Protein 5DWM (pdb70)

Solvent-accessible surface area: 30489 Å² total; per-residue (Å²): 127,148,20,94,41,78,67,34,97,102,96,12,20,114,50,0,13,55,7,18,29,72,18,0,88,102,22,18,30,4,9,13,76,142,36,15,82,74,115,73,6,44,59,43,3,53,51,35,56,127,76,35,8,5,10,2,0,0,50,8,140,65,117,10,16,0,2,0,35,0,17,31,14,56,111,81,58,1,14,58,29,0,0,15,9,23,31,45,28,5,72,94,3,126,88,104,27,3,10,96,61,0,0,135,65,0,26,51,89,0,32,90,64,31,0,23,6,0,0,1,26,7,5,1,5,103,109,40,122,52,28,18,54,26,8,84,73,28,42,8,82,103,15,18,87,0,92,1,1,0,35,5,105,50,84,18,0,9,0,6,3,0,8,20,74,16,74,42,2,101,94,72,80,26,39,71,23,6,56,126,137,34,90,49,70,66,31,93,104,99,15,24,116,51,0,14,58,6,7,30,70,20,0,46,55,24,3,40,2,6,17,30,94,48,18,91,76,118,59,5,41,145,54,4,53,50,37,58,127,76,36,8,5,11,2,0,0,42,25,148,72,108,8,10,0,2,0,23,0,15,33,14,56,102,95,58,2,14,62,29,0,0,16,10,23,34,36,52,6,88,83,2,78,89,103,42,3,11,78,56,0,0,122,68,0,27,55,85,0,31,89,64,30,0,22,6,0,0,2,26,11,4,5,4,118,118,33,96,48,39,17,126,32,6,81,63,33,41,7,81,106,14,17,88,1,92,2,1,0,41,4,16,36,83,18,0,8,0,5,2,0,8,19,75,18,73,43,2,105,92,73,142,24,48,126,20,7,54,125,214,32,79,35,54,69,50,91,115,90,8,19,100,56,0,18,58,9,7,31,80,23,1,27,83,24,4,39,2,8,17,41,145,36,15,91,81,112,58,6,44,145,57,6,55,51,34,59,129,81,34,9,6,12,2,0,0,35,21,156,67,52,13,21,0,2,0,25,0,18,34,14,55,107,97,60,1,15,64,27,0,0,16,10,23,32,39,58,7,71,103,1,85,88,94,41,3,10,80,56,0,0,129,65,0,29,54,88,0,33,87,60,31,0,22,7,0,0,2,26,10,7,4,5,119,103,35,99,55,38,14,118,32,7,62,62,34,41,8,81,104,15,17,87,1,92,2,2,0,25,7,20,29,76,21,1,9,0,6,2,0,8,21,74,15,73,44,2,107,91,71,136,26,48,124,22,6,53,125,129,51,81,41,64,75,36,93,112,88,9,8,119,46,0,14,56,10,18,30,80,23,0,90,102,23,18,29,4,10,15,68,148,44,15,83,86,117,58,5,43,145,44,4,54,51,36,56,130,80,35,8,6,11,2,0,0,42,28,117,68,111,11,14,0,3,0,36,0,17,32,14,56,97,80,59,2,14,68,32,0,0,15,9,23,26,48,22,7,88,94,3,132,89,117,46,10,11,94,49,0,0,143,67,0,27,52,90,1,30,88,66,26,0,20,7,0,0,1,26,8,5,1,2,97,113,40,100,58,25,14,50,29,4,89,56,30,42,7,81,103,15,18,84,1,93,1,1,0,33,4,104,49,86,17,1,9,0,4,3,0,8,20,77,9,73,43,1,103,94,74,77,23,36,106,39,6,55,143

Nearest PDB structures (foldseek):
  5dwn-assembly2_C  TM=1.002E+00  e=5.542E-39  Brucella ovis ATCC 25840
  4mbu-assembly1_A  TM=9.789E-01  e=1.116E-19  Staphylococcus aureus subsp. aureus Mu50
  3dr8-assembly1_B  TM=9.681E-01  e=1.723E-19  unclassified
  3dr8-assembly1_A  TM=9.553E-01  e=6.345E-19  unclassified
  1yr0-assembly2_D  TM=9.785E-01  e=3.392E-18  Agrobacterium fabrum str. C58

Foldseek 3Di:
DDKDKDFDDLVCLVVALVQVQCCLPPHFQDQDNHRDDSVVSSVVVVVQVVLPKTKMFIDDPRHTFKIKIKDFPDDPVVRLLEIEMDITGHPVCPPVCPLLVRVVVNLVVSLVQFRFKYKYWGKQCVPPVVVVVSCVVVPWAWDDKAWQPHADPNDGGIITMTMDTHPCRPNDDGDPRGSD/DKDKDFDDLVQLVQVQVQVQCCQPPHFQDQHNHRDDSVVSSVVVVVCVVLPKTKMFIDDPHHTFKIKIKDFPDDDVVRLLEIEMDITGHPVCPPVCVRLVRVVVNLVRSLVQFRFKYKYWGKQCVPPVVVVVSCVVVPWDWDDKAWQPHDDPHDGGIITMTMDTHPCRPNDDGDDGGSD/DKDKDFDDDVQLVVALVQVQCCQPPHFQDQHNHRDDSVVVVVVVVVQVVLPKTKMFIDDPRHTFWIKIKDFPDDDVVRLLEIEMDITGRPVCPPVCPLLNRVVVNLVRSLVQFHFKYKYWGKQCVPPVVVVVSCVVVPWDWDDKAWQPHADPRDGGIITMTMDTHPCRPNDDGDDGGSD/DKDKDFDDLVCLVVALVQVQCCQPPHFQDQDNHRDDSVVSSVVVVVLVVLPKTKMFIDDPRHTFKIKIKDFPDDDVVRLLEIEMDITGRPVCPPPCPLLVHVVVSLVRSLVLFRFKYKYWGKQCVPPVSVVVSCVVVPWDWDDKAFQPHADPNDGGIITMTMDTHPCRPNDDTDPRGSD

Sequence (717 aa):
HMPVIRDFQQPADIIETITAIYTQAVLTGTGSYEIEEPPTMMDEMAKRFAAFADQQGFPILVAEEADGRVLGYAYASYFRVRRPAYRWLAEDSIYIAPDAKGQGIIGKKLLLRELIARRISSALGFRQLLAVIGDGEHNNIGSVKLHESLGFTHCGRIEGSGFKHGRWLDTVLMQLPLNGGRSTEPGPSPLSMPVIRDFQPADIETIITAIYTQAVLTGTGSYEIEPPTMDEMAKRFAAFADQGFPILVAEADGRVLGYAYASYFRVRPAYRRWLAEDSIYIAPDAKGQGIIGKLLLRELIARRIISSALGFRQLLAVIGDGEHNIGSSVKLHESLGFTHCGRIEGSGFKHGRRWLDTVLMQLPLNGGRSTEPGPSPLSMPVVIRDFQPADIETITAIYTQAVLTGTGSYEIEPPTMDEMAKRFAAFADQQGFPILVVAEEADGRVLGYAYASYFRVRRPAYRWLAEDSIYIAPDAKGQGIGKLLLRELIARRISSALGFRQLLAVIGDGEHNIIGSSVKKLHESLGFTHCGRIEGSGFKHGRWLDTVLMQLPLNGGRSTEPGPSPLSMPVVIRDFQPADIETITAIYTQAVLTGTGSYEIIEPPTMDEMAKRFAAFADQGFPILVAEEADGRVLGYAYASYFRVRRPAYRWLAEDSIYIAPDAKGQGIGKLLLRELIARRIISSALGFRQLLAVIGDGEHNNIIGSVKLHESLGFTHCGRIEGSGFKHGRWLDTVLMQLPLNGGRSTEPGPSPLS

Structure (mmCIF, N/CA/C/O backbone):
data_5DWM
#
_entry.id   5DWM
#
_cell.length_a   51.110
_cell.length_b   61.770
_cell.length_c   77.030
_cell.angle_alpha   101.730
_cell.angle_beta   92.290
_cell.angle_gamma   115.330
#
_symmetry.space_group_name_H-M   'P 1'
#
loop_
_entity.id
_entity.type
_entity.pdbx_description
1 polymer 'Phosphinothricin N-acetyltransferase'
2 non-polymer 1,2-ETHANEDIOL
3 non-polymer IMIDAZOLE
4 non-polymer GLYCEROL
5 water water
#
loop_
_atom_site.group_PDB
_atom_site.id
_atom_site.type_symbol
_atom_site.label_atom_id
_atom_site.label_alt_id
_atom_site.label_comp_id
_atom_site.label_asym_id
_atom_site.label_entity_id
_atom_site.label_seq_id
_atom_site.pdbx_PDB_ins_code
_atom_site.Cartn_x
_atom_site.Cartn_y
_atom_site.Cartn_z
_atom_site.occupancy
_atom_site.B_iso_or_equiv
_atom_site.auth_seq_id
_atom_site.auth_comp_id
_atom_site.auth_asym_id
_atom_site.auth_atom_id
_atom_site.pdbx_PDB_model_num
ATOM 1 N N . HIS A 1 8 ? 42.078 11.059 70.231 1.00 48.90 0 HIS A N 1
ATOM 2 C CA . HIS A 1 8 ? 41.992 9.688 70.716 1.00 47.98 0 HIS A CA 1
ATOM 3 C C . HIS A 1 8 ? 41.472 8.768 69.618 1.00 46.06 0 HIS A C 1
ATOM 4 O O . HIS A 1 8 ? 40.936 7.696 69.896 1.00 46.65 0 HIS A O 1
ATOM 6 N N . MET A 1 9 ? 41.637 9.195 68.370 1.00 43.50 1 MET A N 1
ATOM 7 C CA . MET A 1 9 ? 41.162 8.415 67.234 1.00 41.02 1 MET A CA 1
ATOM 8 C C . MET A 1 9 ? 42.190 7.347 66.878 1.00 37.18 1 MET A C 1
ATOM 9 O O . MET A 1 9 ? 43.349 7.6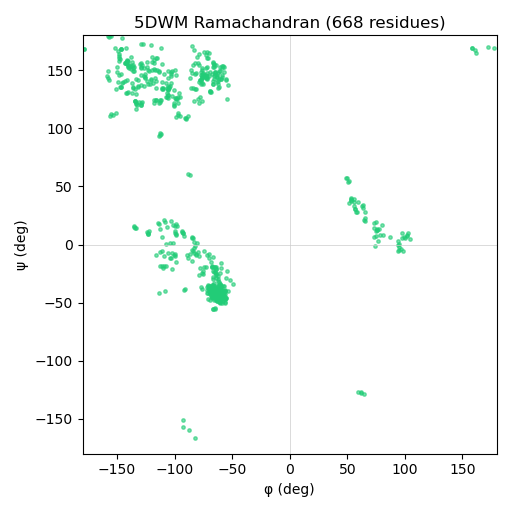83 66.608 1.00 37.82 1 MET A O 1
ATOM 14 N N . PRO A 1 10 ? 41.818 6.067 66.856 1.00 33.23 2 PRO A N 1
ATOM 15 C CA . PRO A 1 10 ? 42.789 5.013 66.536 1.00 30.97 2 PRO A CA 1
ATOM 16 C C . PRO A 1 10 ? 42.920 4.749 65.042 1.00 31.67 2 PRO A C 1
ATOM 17 O O . PRO A 1 10 ? 41.950 4.796 64.283 1.00 34.02 2 PRO A O 1
ATOM 21 N N . VAL A 1 11 ? 44.153 4.467 64.620 1.00 28.08 3 VAL A N 1
ATOM 22 C CA . VAL A 1 11 ? 44.471 4.086 63.247 1.00 28.23 3 VAL A CA 1
ATOM 23 C C . VAL A 1 11 ? 45.073 2.685 63.262 1.00 25.17 3 VAL A C 1
ATOM 24 O O . VAL A 1 11 ? 45.898 2.372 64.127 1.00 25.35 3 VAL A O 1
ATOM 28 N N . ILE A 1 12 ? 44.681 1.845 62.296 1.00 22.92 4 ILE A N 1
ATOM 29 C CA . ILE A 1 12 ? 45.250 0.505 62.136 1.00 22.26 4 ILE A CA 1
ATOM 30 C C . ILE A 1 12 ? 46.364 0.562 61.095 1.00 22.71 4 ILE A C 1
ATOM 31 O O . ILE A 1 12 ? 46.165 1.090 59.991 1.00 25.47 4 ILE A O 1
ATOM 36 N N . ARG A 1 13 ? 47.531 0.002 61.430 1.00 21.31 5 ARG A N 1
ATOM 37 C CA . ARG A 1 13 ? 48.653 -0.036 60.498 1.00 20.02 5 ARG A CA 1
ATOM 38 C C . ARG A 1 13 ? 49.443 -1.318 60.711 1.00 18.64 5 ARG A C 1
ATOM 39 O O . ARG A 1 13 ? 49.260 -2.027 61.703 1.00 18.90 5 ARG A O 1
ATOM 47 N N . ASP A 1 14 ? 50.348 -1.600 59.774 1.00 20.00 6 ASP A N 1
ATOM 48 C CA . ASP A 1 14 ? 51.226 -2.753 59.920 1.00 21.37 6 ASP A CA 1
ATOM 49 C C . ASP A 1 14 ? 52.176 -2.569 61.097 1.00 20.45 6 ASP A C 1
ATOM 50 O O . ASP A 1 14 ? 52.688 -1.474 61.346 1.00 20.72 6 ASP A O 1
ATOM 55 N N . PHE A 1 15 ? 52.435 -3.671 61.796 1.00 19.91 7 PHE A N 1
ATOM 56 C CA . PHE A 1 15 ? 53.473 -3.721 62.811 1.00 19.45 7 PHE A CA 1
ATOM 57 C C . PHE A 1 15 ? 54.837 -3.389 62.216 1.00 19.80 7 PHE A C 1
ATOM 58 O O . PHE A 1 15 ? 55.143 -3.745 61.071 1.00 22.34 7 PHE A O 1
ATOM 66 N N . GLN A 1 16 ? 55.654 -2.698 63.009 1.00 20.37 8 GLN A N 1
ATOM 67 C CA A GLN A 1 16 ? 57.060 -2.504 62.724 0.57 20.74 8 GLN A CA 1
ATOM 68 C CA B GLN A 1 16 ? 57.058 -2.398 62.766 0.43 21.53 8 GLN A CA 1
ATOM 69 C C . GLN A 1 16 ? 57.861 -2.907 63.953 1.00 20.35 8 GLN A C 1
ATOM 70 O O . GLN A 1 16 ? 57.339 -2.917 65.069 1.00 19.07 8 GLN A O 1
ATOM 81 N N . PRO A 1 17 ? 59.130 -3.296 63.771 1.00 20.63 9 PRO A N 1
ATOM 82 C CA . PRO A 1 17 ? 59.911 -3.769 64.933 1.00 20.90 9 PRO A CA 1
ATOM 83 C C . PRO A 1 17 ? 59.982 -2.784 66.091 1.00 20.44 9 PRO A C 1
ATOM 84 O O . PRO A 1 17 ? 60.086 -3.212 67.250 1.00 21.82 9 PRO A O 1
ATOM 88 N N . ALA A 1 18 ? 59.912 -1.478 65.817 1.00 19.04 10 ALA A N 1
ATOM 89 C CA . ALA A 1 18 ? 59.891 -0.488 66.889 1.00 18.87 10 ALA A CA 1
ATOM 90 C C . ALA A 1 18 ? 58.709 -0.673 67.835 1.00 18.91 10 ALA A C 1
ATOM 91 O O . ALA A 1 18 ? 58.760 -0.190 68.974 1.00 20.67 10 ALA A O 1
ATOM 93 N N . ASP A 1 19 ? 57.656 -1.368 67.400 1.00 17.95 11 ASP A N 1
ATOM 94 C CA . ASP A 1 19 ? 56.478 -1.580 68.233 1.00 18.19 11 ASP A CA 1
ATOM 95 C C . ASP A 1 19 ? 56.652 -2.699 69.252 1.00 17.13 11 ASP A C 1
ATOM 96 O O . ASP A 1 19 ? 55.770 -2.876 70.100 1.00 17.07 11 ASP A O 1
ATOM 101 N N . ILE A 1 20 ? 57.760 -3.444 69.207 1.00 16.92 12 ILE A N 1
ATOM 102 C CA A ILE A 1 20 ? 57.832 -4.640 70.035 0.48 17.05 12 ILE A CA 1
ATOM 103 C CA B ILE A 1 20 ? 57.902 -4.641 70.042 0.52 17.24 12 ILE A CA 1
ATOM 104 C C . ILE A 1 20 ? 57.858 -4.298 71.526 1.00 16.12 12 ILE A C 1
ATOM 105 O O . ILE A 1 20 ? 57.332 -5.064 72.345 1.00 16.61 12 ILE A O 1
ATOM 114 N N . GLU A 1 21 ? 58.419 -3.147 71.906 1.00 16.46 13 GLU A N 1
ATOM 115 C CA . GLU A 1 21 ? 58.445 -2.792 73.324 1.00 17.43 13 GLU A CA 1
ATOM 116 C C . GLU A 1 21 ? 57.036 -2.658 73.893 1.00 16.74 13 GLU A C 1
ATOM 117 O O . GLU A 1 21 ? 56.720 -3.236 74.939 1.00 17.85 13 GLU A O 1
ATOM 123 N N . THR A 1 22 ? 56.169 -1.901 73.212 1.00 17.06 14 THR A N 1
ATOM 124 C CA . THR A 1 22 ? 54.804 -1.728 73.702 1.00 17.51 14 THR A CA 1
ATOM 125 C C . THR A 1 22 ? 54.000 -3.019 73.585 1.00 16.27 14 THR A C 1
ATOM 126 O O . THR A 1 22 ? 53.220 -3.356 74.486 1.00 16.77 14 THR A O 1
ATOM 130 N N . ILE A 1 23 ? 54.170 -3.756 72.483 1.00 15.69 15 ILE A N 1
ATOM 131 C CA . ILE A 1 23 ? 53.474 -5.030 72.336 1.00 15.86 15 ILE A CA 1
ATOM 132 C C . ILE A 1 23 ? 53.819 -5.968 73.486 1.00 15.48 15 ILE A C 1
ATOM 133 O O . ILE A 1 23 ? 52.937 -6.625 74.059 1.00 15.50 15 ILE A O 1
ATOM 138 N N . THR A 1 24 ? 55.106 -6.036 73.844 1.00 15.35 16 THR A N 1
ATOM 139 C CA . THR A 1 24 ? 55.526 -6.842 74.987 1.00 14.34 16 THR A CA 1
ATOM 140 C C . THR A 1 24 ? 54.879 -6.362 76.282 1.00 14.82 16 THR A C 1
ATOM 141 O O . THR A 1 24 ? 54.455 -7.176 77.107 1.00 15.39 16 THR A O 1
ATOM 145 N N . ALA A 1 25 ? 54.794 -5.045 76.483 1.00 15.04 17 ALA A N 1
ATOM 146 C CA . ALA A 1 25 ? 54.132 -4.528 77.680 1.00 16.19 17 ALA A CA 1
ATOM 147 C C . ALA A 1 25 ? 52.649 -4.902 77.718 1.00 15.65 17 ALA A C 1
ATOM 148 O O . ALA A 1 25 ? 52.122 -5.283 78.773 1.00 16.02 17 ALA A O 1
ATOM 150 N N . ILE A 1 26 ? 51.962 -4.806 76.578 1.00 14.57 18 ILE A N 1
ATOM 151 C CA . ILE A 1 26 ? 50.548 -5.175 76.515 1.00 15.09 18 ILE A CA 1
ATOM 152 C C . ILE A 1 26 ? 50.376 -6.655 76.830 1.00 15.03 18 ILE A C 1
ATOM 153 O O . ILE A 1 26 ? 49.528 -7.047 77.639 1.00 15.66 18 ILE A O 1
ATOM 158 N N . TYR A 1 27 ? 51.179 -7.502 76.188 1.00 14.00 19 TYR A N 1
ATOM 159 C CA . TYR A 1 27 ? 51.051 -8.937 76.420 1.00 13.47 19 TYR A CA 1
ATOM 160 C C . TYR A 1 27 ? 51.432 -9.304 77.853 1.00 14.60 19 TYR A C 1
ATOM 161 O O . TYR A 1 27 ? 50.814 -10.202 78.447 1.00 14.72 19 TYR A O 1
ATOM 170 N N . THR A 1 28 ? 52.427 -8.618 78.427 1.00 14.67 20 THR A N 1
ATOM 171 C CA . THR A 1 28 ? 52.808 -8.877 79.814 1.00 15.05 20 THR A CA 1
ATOM 172 C C . THR A 1 28 ? 51.615 -8.712 80.750 1.00 15.47 20 THR A C 1
ATOM 173 O O . THR A 1 28 ? 51.363 -9.561 81.613 1.00 16.39 20 THR A O 1
ATOM 177 N N . GLN A 1 29 ? 50.863 -7.618 80.591 1.00 15.95 21 GLN A N 1
ATOM 178 C CA . GLN A 1 29 ? 49.685 -7.414 81.433 1.00 16.50 21 GLN A CA 1
ATOM 179 C C . GLN A 1 29 ? 48.634 -8.492 81.201 1.00 15.41 21 GLN A C 1
ATOM 180 O O . GLN A 1 29 ? 48.005 -8.970 82.154 1.00 18.22 21 GLN A O 1
ATOM 186 N N . ALA A 1 30 ? 48.424 -8.886 79.941 1.00 15.47 22 ALA A N 1
ATOM 187 C CA . ALA A 1 30 ? 47.498 -9.977 79.647 1.00 15.97 22 ALA A CA 1
ATOM 188 C C . ALA A 1 30 ? 47.910 -11.270 80.346 1.00 16.28 22 ALA A C 1
ATOM 189 O O . ALA A 1 30 ? 47.068 -11.973 80.920 1.00 18.03 22 ALA A O 1
ATOM 191 N N . VAL A 1 31 ? 49.205 -11.589 80.322 1.00 14.96 23 VAL A N 1
ATOM 192 C CA . VAL A 1 31 ? 49.680 -12.822 80.943 1.00 15.18 23 VAL A CA 1
ATOM 193 C C . VAL A 1 31 ? 49.502 -12.764 82.452 1.00 16.98 23 VAL A C 1
ATOM 194 O O . VAL A 1 31 ? 49.052 -13.733 83.078 1.00 17.38 23 VAL A O 1
ATOM 198 N N . LEU A 1 32 ? 49.842 -11.623 83.060 1.00 17.59 24 LEU A N 1
ATOM 199 C CA . LEU A 1 32 ? 49.859 -11.525 84.517 1.00 18.64 24 LEU A CA 1
ATOM 200 C C . LEU A 1 32 ? 48.458 -11.401 85.106 1.00 20.24 24 LEU A C 1
ATOM 201 O O . LEU A 1 32 ? 48.179 -11.979 86.162 1.00 22.40 24 LEU A O 1
ATOM 206 N N . THR A 1 33 ? 47.569 -10.657 84.445 1.00 22.04 25 THR A N 1
ATOM 207 C CA . THR A 1 33 ? 46.268 -10.324 85.011 1.00 23.60 25 THR A CA 1
ATOM 208 C C . THR A 1 33 ? 45.092 -11.001 84.322 1.00 24.56 25 THR A C 1
ATOM 209 O O . THR A 1 33 ? 43.961 -10.844 84.792 1.00 28.59 25 THR A O 1
ATOM 213 N N . GLY A 1 34 ? 45.304 -11.733 83.223 1.00 22.40 26 GLY A N 1
ATOM 214 C CA . GLY A 1 34 ? 44.204 -12.251 82.442 1.00 19.70 26 GLY A CA 1
ATOM 215 C C . GLY A 1 34 ? 44.345 -13.745 82.213 1.00 21.45 26 GLY A C 1
ATOM 216 O O . GLY A 1 34 ? 45.363 -14.358 82.544 1.00 22.50 26 GLY A O 1
ATOM 217 N N . THR A 1 35 ? 43.291 -14.321 81.637 1.00 22.14 27 THR A N 1
ATOM 218 C CA . THR A 1 35 ? 43.255 -15.752 81.370 1.00 23.21 27 THR A CA 1
ATOM 219 C C . THR A 1 35 ? 42.992 -16.073 79.907 1.00 22.60 27 THR A C 1
ATOM 220 O O . THR A 1 35 ? 42.753 -17.244 79.575 1.00 24.50 27 THR A O 1
ATOM 224 N N . GLY A 1 36 ? 43.046 -15.074 79.020 1.00 19.62 28 GLY A N 1
ATOM 225 C CA . GLY A 1 36 ? 43.028 -15.373 77.600 1.00 19.06 28 GLY A CA 1
ATOM 226 C C . GLY A 1 36 ? 44.317 -16.036 77.156 1.00 18.96 28 GLY A C 1
ATOM 227 O O . GLY A 1 36 ? 44.310 -16.931 76.305 1.00 20.71 28 GLY A O 1
ATOM 228 N N . SER A 1 37 ? 45.435 -15.614 77.729 1.00 17.51 29 SER A N 1
ATOM 229 C CA . SER A 1 37 ? 46.712 -16.270 77.504 1.00 15.02 29 SER A CA 1
ATOM 230 C C . SER A 1 37 ? 46.878 -17.432 78.470 1.00 15.55 29 SER A C 1
ATOM 231 O O . SER A 1 37 ? 46.607 -17.302 79.667 1.00 17.22 29 SER A O 1
ATOM 234 N N . TYR A 1 38 ? 47.335 -18.563 77.943 1.00 14.25 30 TYR A N 1
ATOM 235 C CA . TYR A 1 38 ? 47.677 -19.713 78.767 1.00 14.19 30 TYR A CA 1
ATOM 236 C C . TYR A 1 38 ? 49.156 -19.750 79.140 1.00 15.56 30 TYR A C 1
ATOM 237 O O . TYR A 1 38 ? 49.633 -20.773 79.648 1.00 15.67 30 TYR A O 1
ATOM 246 N N . GLU A 1 39 ? 49.889 -18.665 78.899 1.00 14.43 31 GLU A N 1
ATOM 247 C CA . GLU A 1 39 ? 51.222 -18.530 79.463 1.00 14.98 31 GLU A CA 1
ATOM 248 C C . GLU A 1 39 ? 51.129 -17.978 80.879 1.00 15.87 31 GLU A C 1
ATOM 249 O O . GLU A 1 39 ? 50.156 -17.315 81.243 1.00 16.47 31 GLU A O 1
ATOM 255 N N . ILE A 1 40 ? 52.140 -18.290 81.689 1.00 17.10 32 ILE A N 1
ATOM 256 C CA . ILE A 1 40 ? 52.203 -17.858 83.077 1.00 19.68 32 ILE A CA 1
ATOM 257 C C . ILE A 1 40 ? 53.285 -16.812 83.290 1.00 19.36 32 ILE A C 1
ATOM 258 O O . ILE A 1 40 ? 53.085 -15.847 84.031 1.00 20.59 32 ILE A O 1
ATOM 263 N N A GLU A 1 41 ? 54.429 -16.971 82.628 0.66 19.68 33 GLU A N 1
ATOM 264 N N B GLU A 1 41 ? 54.465 -17.021 82.699 0.34 19.64 33 GLU A N 1
ATOM 265 C CA A GLU A 1 41 ? 55.548 -16.053 82.764 0.66 21.46 33 GLU A CA 1
ATOM 266 C CA B GLU A 1 41 ? 55.557 -16.056 82.724 0.34 20.70 33 GLU A CA 1
ATOM 267 C C A GLU A 1 41 ? 55.626 -15.177 81.524 0.66 18.85 33 GLU A C 1
ATOM 268 C C B GLU A 1 41 ? 55.468 -15.169 81.496 0.34 19.26 33 GLU A C 1
ATOM 269 O O A GLU A 1 41 ? 55.764 -15.716 80.413 0.66 19.29 33 GLU A O 1
ATOM 270 O O B GLU A 1 41 ? 55.342 -15.684 80.378 0.34 19.83 33 GLU A O 1
ATOM 281 N N . PRO A 1 42 ? 55.527 -13.853 81.652 1.00 17.97 34 PRO A N 1
ATOM 282 C CA . PRO A 1 42 ? 55.572 -12.974 80.481 1.00 16.69 34 PRO A CA 1
ATOM 283 C C . PRO A 1 42 ? 56.856 -13.168 79.696 1.00 17.86 34 PRO A C 1
ATOM 284 O O . PRO A 1 42 ? 57.953 -13.191 80.278 1.00 19.37 34 PRO A O 1
ATOM 288 N N . PRO A 1 43 ? 56.757 -13.344 78.376 1.00 16.65 35 PRO A N 1
ATOM 289 C CA . PRO A 1 43 ? 57.964 -13.417 77.543 1.00 16.42 35 PRO A CA 1
ATOM 290 C C . PRO A 1 43 ? 58.738 -12.105 77.565 1.00 15.36 35 PRO A C 1
ATOM 291 O O . PRO A 1 43 ? 58.189 -11.026 77.791 1.00 16.96 35 PRO A O 1
ATOM 295 N N . THR A 1 44 ? 60.040 -12.210 77.317 1.00 16.31 36 THR A N 1
ATOM 296 C CA . THR A 1 44 ? 60.851 -11.017 77.141 1.00 14.51 36 THR A CA 1
ATOM 297 C C . THR A 1 44 ? 60.535 -10.353 75.797 1.00 14.08 36 THR A C 1
ATOM 298 O O . THR A 1 44 ? 59.937 -10.950 74.892 1.00 15.22 36 THR A O 1
ATOM 302 N N . MET A 1 45 ? 60.985 -9.104 75.657 1.00 14.92 37 MET A N 1
ATOM 303 C CA A MET A 1 45 ? 60.937 -8.460 74.352 0.54 16.53 37 MET A CA 1
ATOM 304 C CA B MET A 1 45 ? 60.966 -8.440 74.352 0.46 16.21 37 MET A CA 1
ATOM 305 C C . MET A 1 45 ? 61.717 -9.265 73.318 1.00 16.21 37 MET A C 1
ATOM 306 O O . MET A 1 45 ? 61.297 -9.365 72.156 1.00 16.99 37 MET A O 1
ATOM 315 N N . ASP A 1 46 ? 62.851 -9.850 73.724 1.00 15.93 38 ASP A N 1
ATOM 316 C CA . ASP A 1 46 ? 63.649 -10.656 72.803 1.00 16.88 38 ASP A CA 1
ATOM 317 C C . ASP A 1 46 ? 62.824 -11.800 72.242 1.00 14.99 38 ASP A C 1
ATOM 318 O O . ASP A 1 46 ? 62.836 -12.059 71.032 1.00 16.63 38 ASP A O 1
ATOM 323 N N . GLU A 1 47 ? 62.102 -12.500 73.120 1.00 15.40 39 GLU A N 1
ATOM 324 C CA . GLU A 1 47 ? 61.266 -13.620 72.700 1.00 14.72 39 GLU A CA 1
ATOM 325 C C . GLU A 1 47 ? 60.091 -13.155 71.842 1.00 14.86 39 GLU A C 1
ATOM 326 O O . GLU A 1 47 ? 59.764 -13.794 70.832 1.00 15.06 39 GLU A O 1
ATOM 332 N N . MET A 1 48 ? 59.465 -12.027 72.203 1.00 14.88 40 MET A N 1
ATOM 333 C CA . MET A 1 48 ? 58.364 -11.521 71.386 1.00 15.21 40 MET A CA 1
ATOM 334 C C . MET A 1 48 ? 58.844 -11.144 69.991 1.00 15.35 40 MET A C 1
ATOM 335 O O . MET A 1 48 ? 58.182 -11.458 68.997 1.00 16.19 40 MET A O 1
ATOM 340 N N . ALA A 1 49 ? 60.015 -10.512 69.892 1.00 15.64 41 ALA A N 1
ATOM 341 C CA . ALA A 1 49 ? 60.548 -10.170 68.574 1.00 15.86 41 ALA A CA 1
ATOM 342 C C . ALA A 1 49 ? 60.786 -11.420 67.736 1.00 15.83 41 ALA A C 1
ATOM 343 O O . ALA A 1 49 ? 60.526 -11.427 66.527 1.00 17.29 41 ALA A O 1
ATOM 345 N N . LYS A 1 50 ? 61.296 -12.485 68.359 1.00 16.08 42 LYS A N 1
ATOM 346 C CA . LYS A 1 50 ? 61.506 -13.738 67.640 1.00 17.18 42 LYS A CA 1
ATOM 347 C C . LYS A 1 50 ? 60.186 -14.318 67.152 1.00 15.71 42 LYS A C 1
ATOM 348 O O . LYS A 1 50 ? 60.091 -14.784 66.007 1.00 16.14 42 LYS A O 1
ATOM 350 N N . ARG A 1 51 ? 59.155 -14.305 68.008 1.00 15.41 43 ARG A N 1
ATOM 351 C CA . ARG A 1 51 ? 57.860 -14.861 67.619 1.00 14.58 43 ARG A CA 1
ATOM 352 C C . ARG A 1 51 ? 57.273 -14.100 66.440 1.00 15.01 43 ARG A C 1
ATOM 353 O O . ARG A 1 51 ? 56.784 -14.702 65.473 1.00 15.39 43 ARG A O 1
ATOM 361 N N . PHE A 1 52 ? 57.314 -12.767 66.507 1.00 15.10 44 PHE A N 1
ATOM 362 C CA . PHE A 1 52 ? 56.720 -11.951 65.456 1.00 15.79 44 PHE A CA 1
ATOM 363 C C . PHE A 1 52 ? 57.518 -12.046 64.160 1.00 17.00 44 PHE A C 1
ATOM 364 O O . PHE A 1 52 ? 56.939 -12.054 63.069 1.00 17.75 44 PHE A O 1
ATOM 372 N N . ALA A 1 53 ? 58.845 -12.142 64.255 1.00 16.89 45 ALA A N 1
ATOM 373 C CA . ALA A 1 53 ? 59.648 -12.325 63.050 1.00 18.60 45 ALA A CA 1
ATOM 374 C C . ALA A 1 53 ? 59.299 -13.637 62.351 1.00 18.15 45 ALA A C 1
ATOM 375 O O . ALA A 1 53 ? 59.288 -13.708 61.113 1.00 18.92 45 ALA A O 1
ATOM 377 N N . ALA A 1 54 ? 58.988 -14.681 63.130 1.00 18.11 46 ALA A N 1
ATOM 378 C CA . ALA A 1 54 ? 58.581 -15.953 62.536 1.00 18.53 46 ALA A CA 1
ATOM 379 C C . ALA A 1 54 ? 57.238 -15.830 61.824 1.00 17.48 46 ALA A C 1
ATOM 380 O O . ALA A 1 54 ? 57.089 -16.313 60.696 1.00 18.62 46 ALA A O 1
ATOM 382 N N . PHE A 1 55 ? 56.257 -15.166 62.449 1.00 18.45 47 PHE A N 1
ATOM 383 C CA . PHE A 1 55 ? 54.971 -14.954 61.781 1.00 17.70 47 PHE A CA 1
ATOM 384 C C . PHE A 1 55 ? 55.152 -14.201 60.472 1.00 16.74 47 PHE A C 1
ATOM 385 O O . PHE A 1 55 ? 54.555 -14.562 59.452 1.00 17.79 47 PHE A O 1
ATOM 393 N N . ALA A 1 56 ? 55.992 -13.165 60.480 1.00 18.23 48 ALA A N 1
ATOM 394 C CA . ALA A 1 56 ? 56.230 -12.383 59.270 1.00 19.29 48 ALA A CA 1
ATOM 395 C C . ALA A 1 56 ? 56.919 -13.220 58.202 1.00 20.15 48 ALA A C 1
ATOM 396 O O . ALA A 1 56 ? 56.580 -13.124 57.014 1.00 24.38 48 ALA A O 1
ATOM 398 N N . ASP A 1 57 ? 57.895 -14.041 58.604 1.00 20.85 49 ASP A N 1
ATOM 399 C CA . ASP A 1 57 ? 58.575 -14.908 57.644 1.00 24.26 49 ASP A CA 1
ATOM 400 C C . ASP A 1 57 ? 57.602 -15.870 56.980 1.00 24.11 49 ASP A C 1
ATOM 401 O O . ASP A 1 57 ? 57.774 -16.215 55.805 1.00 25.38 49 ASP A O 1
ATOM 406 N N . GLN A 1 58 ? 56.578 -16.316 57.712 1.00 21.98 50 GLN A N 1
ATOM 407 C CA A GLN A 1 58 ? 55.571 -17.202 57.137 0.54 21.67 50 GLN A CA 1
ATOM 408 C CA B GLN A 1 58 ? 55.576 -17.201 57.134 0.46 21.95 50 GLN A CA 1
ATOM 409 C C . GLN A 1 58 ? 54.619 -16.476 56.198 1.00 22.02 50 GLN A C 1
ATOM 410 O O . GLN A 1 58 ? 53.917 -17.133 55.420 1.00 23.40 50 GLN A O 1
ATOM 421 N N . GLY A 1 59 ? 54.581 -15.150 56.244 1.00 20.50 51 GLY A N 1
ATOM 422 C CA . GLY A 1 59 ? 53.712 -14.367 55.392 1.00 20.08 51 GLY A CA 1
ATOM 423 C C . GLY A 1 59 ? 52.451 -13.832 56.038 1.00 19.04 51 GLY A C 1
ATOM 424 O O . GLY A 1 59 ? 51.608 -13.265 55.330 1.00 20.06 51 GLY A O 1
ATOM 425 N N . PHE A 1 60 ? 52.302 -13.975 57.355 1.00 17.44 52 PHE A N 1
ATOM 426 C CA . PHE A 1 60 ? 51.069 -13.593 58.022 1.00 16.34 52 PHE A CA 1
ATOM 427 C C . PHE A 1 60 ? 51.068 -12.105 58.353 1.00 16.81 52 PHE A C 1
ATOM 428 O O . PHE A 1 60 ? 52.118 -11.525 58.644 1.00 19.01 52 PHE A O 1
ATOM 436 N N . PRO A 1 61 ? 49.898 -11.476 58.328 1.00 17.95 53 PRO A N 1
ATOM 437 C CA . PRO A 1 61 ? 49.807 -10.062 58.697 1.00 18.05 53 PRO A CA 1
ATOM 438 C C . PRO A 1 61 ? 49.895 -9.872 60.201 1.00 16.90 53 PRO A C 1
ATOM 439 O O . PRO A 1 61 ? 49.422 -10.695 60.991 1.00 18.64 53 PRO A O 1
ATOM 443 N N . ILE A 1 62 ? 50.514 -8.758 60.584 1.00 16.14 54 ILE A N 1
ATOM 444 C CA . ILE A 1 62 ? 50.652 -8.350 61.977 1.00 15.08 54 ILE A CA 1
ATOM 445 C C . ILE A 1 62 ? 50.281 -6.881 62.029 1.00 15.73 54 ILE A C 1
ATOM 446 O O . ILE A 1 62 ? 50.907 -6.061 61.347 1.00 17.50 54 ILE A O 1
ATOM 451 N N . LEU A 1 63 ? 49.272 -6.552 62.830 1.00 16.61 55 LEU A N 1
ATOM 452 C CA . LEU A 1 63 ? 48.670 -5.231 62.833 1.00 16.82 55 LEU A CA 1
ATOM 453 C C . LEU A 1 63 ? 48.735 -4.609 64.220 1.00 16.87 55 LEU A C 1
ATOM 454 O O . LEU A 1 63 ? 48.703 -5.305 65.238 1.00 17.61 55 LEU A O 1
ATOM 459 N N . VAL A 1 64 ? 48.810 -3.282 64.246 1.00 16.60 56 VAL A N 1
ATOM 460 C CA . VAL A 1 64 ? 48.744 -2.529 65.489 1.00 16.89 56 VAL A CA 1
ATOM 461 C C . VAL A 1 64 ? 47.709 -1.423 65.357 1.00 18.22 56 VAL A C 1
ATOM 462 O O . VAL A 1 64 ? 47.446 -0.919 64.262 1.00 18.56 56 VAL A O 1
ATOM 466 N N . ALA A 1 65 ? 47.122 -1.047 66.490 1.00 17.15 57 ALA A N 1
ATOM 467 C CA . ALA A 1 65 ? 46.239 0.107 66.578 1.00 17.98 57 ALA A CA 1
ATOM 468 C C . ALA A 1 65 ? 46.991 1.203 67.312 1.00 20.03 57 ALA A C 1
ATOM 469 O O . ALA A 1 65 ? 47.512 0.970 68.407 1.00 20.01 57 ALA A O 1
ATOM 471 N N . GLU A 1 66 ? 47.053 2.389 66.713 1.00 21.62 58 GLU A N 1
ATOM 472 C CA A GLU A 1 66 ? 47.811 3.503 67.265 0.50 23.36 58 GLU A CA 1
ATOM 473 C CA B GLU A 1 66 ? 47.815 3.504 67.257 0.50 23.47 58 GLU A CA 1
ATOM 474 C C . GLU A 1 66 ? 46.906 4.715 67.416 1.00 24.87 58 GLU A C 1
ATOM 475 O O . GLU A 1 66 ? 46.146 5.046 66.501 1.00 25.40 58 GLU A O 1
ATOM 486 N N . ALA A 1 67 ? 46.990 5.369 68.574 1.00 25.34 59 ALA A N 1
ATOM 487 C CA . ALA A 1 67 ? 46.278 6.614 68.827 1.00 27.17 59 ALA A CA 1
ATOM 488 C C . ALA A 1 67 ? 47.136 7.469 69.746 1.00 30.80 59 ALA A C 1
ATOM 489 O O . ALA A 1 67 ? 47.687 6.969 70.730 1.00 30.25 59 ALA A O 1
ATOM 491 N N . ASP A 1 68 ? 47.241 8.758 69.413 1.00 33.41 60 ASP A N 1
ATOM 492 C CA . ASP A 1 68 ? 48.095 9.698 70.144 1.00 36.78 60 ASP A CA 1
ATOM 493 C C . ASP A 1 68 ? 49.528 9.181 70.263 1.00 35.38 60 ASP A C 1
ATOM 494 O O . ASP A 1 68 ? 50.186 9.333 71.294 1.00 36.28 60 ASP A O 1
ATOM 499 N N . GLY A 1 69 ? 50.016 8.555 69.196 1.00 33.97 61 GLY A N 1
ATOM 500 C CA . GLY A 1 69 ? 51.369 8.044 69.179 1.00 32.98 61 GLY A CA 1
ATOM 501 C C . GLY A 1 69 ? 51.618 6.792 69.993 1.00 32.32 61 GLY A C 1
ATOM 502 O O . GLY A 1 69 ? 52.752 6.304 69.993 1.00 33.95 61 GLY A O 1
ATOM 503 N N . ARG A 1 70 ? 50.608 6.260 70.686 1.00 28.56 62 ARG A N 1
ATOM 504 C CA . ARG A 1 70 ? 50.738 5.065 71.510 1.00 28.95 62 ARG A CA 1
ATOM 505 C C . ARG A 1 70 ? 50.124 3.881 70.779 1.00 23.99 62 ARG A C 1
ATOM 506 O O . ARG A 1 70 ? 49.044 3.999 70.196 1.00 24.64 62 ARG A O 1
ATOM 514 N N . VAL A 1 71 ? 50.787 2.728 70.846 1.00 22.35 63 VAL A N 1
ATOM 515 C CA . VAL A 1 71 ? 50.173 1.482 70.395 1.00 21.49 63 VAL A CA 1
ATOM 516 C C . VAL A 1 71 ? 49.221 0.992 71.479 1.00 21.59 63 VAL A C 1
ATOM 517 O O . VAL A 1 71 ? 49.632 0.769 72.624 1.00 21.53 63 VAL A O 1
ATOM 521 N N . LEU A 1 72 ? 47.947 0.835 71.122 1.00 20.47 64 LEU A N 1
ATOM 522 C CA . LEU A 1 72 ? 46.905 0.471 72.072 1.00 20.01 64 LEU A CA 1
ATOM 523 C C . LEU A 1 72 ? 46.499 -0.992 71.986 1.00 17.94 64 LEU A C 1
ATOM 524 O O . LEU A 1 72 ? 45.779 -1.475 72.870 1.00 18.88 64 LEU A O 1
ATOM 529 N N . GLY A 1 73 ? 46.923 -1.702 70.950 1.00 17.12 65 GLY A N 1
ATOM 530 C CA . GLY A 1 73 ? 46.571 -3.103 70.805 1.00 17.63 65 GLY A CA 1
ATOM 531 C C . GLY A 1 73 ? 47.217 -3.635 69.550 1.00 15.87 65 GLY A C 1
ATOM 532 O O . GLY A 1 73 ? 47.744 -2.878 68.730 1.00 16.58 65 GLY A O 1
ATOM 533 N N . TYR A 1 74 ? 47.182 -4.958 69.414 1.00 14.77 66 TYR A N 1
ATOM 534 C CA . TYR A 1 74 ? 47.773 -5.601 68.254 1.00 14.79 66 TYR A CA 1
ATOM 535 C C . TYR A 1 74 ? 46.984 -6.858 67.913 1.00 15.12 66 TYR A C 1
ATOM 536 O O . TYR A 1 74 ? 46.244 -7.401 68.739 1.00 15.49 66 TYR A O 1
ATOM 545 N N . ALA A 1 75 ? 47.146 -7.305 66.672 1.00 15.77 67 ALA A N 1
ATOM 546 C CA . ALA A 1 75 ? 46.480 -8.501 66.193 1.00 15.74 67 ALA A CA 1
ATOM 547 C C . ALA A 1 75 ? 47.368 -9.169 65.158 1.00 16.10 67 ALA A C 1
ATOM 548 O O . ALA A 1 75 ? 48.077 -8.498 64.402 1.00 17.25 67 ALA A O 1
ATOM 550 N N . TYR A 1 76 ? 47.327 -10.494 65.125 1.00 15.54 68 TYR A N 1
ATOM 551 C CA . TYR A 1 76 ? 48.034 -11.209 64.076 1.00 15.90 68 TYR A CA 1
ATOM 552 C C . TYR A 1 76 ? 47.281 -12.492 63.763 1.00 15.92 68 TYR A C 1
ATOM 553 O O . TYR A 1 76 ? 46.377 -12.907 64.495 1.00 15.27 68 TYR A O 1
ATOM 562 N N . ALA A 1 77 ? 47.654 -13.103 62.647 1.00 15.91 69 ALA A N 1
ATOM 563 C CA . ALA A 1 77 ? 47.172 -14.419 62.273 1.00 17.11 69 ALA A CA 1
ATOM 564 C C . ALA A 1 77 ? 48.348 -15.375 62.161 1.00 16.20 69 ALA A C 1
ATOM 565 O O . ALA A 1 77 ? 49.500 -14.964 61.997 1.00 16.75 69 ALA A O 1
ATOM 567 N N . SER A 1 78 ? 48.042 -16.660 62.297 1.00 15.55 70 SER A N 1
ATOM 568 C CA . SER A 1 78 ? 49.028 -17.732 62.183 1.00 16.31 70 SER A CA 1
ATOM 569 C C . SER A 1 78 ? 48.272 -19.014 61.852 1.00 16.26 70 SER A C 1
ATOM 570 O O . SER A 1 78 ? 47.045 -19.018 61.752 1.00 18.03 70 SER A O 1
ATOM 573 N N . TYR A 1 79 ? 49.003 -20.113 61.695 1.00 15.76 71 TYR A N 1
ATOM 574 C CA . TYR A 1 79 ? 48.339 -21.391 61.481 1.00 15.86 71 TYR A CA 1
ATOM 575 C C . TYR A 1 79 ? 47.755 -21.922 62.783 1.00 16.02 71 TYR A C 1
ATOM 576 O O . TYR A 1 79 ? 48.335 -21.746 63.861 1.00 18.52 71 TYR A O 1
ATOM 585 N N . PHE A 1 80 ? 46.594 -22.574 62.674 1.00 15.22 72 PHE A N 1
ATOM 586 C CA . PHE A 1 80 ? 46.109 -23.418 63.765 1.00 15.29 72 PHE A CA 1
ATOM 587 C C . PHE A 1 80 ? 47.027 -24.620 63.948 1.00 14.62 72 PHE A C 1
ATOM 588 O O . PHE A 1 80 ? 47.554 -24.859 65.045 1.00 16.21 72 PHE A O 1
ATOM 596 N N . ARG A 1 81 ? 47.233 -25.376 62.870 1.00 15.01 73 ARG A N 1
ATOM 597 C CA . ARG A 1 81 ? 48.200 -26.460 62.783 1.00 14.63 73 ARG A CA 1
ATOM 598 C C . ARG A 1 81 ? 48.832 -26.417 61.395 1.00 15.53 73 ARG A C 1
ATOM 599 O O . ARG A 1 81 ? 48.262 -25.856 60.456 1.00 16.81 73 ARG A O 1
ATOM 607 N N . VAL A 1 82 ? 50.023 -27.011 61.263 1.00 17.65 74 VAL A N 1
ATOM 608 C CA . VAL A 1 82 ? 50.866 -26.745 60.096 1.00 19.82 74 VAL A CA 1
ATOM 609 C C . VAL A 1 82 ? 50.803 -27.806 58.998 1.00 19.65 74 VAL A C 1
ATOM 610 O O . VAL A 1 82 ? 51.358 -27.580 57.911 1.00 23.70 74 VAL A O 1
ATOM 614 N N . ARG A 1 83 ? 50.150 -28.938 59.221 1.00 17.28 75 ARG A N 1
ATOM 615 C CA A ARG A 1 83 ? 50.145 -29.958 58.189 0.42 17.93 75 ARG A CA 1
ATOM 616 C CA B ARG A 1 83 ? 50.119 -29.978 58.199 0.58 17.61 75 ARG A CA 1
ATOM 617 C C . ARG A 1 83 ? 49.379 -29.473 56.954 1.00 16.68 75 ARG A C 1
ATOM 618 O O . ARG A 1 83 ? 48.471 -28.644 57.057 1.00 18.55 75 ARG A O 1
ATOM 633 N N . PRO A 1 84 ? 49.749 -29.967 55.762 1.00 16.39 76 PRO A N 1
ATOM 634 C CA . PRO A 1 84 ? 49.289 -29.322 54.513 1.00 17.66 76 PRO A CA 1
ATOM 635 C C . PRO A 1 84 ? 47.782 -29.211 54.311 1.00 15.45 76 PRO A C 1
ATOM 636 O O . PRO A 1 84 ? 47.334 -28.214 53.732 1.00 16.18 76 PRO A O 1
ATOM 640 N N . ALA A 1 85 ? 46.980 -30.188 54.742 1.00 14.19 77 ALA A N 1
ATOM 641 C CA . ALA A 1 85 ? 45.539 -30.060 54.534 1.00 14.11 77 ALA A CA 1
ATOM 642 C C . ALA A 1 85 ? 44.945 -28.877 55.293 1.00 12.97 77 ALA A C 1
ATOM 643 O O . ALA A 1 85 ? 43.867 -28.404 54.922 1.00 14.67 77 ALA A O 1
ATOM 645 N N . TYR A 1 86 ? 45.627 -28.381 56.333 1.00 13.20 78 TYR A N 1
ATOM 646 C CA . TYR A 1 86 ? 45.177 -27.245 57.137 1.00 13.16 78 TYR A CA 1
ATOM 647 C C . TYR A 1 86 ? 45.527 -25.885 56.528 1.00 12.96 78 TYR A C 1
ATOM 648 O O . TYR A 1 86 ? 45.250 -24.859 57.161 1.00 14.45 78 TYR A O 1
ATOM 657 N N . ARG A 1 87 ? 46.145 -25.833 55.343 1.00 13.47 79 ARG A N 1
ATOM 658 C CA . ARG A 1 87 ? 46.745 -24.583 54.866 1.00 13.73 79 ARG A CA 1
ATOM 659 C C . ARG A 1 87 ? 45.738 -23.502 54.487 1.00 14.62 79 ARG A C 1
ATOM 660 O O . ARG A 1 87 ? 46.166 -22.378 54.215 1.00 15.93 79 ARG A O 1
ATOM 668 N N . TRP A 1 88 ? 44.438 -23.800 54.447 1.00 14.08 80 TRP A N 1
ATOM 669 C CA . TRP A 1 88 ? 43.417 -22.784 54.222 1.00 14.66 80 TRP A CA 1
ATOM 670 C C . TRP A 1 88 ? 42.765 -22.309 55.518 1.00 14.23 80 TRP A C 1
ATOM 671 O O . TRP A 1 88 ? 41.784 -21.563 55.470 1.00 14.46 80 TRP A O 1
ATOM 682 N N . LEU A 1 89 ? 43.298 -22.717 56.665 1.00 13.96 81 LEU A N 1
ATOM 683 C CA . LEU A 1 89 ? 42.766 -22.395 57.982 1.00 13.98 81 LEU A CA 1
ATOM 684 C C . LEU A 1 89 ? 43.784 -21.509 58.692 1.00 13.51 81 LEU A C 1
ATOM 685 O O . LEU A 1 89 ? 44.951 -21.891 58.829 1.00 14.23 81 LEU A O 1
ATOM 690 N N . ALA A 1 90 ? 43.363 -20.308 59.095 1.00 14.27 82 ALA A N 1
ATOM 691 C CA . ALA A 1 90 ? 44.194 -19.428 59.903 1.00 13.17 82 ALA A CA 1
ATOM 692 C C . ALA A 1 90 ? 43.548 -19.221 61.268 1.00 14.08 82 ALA A C 1
ATOM 693 O O . ALA A 1 90 ? 42.350 -19.443 61.447 1.00 14.15 82 ALA A O 1
ATOM 695 N N . GLU A 1 91 ? 44.358 -18.782 62.231 1.00 14.14 83 GLU A N 1
ATOM 696 C CA . GLU A 1 91 ? 43.907 -18.499 63.587 1.00 14.52 83 GLU A CA 1
ATOM 697 C C . GLU A 1 91 ? 44.241 -17.052 63.931 1.00 15.73 83 GLU A C 1
ATOM 698 O O . GLU A 1 91 ? 45.328 -16.573 63.597 1.00 16.90 83 GLU A O 1
ATOM 704 N N . ASP A 1 92 ? 43.311 -16.348 64.591 1.00 15.36 84 ASP A N 1
ATOM 705 C CA . ASP A 1 92 ? 43.536 -14.954 64.966 1.00 16.17 84 ASP A CA 1
ATOM 706 C C . ASP A 1 92 ? 43.894 -14.810 66.439 1.00 16.74 84 ASP A C 1
ATOM 707 O O . ASP A 1 92 ? 43.452 -15.589 67.285 1.00 21.07 84 ASP A O 1
ATOM 712 N N . SER A 1 93 ? 44.699 -13.786 66.729 1.00 15.39 85 SER A N 1
ATOM 713 C CA . SER A 1 93 ? 45.143 -13.451 68.078 1.00 15.60 85 SER A CA 1
ATOM 714 C C . SER A 1 93 ? 45.056 -11.943 68.240 1.00 14.68 85 SER A C 1
ATOM 715 O O . SER A 1 93 ? 45.542 -11.207 67.379 1.00 16.56 85 SER A O 1
ATOM 718 N N . ILE A 1 94 ? 44.439 -11.480 69.327 1.00 15.37 86 ILE A N 1
ATOM 719 C CA . ILE A 1 94 ? 44.198 -10.055 69.540 1.00 14.96 86 ILE A CA 1
ATOM 720 C C . ILE A 1 94 ? 44.425 -9.753 71.012 1.00 14.44 86 ILE A C 1
ATOM 721 O O . ILE A 1 94 ? 43.866 -10.436 71.878 1.00 15.84 86 ILE A O 1
ATOM 726 N N . TYR A 1 95 ? 45.197 -8.703 71.296 1.00 14.42 87 TYR A N 1
ATOM 727 C CA . TYR A 1 95 ? 45.405 -8.234 72.660 1.00 14.23 87 TYR A CA 1
ATOM 728 C C . TYR A 1 95 ? 45.338 -6.718 72.701 1.00 14.87 87 TYR A C 1
ATOM 729 O O . TYR A 1 95 ? 45.886 -6.043 71.825 1.00 17.38 87 TYR A O 1
ATOM 738 N N . ILE A 1 96 ? 44.689 -6.194 73.739 1.00 15.67 88 ILE A N 1
ATOM 739 C CA . ILE A 1 96 ? 44.452 -4.767 73.891 1.00 15.82 88 ILE A CA 1
ATOM 740 C C . ILE A 1 96 ? 45.094 -4.296 75.193 1.00 16.21 88 ILE A C 1
ATOM 741 O O . ILE A 1 96 ? 45.084 -5.019 76.198 1.00 16.64 88 ILE A O 1
ATOM 746 N N . ALA A 1 97 ? 45.663 -3.091 75.166 1.00 16.45 89 ALA A N 1
ATOM 747 C CA . ALA A 1 97 ? 46.201 -2.490 76.385 1.00 17.52 89 ALA A CA 1
ATOM 748 C C . ALA A 1 97 ? 45.093 -2.336 77.425 1.00 19.42 89 ALA A C 1
ATOM 749 O O . ALA A 1 97 ? 43.952 -2.010 77.072 1.00 19.88 89 ALA A O 1
ATOM 751 N N . PRO A 1 98 ? 45.388 -2.555 78.711 1.00 22.97 90 PRO A N 1
ATOM 752 C CA . PRO A 1 98 ? 44.321 -2.475 79.723 1.00 25.70 90 PRO A CA 1
ATOM 753 C C . PRO A 1 98 ? 43.586 -1.151 79.731 1.00 27.87 90 PRO A C 1
ATOM 754 O O . PRO A 1 98 ? 42.357 -1.128 79.872 1.00 29.11 90 PRO A O 1
ATOM 758 N N . ASP A 1 99 ? 44.295 -0.043 79.563 1.00 28.54 91 ASP A N 1
ATOM 759 C CA . ASP A 1 99 ? 43.631 1.253 79.607 1.00 30.06 91 ASP A CA 1
ATOM 760 C C . ASP A 1 99 ? 42.933 1.616 78.303 1.00 28.35 91 ASP A C 1
ATOM 761 O O . ASP A 1 99 ? 42.349 2.700 78.212 1.00 29.95 91 ASP A O 1
ATOM 766 N N . ALA A 1 100 ? 42.964 0.738 77.302 1.00 25.19 92 ALA A N 1
ATOM 767 C CA . ALA A 1 100 ? 42.295 0.981 76.033 1.00 25.35 92 ALA A CA 1
ATOM 768 C C . ALA A 1 100 ? 41.097 0.067 75.816 1.00 25.78 92 ALA A C 1
ATOM 769 O O . ALA A 1 100 ? 40.509 0.076 74.732 1.00 26.00 92 ALA A O 1
ATOM 771 N N . LYS A 1 101 ? 40.719 -0.722 76.816 1.00 26.62 93 LYS A N 1
ATOM 772 C CA . LYS A 1 101 ? 39.626 -1.663 76.633 1.00 29.48 93 LYS A CA 1
ATOM 773 C C . LYS A 1 101 ? 38.279 -0.944 76.662 1.00 29.61 93 LYS A C 1
ATOM 774 O O . LYS A 1 101 ? 38.124 0.120 77.271 1.00 30.37 93 LYS A O 1
ATOM 780 N N . GLY A 1 102 ? 37.306 -1.523 75.964 1.00 29.54 94 GLY A N 1
ATOM 781 C CA . GLY A 1 102 ? 35.992 -0.923 75.865 1.00 29.03 94 GLY A CA 1
ATOM 782 C C . GLY A 1 102 ? 35.891 0.235 74.901 1.00 28.44 94 GLY A C 1
ATOM 783 O O . GLY A 1 102 ? 34.886 0.952 74.921 1.00 30.24 94 GLY A O 1
ATOM 784 N N . GLN A 1 103 ? 36.891 0.434 74.043 1.00 25.39 95 GLN A N 1
ATOM 785 C CA . GLN A 1 103 ? 36.922 1.567 73.129 1.00 23.92 95 GLN A CA 1
ATOM 786 C C . GLN A 1 103 ? 36.777 1.151 71.672 1.00 21.75 95 GLN A C 1
ATOM 787 O O . GLN A 1 103 ? 37.020 1.968 70.775 1.00 22.98 95 GLN A O 1
ATOM 793 N N . GLY A 1 104 ? 36.381 -0.093 71.413 1.00 19.48 96 GLY A N 1
ATOM 794 C CA . GLY A 1 104 ? 36.185 -0.561 70.055 1.00 19.49 96 GLY A CA 1
ATOM 795 C C . GLY A 1 104 ? 37.454 -0.864 69.293 1.00 17.80 96 GLY A C 1
ATOM 796 O O . GLY A 1 104 ? 37.396 -1.054 68.071 1.00 18.31 96 GLY A O 1
ATOM 797 N N . ILE A 1 105 ? 38.596 -0.929 69.980 1.00 17.08 97 ILE A N 1
ATOM 798 C CA A ILE A 1 105 ? 39.882 -1.155 69.321 0.63 17.73 97 ILE A CA 1
ATOM 799 C CA B ILE A 1 105 ? 39.863 -1.142 69.293 0.37 17.49 97 ILE A CA 1
ATOM 800 C C . ILE A 1 105 ? 39.966 -2.571 68.774 1.00 17.21 97 ILE A C 1
ATOM 801 O O . ILE A 1 105 ? 40.494 -2.805 67.678 1.00 18.78 97 ILE A O 1
ATOM 810 N N . GLY A 1 106 ? 39.469 -3.543 69.543 1.00 16.85 98 GLY A N 1
ATOM 811 C CA . GLY A 1 106 ? 39.471 -4.917 69.076 1.00 17.69 98 GLY A CA 1
ATOM 812 C C . GLY A 1 106 ? 38.721 -5.078 67.770 1.00 18.44 98 GLY A C 1
ATOM 813 O O . GLY A 1 106 ? 39.173 -5.783 66.865 1.00 18.50 98 GLY A O 1
ATOM 814 N N . LYS A 1 107 ? 37.578 -4.401 67.639 1.00 17.61 99 LYS A N 1
ATOM 815 C CA A LYS A 1 107 ? 36.805 -4.513 66.406 0.56 18.50 99 LYS A CA 1
ATOM 816 C CA B LYS A 1 107 ? 36.807 -4.519 66.406 0.44 18.75 99 LYS A CA 1
ATOM 817 C C . LYS A 1 107 ? 37.550 -3.909 65.223 1.00 18.36 99 LYS A C 1
ATOM 818 O O . LYS A 1 107 ? 37.539 -4.475 64.125 1.00 19.33 99 LYS A O 1
ATOM 829 N N . LEU A 1 108 ? 38.195 -2.751 65.422 1.00 17.90 100 LEU A N 1
ATOM 830 C CA . LEU A 1 108 ? 38.972 -2.160 64.334 1.00 18.13 100 LEU A CA 1
ATOM 831 C C . LEU A 1 108 ? 40.080 -3.097 63.887 1.00 19.64 100 LEU A C 1
ATOM 832 O O . LEU A 1 108 ? 40.302 -3.277 62.683 1.00 20.61 100 LEU A O 1
ATOM 837 N N . LEU A 1 109 ? 40.778 -3.710 64.848 1.00 18.37 101 LEU A N 1
ATOM 838 C CA . LEU A 1 109 ? 41.879 -4.608 64.523 1.00 17.99 101 LEU A CA 1
ATOM 839 C C . LEU A 1 109 ? 41.374 -5.848 63.804 1.00 18.64 101 LEU A C 1
ATOM 840 O O . LEU A 1 109 ? 41.943 -6.261 62.789 1.00 19.65 101 LEU A O 1
ATOM 845 N N . LEU A 1 110 ? 40.317 -6.469 64.334 1.00 17.42 102 LEU A N 1
ATOM 846 C CA . LEU A 1 110 ? 39.855 -7.737 63.777 1.00 18.31 102 LEU A CA 1
ATOM 847 C C . LEU A 1 110 ? 39.232 -7.537 62.402 1.00 18.51 102 LEU A C 1
ATOM 848 O O . LEU A 1 110 ? 39.430 -8.364 61.505 1.00 18.16 102 LEU A O 1
ATOM 853 N N . ARG A 1 111 ? 38.502 -6.433 62.205 1.00 19.07 103 ARG A N 1
ATOM 854 C CA . ARG A 1 111 ? 37.973 -6.156 60.875 1.00 22.08 103 ARG A CA 1
ATOM 855 C C . ARG A 1 111 ? 39.094 -6.090 59.845 1.00 21.37 103 ARG A C 1
ATOM 856 O O . ARG A 1 111 ? 38.990 -6.681 58.761 1.00 20.92 103 ARG A O 1
ATOM 864 N N . GLU A 1 112 ? 40.189 -5.398 60.171 1.00 20.66 104 GLU A N 1
ATOM 865 C CA . GLU A 1 112 ? 41.279 -5.284 59.207 1.00 19.85 104 GLU A CA 1
ATOM 866 C C . GLU A 1 112 ? 42.023 -6.607 59.054 1.00 19.51 104 GLU A C 1
ATOM 867 O O . GLU A 1 112 ? 42.441 -6.964 57.944 1.00 19.65 104 GLU A O 1
ATOM 873 N N . LEU A 1 113 ? 42.180 -7.362 60.151 1.00 19.30 105 LEU A N 1
ATOM 874 C CA . LEU A 1 113 ? 42.819 -8.671 60.057 1.00 18.79 105 LEU A CA 1
ATOM 875 C C . LEU A 1 113 ? 42.019 -9.606 59.156 1.00 19.49 105 LEU A C 1
ATOM 876 O O . LEU A 1 113 ? 42.594 -10.319 58.323 1.00 18.59 105 LEU A O 1
ATOM 881 N N . ILE A 1 114 ? 40.686 -9.604 59.305 1.00 18.95 106 ILE A N 1
ATOM 882 C CA . ILE A 1 114 ? 39.822 -10.390 58.425 1.00 18.98 106 ILE A CA 1
ATOM 883 C C . ILE A 1 114 ? 40.057 -10.010 56.971 1.00 19.16 106 ILE A C 1
ATOM 884 O O . ILE A 1 114 ? 40.163 -10.879 56.095 1.00 19.19 106 ILE A O 1
ATOM 889 N N . ALA A 1 115 ? 40.138 -8.705 56.689 1.00 19.72 107 ALA A N 1
ATOM 890 C CA . ALA A 1 115 ? 40.390 -8.254 55.321 1.00 19.85 107 ALA A CA 1
ATOM 891 C C . ALA A 1 115 ? 41.728 -8.768 54.794 1.00 21.08 107 ALA A C 1
ATOM 892 O O . ALA A 1 115 ? 41.811 -9.243 53.657 1.00 22.22 107 ALA A O 1
ATOM 894 N N . ARG A 1 116 ? 42.788 -8.688 55.606 1.00 20.57 108 ARG A N 1
ATOM 895 C CA A ARG A 1 116 ? 44.100 -9.118 55.137 0.50 20.31 108 ARG A CA 1
ATOM 896 C CA B ARG A 1 116 ? 44.107 -9.123 55.148 0.50 20.85 108 ARG A CA 1
ATOM 897 C C . ARG A 1 116 ? 44.149 -10.630 54.935 1.00 20.36 108 ARG A C 1
ATOM 898 O O . ARG A 1 116 ? 44.716 -11.110 53.945 1.00 20.95 108 ARG A O 1
ATOM 913 N N . ILE A 1 117 ? 43.562 -11.396 55.859 1.00 19.72 109 ILE A N 1
ATOM 914 C CA . ILE A 1 117 ? 43.551 -12.852 55.739 1.00 20.30 109 ILE A CA 1
ATOM 915 C C . ILE A 1 117 ? 42.711 -13.296 54.549 1.00 20.77 109 ILE A C 1
ATOM 916 O O . ILE A 1 117 ? 43.062 -14.255 53.842 1.00 21.06 109 ILE A O 1
ATOM 921 N N . SER A 1 118 ? 41.581 -12.619 54.317 1.00 21.16 110 SER A N 1
ATOM 922 C CA A SER A 1 118 ? 40.762 -12.931 53.154 0.62 21.25 110 SER A CA 1
ATOM 923 C CA B SER A 1 118 ? 40.762 -12.928 53.151 0.38 21.08 110 SER A CA 1
ATOM 924 C C . SER A 1 118 ? 41.535 -12.679 51.867 1.00 20.68 110 SER A C 1
ATOM 925 O O . SER A 1 118 ? 41.487 -13.493 50.934 1.00 22.56 110 SER A O 1
ATOM 930 N N . ALA A 1 119 ? 42.272 -11.565 51.809 1.00 21.21 111 ALA A N 1
ATOM 931 C CA . ALA A 1 119 ? 43.017 -11.242 50.597 1.00 21.31 111 ALA A CA 1
ATOM 932 C C . ALA A 1 119 ? 44.094 -12.278 50.304 1.00 21.82 111 ALA A C 1
ATOM 933 O O . ALA A 1 119 ? 44.483 -12.454 49.144 1.00 23.13 111 ALA A O 1
ATOM 935 N N . LEU A 1 120 ? 44.574 -12.981 51.331 1.00 21.12 112 LEU A N 1
ATOM 936 C CA . LEU A 1 120 ? 45.579 -14.020 51.148 1.00 21.86 112 LEU A CA 1
ATOM 937 C C . LEU A 1 120 ? 44.994 -15.353 50.686 1.00 23.07 112 LEU A C 1
ATOM 938 O O . LEU A 1 120 ? 45.762 -16.254 50.330 1.00 23.54 112 LEU A O 1
ATOM 943 N N . GLY A 1 121 ? 43.671 -15.501 50.671 1.00 22.14 113 GLY A N 1
ATOM 944 C CA . GLY A 1 121 ? 43.042 -16.686 50.120 1.00 20.83 113 GLY A CA 1
ATOM 945 C C . GLY A 1 121 ? 42.645 -17.752 51.118 1.00 19.72 113 GLY A C 1
ATOM 946 O O . GLY A 1 121 ? 42.268 -18.858 50.703 1.00 19.74 113 GLY A O 1
ATOM 947 N N . PHE A 1 122 ? 42.715 -17.459 52.413 1.00 18.54 114 PHE A N 1
ATOM 948 C CA . PHE A 1 122 ? 42.261 -18.406 53.414 1.00 17.81 114 PHE A CA 1
ATOM 949 C C . PHE A 1 122 ? 40.751 -18.610 53.320 1.00 16.45 114 PHE A C 1
ATOM 950 O O . PHE A 1 122 ? 40.004 -17.761 52.824 1.00 18.47 114 PHE A O 1
ATOM 958 N N . ARG A 1 123 ? 40.303 -19.770 53.807 1.00 16.35 115 ARG A N 1
ATOM 959 C CA . ARG A 1 123 ? 38.894 -20.134 53.752 1.00 16.43 115 ARG A CA 1
ATOM 960 C C . ARG A 1 123 ? 38.205 -20.150 55.112 1.00 15.88 115 ARG A C 1
ATOM 961 O O . ARG A 1 123 ? 36.971 -20.080 55.161 1.00 16.71 115 ARG A O 1
ATOM 969 N N . GLN A 1 124 ? 38.955 -20.253 56.210 1.00 14.87 116 GLN A N 1
ATOM 970 C CA . GLN A 1 124 ? 38.376 -20.201 57.548 1.00 14.17 116 GLN A CA 1
ATOM 971 C C . GLN A 1 124 ? 39.324 -19.449 58.465 1.00 13.88 116 GLN A C 1
ATOM 972 O O . GLN A 1 124 ? 40.544 -19.619 58.379 1.00 14.52 116 GLN A O 1
ATOM 978 N N . LEU A 1 125 ? 38.761 -18.624 59.346 1.00 14.52 117 LEU A N 1
ATOM 979 C CA . LEU A 1 125 ? 39.519 -17.952 60.394 1.00 13.77 117 LEU A CA 1
ATOM 980 C C . LEU A 1 125 ? 39.003 -18.450 61.740 1.00 14.18 117 LEU A C 1
ATOM 981 O O . LEU A 1 125 ? 37.799 -18.387 62.010 1.00 15.06 117 LEU A O 1
ATOM 986 N N . LEU A 1 126 ? 39.906 -18.974 62.563 1.00 14.82 118 LEU A N 1
ATOM 987 C CA . LEU A 1 126 ? 39.546 -19.634 63.813 1.00 14.12 118 LEU A CA 1
ATOM 988 C C . LEU A 1 126 ? 39.999 -18.793 65.000 1.00 13.77 118 LEU A C 1
ATOM 989 O O . LEU A 1 126 ? 41.135 -18.315 65.025 1.00 15.62 118 LEU A O 1
ATOM 994 N N . ALA A 1 127 ? 39.126 -18.637 65.989 1.00 14.22 119 ALA A N 1
ATOM 995 C CA . ALA A 1 127 ? 39.482 -18.038 67.272 1.00 14.71 119 ALA A CA 1
ATOM 996 C C . ALA A 1 127 ? 39.535 -19.132 68.327 1.00 15.78 119 ALA A C 1
ATOM 997 O O . ALA A 1 127 ? 38.582 -19.900 68.473 1.00 15.71 119 ALA A O 1
ATOM 999 N N . VAL A 1 128 ? 40.654 -19.207 69.045 1.00 15.12 120 VAL A N 1
ATOM 1000 C CA . VAL A 1 128 ? 40.847 -20.166 70.127 1.00 14.61 120 VAL A CA 1
ATOM 1001 C C . VAL A 1 128 ? 40.904 -19.328 71.397 1.00 15.03 120 VAL A C 1
ATOM 1002 O O . VAL A 1 128 ? 41.956 -18.785 71.749 1.00 17.37 120 VAL A O 1
ATOM 1006 N N . ILE A 1 129 ? 39.767 -19.181 72.064 1.00 13.68 121 ILE A N 1
ATOM 1007 C CA . ILE A 1 129 ? 39.593 -18.177 73.112 1.00 13.75 121 ILE A CA 1
ATOM 1008 C C . ILE A 1 129 ? 39.817 -18.841 74.465 1.00 13.58 121 ILE A C 1
ATOM 1009 O O . ILE A 1 129 ? 39.022 -19.683 74.900 1.00 13.93 121 ILE A O 1
ATOM 1014 N N . GLY A 1 130 ? 40.906 -18.466 75.132 1.00 14.27 122 GLY A N 1
ATOM 1015 C CA . GLY A 1 130 ? 41.179 -19.012 76.445 1.00 15.62 122 GLY A CA 1
ATOM 1016 C C . GLY A 1 130 ? 40.240 -18.455 77.497 1.00 16.50 122 GLY A C 1
ATOM 1017 O O . GLY A 1 130 ? 39.836 -17.292 77.451 1.00 17.96 122 GLY A O 1
ATOM 1018 N N . ASP A 1 131 ? 39.903 -19.304 78.469 1.00 17.67 123 ASP A N 1
ATOM 1019 C CA . ASP A 1 131 ? 38.993 -18.944 79.561 1.00 18.20 123 ASP A CA 1
ATOM 1020 C C . ASP A 1 131 ? 37.698 -18.332 79.028 1.00 17.75 123 ASP A C 1
ATOM 1021 O O . ASP A 1 131 ? 37.286 -17.240 79.428 1.00 18.74 123 ASP A O 1
ATOM 1026 N N . GLY A 1 132 ? 37.045 -19.052 78.114 1.00 18.75 124 GLY A N 1
ATOM 1027 C CA . GLY A 1 132 ? 35.859 -18.529 77.455 1.00 22.19 124 GLY A CA 1
ATOM 1028 C C . GLY A 1 132 ? 34.712 -18.195 78.386 1.00 23.90 124 GLY A C 1
ATOM 1029 O O . GLY A 1 132 ? 33.874 -17.355 78.043 1.00 25.83 124 GLY A O 1
ATOM 1030 N N . GLU A 1 133 ? 34.652 -18.827 79.560 1.00 24.51 125 GLU A N 1
ATOM 1031 C CA . GLU A 1 133 ? 33.570 -18.521 80.490 1.00 26.40 125 GLU A CA 1
ATOM 1032 C C . GLU A 1 133 ? 33.669 -17.090 81.000 1.00 27.83 125 GLU A C 1
ATOM 1033 O O . GLU A 1 133 ? 32.648 -16.408 81.158 1.00 28.90 125 GLU A O 1
ATOM 1039 N N . HIS A 1 134 ? 34.887 -16.612 81.251 1.00 26.91 126 HIS A N 1
ATOM 1040 C CA . HIS A 1 134 ? 35.088 -15.283 81.806 1.00 29.07 126 HIS A CA 1
ATOM 1041 C C . HIS A 1 134 ? 35.517 -14.251 80.774 1.00 25.87 126 HIS A C 1
ATOM 1042 O O . HIS A 1 134 ? 35.308 -13.055 80.996 1.00 28.37 126 HIS A O 1
ATOM 1049 N N . ASN A 1 135 ? 36.076 -14.676 79.645 1.00 22.41 127 ASN A N 1
ATOM 1050 C CA A ASN A 1 135 ? 36.564 -13.810 78.575 0.57 22.57 127 ASN A CA 1
ATOM 1051 C CA B ASN A 1 135 ? 36.534 -13.712 78.648 0.43 22.72 127 ASN A CA 1
ATOM 1052 C C . ASN A 1 135 ? 35.418 -13.394 77.656 1.00 24.12 127 ASN A C 1
ATOM 1053 O O . ASN A 1 135 ? 35.517 -13.568 76.441 1.00 23.24 127 ASN A O 1
ATOM 1062 N N . ILE A 1 136 ? 34.326 -12.874 78.226 1.00 28.81 128 ILE A N 1
ATOM 1063 C CA . ILE A 1 136 ? 33.158 -12.519 77.424 1.00 33.28 128 ILE A CA 1
ATOM 1064 C C . ILE A 1 136 ? 33.488 -11.409 76.437 1.00 33.07 128 ILE A C 1
ATOM 1065 O O . ILE A 1 136 ? 32.886 -11.328 75.358 1.00 33.65 128 ILE A O 1
ATOM 1070 N N . GLY A 1 137 ? 34.450 -10.547 76.774 1.00 30.61 129 GLY A N 1
ATOM 1071 C CA . GLY A 1 137 ? 34.843 -9.502 75.840 1.00 30.04 129 GLY A CA 1
ATOM 1072 C C . GLY A 1 137 ? 35.335 -10.069 74.522 1.00 28.67 129 GLY A C 1
ATOM 1073 O O . GLY A 1 137 ? 34.936 -9.616 73.446 1.00 30.20 129 GLY A O 1
ATOM 1074 N N . SER A 1 138 ? 36.193 -11.092 74.591 1.00 26.44 130 SER A N 1
ATOM 1075 C CA . SER A 1 138 ? 36.705 -11.696 73.364 1.00 23.89 130 SER A CA 1
ATOM 1076 C C . SER A 1 138 ? 35.616 -12.465 72.622 1.00 22.95 130 SER A C 1
ATOM 1077 O O . SER A 1 138 ? 35.553 -12.424 71.388 1.00 22.73 130 SER A O 1
ATOM 1080 N N . VAL A 1 139 ? 34.764 -13.188 73.353 1.00 21.89 131 VAL A N 1
ATOM 1081 C CA . VAL A 1 139 ? 33.655 -13.894 72.716 1.00 22.87 131 VAL A CA 1
ATOM 1082 C C . VAL A 1 139 ? 32.727 -12.909 72.014 1.00 24.18 131 VAL A C 1
ATOM 1083 O O . VAL A 1 139 ? 32.360 -13.097 70.848 1.00 24.07 131 VAL A O 1
ATOM 1087 N N . LYS A 1 140 ? 32.345 -11.836 72.712 1.00 26.27 132 LYS A N 1
ATOM 1088 C CA . LYS A 1 140 ? 31.444 -10.848 72.122 1.00 27.23 132 LYS A CA 1
ATOM 1089 C C . LYS A 1 140 ? 32.084 -10.146 70.924 1.00 28.01 132 LYS A C 1
ATOM 1090 O O . LYS A 1 140 ? 31.408 -9.872 69.923 1.00 30.31 132 LYS A O 1
ATOM 1092 N N . LEU A 1 141 ? 33.388 -9.854 70.999 1.00 27.18 133 LEU A N 1
ATOM 1093 C CA . LEU A 1 141 ? 34.076 -9.246 69.861 1.00 25.91 133 LEU A CA 1
ATOM 1094 C C . LEU A 1 141 ? 33.967 -10.132 68.629 1.00 24.28 133 LEU A C 1
ATOM 1095 O O . LEU A 1 141 ? 33.675 -9.658 67.526 1.00 26.61 133 LEU A O 1
ATOM 1100 N N . HIS A 1 142 ? 34.197 -1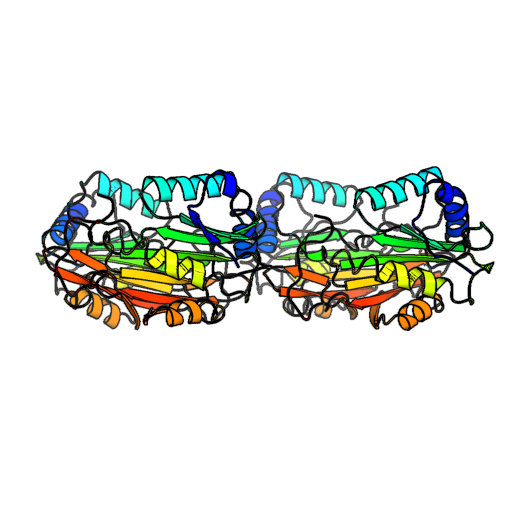1.435 68.801 1.00 21.59 134 HIS A N 1
ATOM 1101 C CA . HIS A 1 142 ? 34.150 -12.330 67.652 1.00 20.36 134 HIS A CA 1
ATOM 1102 C C . HIS A 1 142 ? 32.720 -12.532 67.165 1.00 21.25 134 HIS A C 1
ATOM 1103 O O . HIS A 1 142 ? 32.475 -12.569 65.956 1.00 20.84 134 HIS A O 1
ATOM 1110 N N . GLU A 1 143 ? 31.762 -12.648 68.088 1.00 25.13 135 GLU A N 1
ATOM 1111 C CA . GLU A 1 143 ? 30.359 -12.721 67.688 1.00 26.39 135 GLU A CA 1
ATOM 1112 C C . GLU A 1 143 ? 29.958 -11.509 66.856 1.00 27.71 135 GLU A C 1
ATOM 1113 O O . GLU A 1 143 ? 29.267 -11.644 65.839 1.00 29.09 135 GLU A O 1
ATOM 1119 N N . SER A 1 144 ? 30.395 -10.316 67.265 1.00 28.61 136 SER A N 1
ATOM 1120 C CA . SER A 1 144 ? 29.973 -9.107 66.567 1.00 29.75 136 SER A CA 1
ATOM 1121 C C . SER A 1 144 ? 30.525 -9.032 65.149 1.00 29.22 136 SER A C 1
ATOM 1122 O O . SER A 1 144 ? 29.942 -8.348 64.304 1.00 31.25 136 SER A O 1
ATOM 1125 N N . LEU A 1 145 ? 31.623 -9.728 64.861 1.00 27.79 137 LEU A N 1
ATOM 1126 C CA . LEU A 1 145 ? 32.199 -9.747 63.524 1.00 26.56 137 LEU A CA 1
ATOM 1127 C C . LEU A 1 145 ? 31.831 -11.001 62.737 1.00 25.62 137 LEU A C 1
ATOM 1128 O O . LEU A 1 145 ? 32.469 -11.298 61.722 1.00 25.47 137 LEU A O 1
ATOM 1133 N N . GLY A 1 146 ? 30.818 -11.740 63.186 1.00 24.90 138 GLY A N 1
ATOM 1134 C CA . GLY A 1 146 ? 30.247 -12.819 62.408 1.00 23.09 138 GLY A CA 1
ATOM 1135 C C . GLY A 1 146 ? 30.800 -14.200 62.679 1.00 21.67 138 GLY A C 1
ATOM 1136 O O . GLY A 1 146 ? 30.401 -15.148 61.994 1.00 22.49 138 GLY A O 1
ATOM 1137 N N . PHE A 1 147 ? 31.704 -14.348 63.638 1.00 19.91 139 PHE A N 1
ATOM 1138 C CA . PHE A 1 147 ? 32.176 -15.680 63.982 1.00 18.48 139 PHE A CA 1
ATOM 1139 C C . PHE A 1 147 ? 31.035 -16.469 64.610 1.00 19.36 139 PHE A C 1
ATOM 1140 O O . PHE A 1 147 ? 30.178 -15.915 65.311 1.00 21.18 139 PHE A O 1
ATOM 1148 N N . THR A 1 148 ? 31.027 -17.774 64.362 1.00 19.08 140 THR A N 1
ATOM 1149 C CA . THR A 1 148 ? 30.048 -18.667 64.960 1.00 19.49 140 THR A CA 1
ATOM 1150 C C . THR A 1 148 ? 30.738 -19.626 65.920 1.00 18.45 140 THR A C 1
ATOM 1151 O O . THR A 1 148 ? 31.901 -19.989 65.734 1.00 17.90 140 THR A O 1
ATOM 1155 N N . HIS A 1 149 ? 30.016 -20.017 66.962 1.00 19.01 141 HIS A N 1
ATOM 1156 C CA . HIS A 1 149 ? 30.567 -20.941 67.941 1.00 18.81 141 HIS A CA 1
ATOM 1157 C C . HIS A 1 149 ? 30.754 -22.318 67.327 1.00 18.40 141 HIS A C 1
ATOM 1158 O O . HIS A 1 149 ? 29.842 -22.856 66.696 1.00 20.45 141 HIS A O 1
ATOM 1165 N N . CYS A 1 150 ? 31.942 -22.897 67.513 1.00 16.67 142 CYS A N 1
ATOM 1166 C CA . CYS A 1 150 ? 32.212 -24.205 66.942 1.00 17.30 142 CYS A CA 1
ATOM 1167 C C . CYS A 1 150 ? 32.874 -25.160 67.926 1.00 17.98 142 CYS A C 1
ATOM 1168 O O . CYS A 1 150 ? 33.390 -26.197 67.499 1.00 20.83 142 CYS A O 1
ATOM 1171 N N . GLY A 1 151 ? 32.877 -24.856 69.216 1.00 17.64 143 GLY A N 1
ATOM 1172 C CA . GLY A 1 151 ? 33.333 -25.839 70.181 1.00 17.96 143 GLY A CA 1
ATOM 1173 C C . GLY A 1 151 ? 33.702 -25.215 71.505 1.00 15.31 143 GLY A C 1
ATOM 1174 O O . GLY A 1 151 ? 33.838 -24.000 71.642 1.00 15.99 143 GLY A O 1
ATOM 1175 N N . ARG A 1 152 ? 33.877 -26.089 72.494 1.00 15.31 144 ARG A N 1
ATOM 1176 C CA . ARG A 1 152 ? 34.292 -25.667 73.828 1.00 14.99 144 ARG A CA 1
ATOM 1177 C C . ARG A 1 152 ? 35.009 -26.847 74.464 1.00 15.85 144 ARG A C 1
ATOM 1178 O O . ARG A 1 152 ? 34.377 -27.872 74.755 1.00 16.58 144 ARG A O 1
ATOM 1186 N N . ILE A 1 153 ? 36.319 -26.717 74.659 1.00 15.15 145 ILE A N 1
ATOM 1187 C CA . ILE A 1 153 ? 37.101 -27.754 75.329 1.00 13.92 145 ILE A CA 1
ATOM 1188 C C . ILE A 1 153 ? 37.091 -27.397 76.808 1.00 13.23 145 ILE A C 1
ATOM 1189 O O . ILE A 1 153 ? 37.733 -26.431 77.225 1.00 14.14 145 ILE A O 1
ATOM 1194 N N . GLU A 1 154 ? 36.365 -28.176 77.601 1.00 14.36 146 GLU A N 1
ATOM 1195 C CA . GLU A 1 154 ? 36.214 -27.878 79.016 1.00 14.79 146 GLU A CA 1
ATOM 1196 C C . GLU A 1 154 ? 37.466 -28.262 79.789 1.00 13.81 146 GLU A C 1
ATOM 1197 O O . GLU A 1 154 ? 38.064 -29.313 79.553 1.00 14.98 146 GLU A O 1
ATOM 1203 N N . GLY A 1 155 ? 37.860 -27.399 80.722 1.00 13.28 147 GLY A N 1
ATOM 1204 C CA . GLY A 1 155 ? 38.983 -27.719 81.586 1.00 13.68 147 GLY A CA 1
ATOM 1205 C C . GLY A 1 155 ? 40.294 -27.864 80.852 1.00 13.98 147 GLY A C 1
ATOM 1206 O O . GLY A 1 155 ? 41.125 -28.694 81.234 1.00 14.27 147 GLY A O 1
ATOM 1207 N N . SER A 1 156 ? 40.494 -27.086 79.788 1.00 13.67 148 SER A N 1
ATOM 1208 C CA . SER A 1 156 ? 41.714 -27.163 78.996 1.00 13.47 148 SER A CA 1
ATOM 1209 C C . SER A 1 156 ? 42.907 -26.499 79.671 1.00 12.94 148 SER A C 1
ATOM 1210 O O . SER A 1 156 ? 44.056 -26.835 79.346 1.00 13.57 148 SER A O 1
ATOM 1213 N N . GLY A 1 157 ? 42.678 -25.552 80.569 1.00 13.32 149 GLY A N 1
ATOM 1214 C CA . GLY A 1 157 ? 43.773 -24.863 81.219 1.00 13.79 149 GLY A CA 1
ATOM 1215 C C . GLY A 1 157 ? 43.540 -24.733 82.708 1.00 13.77 149 GLY A C 1
ATOM 1216 O O . GLY A 1 157 ? 42.401 -24.713 83.183 1.00 15.24 149 GLY A O 1
ATOM 1217 N N . PHE A 1 158 ? 44.643 -24.659 83.452 1.00 13.86 150 PHE A N 1
ATOM 1218 C CA . PHE A 1 158 ? 44.593 -24.319 84.868 1.00 14.35 150 PHE A CA 1
ATOM 1219 C C . PHE A 1 158 ? 45.568 -23.178 85.094 1.00 16.14 150 PHE A C 1
ATOM 1220 O O . PHE A 1 158 ? 46.758 -23.316 84.797 1.00 17.54 150 PHE A O 1
ATOM 1228 N N . LYS A 1 159 ? 45.066 -22.061 85.617 1.00 16.53 151 LYS A N 1
ATOM 1229 C CA . LYS A 1 159 ? 45.865 -20.859 85.804 1.00 17.53 151 LYS A CA 1
ATOM 1230 C C . LYS A 1 159 ? 45.197 -20.006 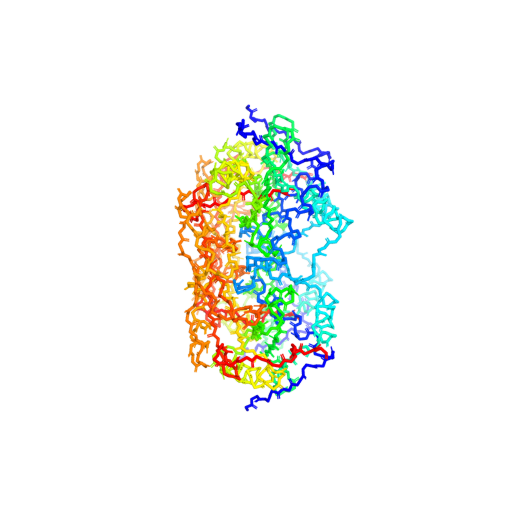86.871 1.00 20.81 151 LYS A C 1
ATOM 1231 O O . LYS A 1 159 ? 43.970 -19.944 86.944 1.00 21.31 151 LYS A O 1
ATOM 1237 N N . HIS A 1 160 ? 46.012 -19.354 87.691 1.00 24.23 152 HIS A N 1
ATOM 1238 C CA . HIS A 1 160 ? 45.506 -18.484 88.754 1.00 27.93 152 HIS A CA 1
ATOM 1239 C C . HIS A 1 160 ? 44.498 -19.211 89.641 1.00 27.02 152 HIS A C 1
ATOM 1240 O O . HIS A 1 160 ? 43.496 -18.639 90.077 1.00 29.27 152 HIS A O 1
ATOM 1247 N N . GLY A 1 161 ? 44.752 -20.496 89.888 1.00 25.30 153 GLY A N 1
ATOM 1248 C CA . GLY A 1 161 ? 43.926 -21.281 90.785 1.00 24.15 153 GLY A CA 1
ATOM 1249 C C . GLY A 1 161 ? 42.584 -21.717 90.238 1.00 21.56 153 GLY A C 1
ATOM 1250 O O . GLY A 1 161 ? 41.753 -22.203 91.013 1.00 22.64 153 GLY A O 1
ATOM 1251 N N . ARG A 1 162 ? 42.351 -21.590 88.929 1.00 20.76 154 ARG A N 1
ATOM 1252 C CA . ARG A 1 162 ? 41.049 -21.857 88.334 1.00 20.69 154 ARG A CA 1
ATOM 1253 C C . ARG A 1 162 ? 41.198 -22.720 87.093 1.00 17.25 154 ARG A C 1
ATOM 1254 O O . ARG A 1 162 ? 42.136 -22.540 86.308 1.00 16.19 154 ARG A O 1
ATOM 1262 N N . TRP A 1 163 ? 40.251 -23.635 86.903 1.00 15.08 155 TRP A N 1
ATOM 1263 C CA . TRP A 1 163 ? 40.143 -24.353 85.639 1.00 14.02 155 TRP A CA 1
ATOM 1264 C C . TRP A 1 163 ? 39.478 -23.461 84.600 1.00 15.11 155 TRP A C 1
ATOM 1265 O O . TRP A 1 163 ? 38.536 -22.721 84.905 1.00 17.67 155 TRP A O 1
ATOM 1276 N N . LEU A 1 164 ? 39.970 -23.548 83.366 1.00 14.23 156 LEU A N 1
ATOM 1277 C CA . LEU A 1 164 ? 39.573 -22.656 82.288 1.00 14.54 156 LEU A CA 1
ATOM 1278 C C . LEU A 1 164 ? 39.105 -23.496 81.115 1.00 14.63 156 LEU A C 1
ATOM 1279 O O . LEU A 1 164 ? 39.640 -24.578 80.874 1.00 15.12 156 LEU A O 1
ATOM 1284 N N . ASP A 1 165 ? 38.129 -22.977 80.367 1.00 16.12 157 ASP A N 1
ATOM 1285 C CA . ASP A 1 165 ? 37.648 -23.626 79.156 1.00 16.00 157 ASP A CA 1
ATOM 1286 C C . ASP A 1 165 ? 38.157 -22.871 77.938 1.00 15.52 157 ASP A C 1
ATOM 1287 O O . ASP A 1 165 ? 38.312 -21.650 77.975 1.00 17.92 157 ASP A O 1
ATOM 1292 N N . THR A 1 166 ? 38.374 -23.590 76.841 1.00 13.98 158 THR A N 1
ATOM 1293 C CA . THR A 1 166 ? 38.719 -22.963 75.567 1.00 14.82 158 THR A CA 1
ATOM 1294 C C . THR A 1 166 ? 37.466 -22.903 74.706 1.00 15.76 158 THR A C 1
ATOM 1295 O O . THR A 1 166 ? 36.890 -23.945 74.384 1.00 17.31 158 THR A O 1
ATOM 1299 N N . VAL A 1 167 ? 37.047 -21.696 74.331 1.00 14.86 159 VAL A N 1
ATOM 1300 C CA . VAL A 1 167 ? 35.920 -21.512 73.420 1.00 15.96 159 VAL A CA 1
ATOM 1301 C C . VAL A 1 167 ? 36.453 -21.361 71.999 1.00 14.99 159 VAL A C 1
ATOM 1302 O O . VAL A 1 167 ? 37.334 -20.531 71.742 1.00 16.17 159 VAL A O 1
ATOM 1306 N N . LEU A 1 168 ? 35.944 -22.175 71.079 1.00 13.84 160 LEU A N 1
ATOM 1307 C CA . LEU A 1 168 ? 36.350 -22.115 69.679 1.00 14.70 160 LEU A CA 1
ATOM 1308 C C . LEU A 1 168 ? 35.260 -21.453 68.844 1.00 15.75 160 LEU A C 1
ATOM 1309 O O . LEU A 1 168 ? 34.072 -21.757 69.008 1.00 15.56 160 LEU A O 1
ATOM 1314 N N . MET A 1 169 ? 35.668 -20.545 67.946 1.00 15.00 161 MET A N 1
ATOM 1315 C CA . MET A 1 169 ? 34.749 -19.869 67.037 1.00 15.44 161 MET A CA 1
ATOM 1316 C C . MET A 1 169 ? 35.389 -19.778 65.657 1.00 15.36 161 MET A C 1
ATOM 1317 O O . MET A 1 169 ? 36.615 -19.737 65.531 1.00 15.85 161 MET A O 1
ATOM 1322 N N . GLN A 1 170 ? 34.562 -19.716 64.614 1.00 15.33 162 GLN A N 1
ATOM 1323 C CA . GLN A 1 170 ? 35.125 -19.655 63.270 1.00 15.51 162 GLN A CA 1
ATOM 1324 C C . GLN A 1 170 ? 34.311 -18.744 62.360 1.00 16.48 162 GLN A C 1
ATOM 1325 O O . GLN A 1 170 ? 33.119 -18.513 62.566 1.00 18.00 162 GLN A O 1
ATOM 1331 N N . LEU A 1 171 ? 34.987 -18.250 61.327 1.00 15.47 163 LEU A N 1
ATOM 1332 C CA . LEU A 1 171 ? 34.399 -17.344 60.347 1.00 15.80 163 LEU A CA 1
ATOM 1333 C C . LEU A 1 171 ? 34.813 -17.848 58.974 1.00 16.10 163 LEU A C 1
ATOM 1334 O O . LEU A 1 171 ? 36.026 -17.953 58.696 1.00 15.87 163 LEU A O 1
ATOM 1339 N N . PRO A 1 172 ? 33.874 -18.130 58.080 1.00 17.43 164 PRO A N 1
ATOM 1340 C CA . PRO A 1 172 ? 34.250 -18.541 56.727 1.00 17.74 164 PRO A CA 1
ATOM 1341 C C . PRO A 1 172 ? 34.683 -17.340 55.906 1.00 18.97 164 PRO A C 1
ATOM 1342 O O . PRO A 1 172 ? 34.197 -16.221 56.092 1.00 20.48 164 PRO A O 1
ATOM 1346 N N . LEU A 1 173 ? 35.614 -17.582 54.985 1.00 19.58 165 LEU A N 1
ATOM 1347 C CA . LEU A 1 173 ? 36.093 -16.536 54.089 1.00 19.87 165 LEU A CA 1
ATOM 1348 C C . LEU A 1 173 ? 36.194 -17.096 52.679 1.00 19.32 165 LEU A C 1
ATOM 1349 O O . LEU A 1 173 ? 36.438 -18.287 52.493 1.00 18.67 165 LEU A O 1
ATOM 1354 N N . ASN A 1 174 ? 35.984 -16.231 51.681 1.00 21.18 166 ASN A N 1
ATOM 1355 C CA . ASN A 1 174 ? 36.170 -16.602 50.276 1.00 21.62 166 ASN A CA 1
ATOM 1356 C C . ASN A 1 174 ? 35.314 -17.805 49.880 1.00 22.90 166 ASN A C 1
ATOM 1357 O O . ASN A 1 174 ? 35.701 -18.602 49.018 1.00 24.88 166 ASN A O 1
ATOM 1362 N N . GLY A 1 175 ? 34.159 -17.966 50.517 1.00 22.70 167 GLY A N 1
ATOM 1363 C CA . GLY A 1 175 ? 33.271 -19.066 50.224 1.00 23.79 167 GLY A CA 1
ATOM 1364 C C . GLY A 1 175 ? 33.370 -20.247 51.167 1.00 22.68 167 GLY A C 1
ATOM 1365 O O . GLY A 1 175 ? 32.582 -21.191 51.029 1.00 25.16 167 GLY A O 1
ATOM 1366 N N . GLY A 1 176 ? 34.317 -20.237 52.103 1.00 21.58 168 GLY A N 1
ATOM 1367 C CA . GLY A 1 176 ? 34.376 -21.294 53.101 1.00 19.80 168 GLY A CA 1
ATOM 1368 C C . GLY A 1 176 ? 34.664 -22.638 52.459 1.00 20.41 168 GLY A C 1
ATOM 1369 O O . GLY A 1 176 ? 35.619 -22.796 51.689 1.00 20.01 168 GLY A O 1
ATOM 1370 N N . ARG A 1 177 ? 33.828 -23.627 52.776 1.00 20.05 169 ARG A N 1
ATOM 1371 C CA . ARG A 1 177 ? 33.927 -24.950 52.174 1.00 21.33 169 ARG A CA 1
ATOM 1372 C C . ARG A 1 177 ? 32.871 -25.185 51.098 1.00 24.55 169 ARG A C 1
ATOM 1373 O O . ARG A 1 177 ? 32.600 -26.337 50.744 1.00 26.08 169 ARG A O 1
ATOM 1381 N N . SER A 1 178 ? 32.291 -24.114 50.549 1.00 25.41 170 SER A N 1
ATOM 1382 C CA . SER A 1 178 ? 31.240 -24.228 49.541 1.00 27.55 170 SER A CA 1
ATOM 1383 C C . SER A 1 178 ? 31.769 -24.316 48.112 1.00 28.62 170 SER A C 1
ATOM 1384 O O . SER A 1 178 ? 30.992 -24.620 47.198 1.00 30.06 170 SER A O 1
ATOM 1387 N N . THR A 1 179 ? 33.058 -24.055 47.896 1.00 28.11 171 THR A N 1
ATOM 1388 C CA . THR A 1 179 ? 33.680 -24.194 46.586 1.00 28.69 171 THR A CA 1
ATOM 1389 C C . THR A 1 179 ? 35.035 -24.864 46.757 1.00 26.72 171 THR A C 1
ATOM 1390 O O . THR A 1 179 ? 35.640 -24.810 47.827 1.00 24.49 171 THR A O 1
ATOM 1394 N N . GLU A 1 180 ? 35.520 -25.482 45.687 1.00 28.15 172 GLU A N 1
ATOM 1395 C CA . GLU A 1 180 ? 36.854 -26.065 45.725 1.00 27.46 172 GLU A CA 1
ATOM 1396 C C . GLU A 1 180 ? 37.886 -24.956 45.928 1.00 27.97 172 GLU A C 1
ATOM 1397 O O . GLU A 1 180 ? 37.711 -23.843 45.416 1.00 28.97 172 GLU A O 1
ATOM 1399 N N . PRO A 1 181 ? 38.960 -25.211 46.666 1.00 26.96 173 PRO A N 1
ATOM 1400 C CA . PRO A 1 181 ? 39.982 -24.181 46.856 1.00 28.94 173 PRO A CA 1
ATOM 1401 C C . PRO A 1 181 ? 40.884 -24.069 45.639 1.00 31.40 173 PRO A C 1
ATOM 1402 O O . PRO A 1 181 ? 40.920 -24.940 44.766 1.00 32.77 173 PRO A O 1
ATOM 1406 N N . GLY A 1 182 ? 41.608 -22.957 45.590 1.00 32.01 174 GLY A N 1
ATOM 1407 C CA . GLY A 1 182 ? 42.699 -22.805 44.662 1.00 32.18 174 GLY A CA 1
ATOM 1408 C C . GLY A 1 182 ? 43.998 -23.221 45.319 1.00 33.33 174 GLY A C 1
ATOM 1409 O O . GLY A 1 182 ? 44.006 -23.982 46.293 1.00 34.46 174 GLY A O 1
ATOM 1410 N N . PRO A 1 183 ? 45.124 -22.727 44.802 1.00 32.70 175 PRO A N 1
ATOM 1411 C CA . PRO A 1 183 ? 46.413 -23.014 45.441 1.00 31.68 175 PRO A CA 1
ATOM 1412 C C . PRO A 1 183 ? 46.399 -22.567 46.892 1.00 30.46 175 PRO A C 1
ATOM 1413 O O . PRO A 1 183 ? 45.722 -21.606 47.262 1.00 30.46 175 PRO A O 1
ATOM 1417 N N . SER A 1 184 ? 47.142 -23.288 47.720 1.00 28.45 176 SER A N 1
ATOM 1418 C CA . SER A 1 184 ? 47.138 -22.974 49.137 1.00 27.88 176 SER A CA 1
ATOM 1419 C C . SER A 1 184 ? 47.701 -21.571 49.351 1.00 25.18 176 SER A C 1
ATOM 1420 O O . SER A 1 184 ? 48.598 -21.139 48.616 1.00 26.97 176 SER A O 1
ATOM 1423 N N . PRO A 1 185 ? 47.173 -20.817 50.313 1.00 23.58 177 PRO A N 1
ATOM 1424 C CA . PRO A 1 185 ? 47.719 -19.485 50.581 1.00 22.76 177 PRO A CA 1
ATOM 1425 C C . PRO A 1 185 ? 49.183 -19.572 50.985 1.00 24.58 177 PRO A C 1
ATOM 1426 O O . PRO A 1 185 ? 49.648 -20.586 51.514 1.00 24.87 177 PRO A O 1
ATOM 1430 N N . LEU A 1 186 ? 49.915 -18.497 50.712 1.00 26.46 178 LEU A N 1
ATOM 1431 C CA . LEU A 1 186 ? 51.293 -18.335 51.177 1.00 30.36 178 LEU A CA 1
ATOM 1432 C C . LEU A 1 186 ? 52.249 -19.351 50.562 1.00 36.49 178 LEU A C 1
ATOM 1433 O O . LEU A 1 186 ? 53.306 -19.633 51.134 1.00 37.07 178 LEU A O 1
ATOM 1438 N N . SER A 1 187 ? 51.897 -19.912 49.409 1.00 41.82 179 SER A N 1
ATOM 1439 C CA . SER A 1 187 ? 52.759 -20.882 48.743 1.00 47.02 179 SER A CA 1
ATOM 1440 C C . SER A 1 187 ? 53.460 -20.240 47.554 1.00 50.14 179 SER A C 1
ATOM 1441 O O . SER A 1 187 ? 54.618 -20.538 47.259 1.00 52.04 179 SER A O 1
ATOM 1445 N N . MET B 1 9 ? 44.423 -63.308 69.800 1.00 42.90 1 MET B N 1
ATOM 1446 C CA . MET B 1 9 ? 44.060 -62.008 70.352 1.00 42.59 1 MET B CA 1
ATOM 1447 C C . MET B 1 9 ? 45.301 -61.133 70.562 1.00 42.43 1 MET B C 1
ATOM 1448 O O . MET B 1 9 ? 46.298 -61.579 71.129 1.00 42.40 1 MET B O 1
ATOM 1450 N N . PRO B 1 10 ? 45.238 -59.884 70.111 1.00 42.54 2 PRO B N 1
ATOM 1451 C CA . PRO B 1 10 ? 46.432 -59.031 70.137 1.00 41.52 2 PRO B CA 1
ATOM 1452 C C . PRO B 1 10 ? 46.780 -58.591 71.549 1.00 40.38 2 PRO B C 1
ATOM 1453 O O . PRO B 1 10 ? 45.915 -58.472 72.420 1.00 43.20 2 PRO B O 1
ATOM 1457 N N . VAL B 1 11 ? 48.073 -58.350 71.769 1.00 37.55 3 VAL B N 1
ATOM 1458 C CA . VAL B 1 11 ? 48.565 -57.806 73.030 1.00 35.16 3 VAL B CA 1
ATOM 1459 C C . VAL B 1 11 ? 49.015 -56.366 72.813 1.00 30.21 3 VAL B C 1
ATOM 1460 O O . VAL B 1 11 ? 49.519 -56.000 71.743 1.00 30.67 3 VAL B O 1
ATOM 1464 N N . ILE B 1 12 ? 48.825 -55.546 73.844 1.00 25.45 4 ILE B N 1
ATOM 1465 C CA . ILE B 1 12 ? 49.240 -54.146 73.836 1.00 22.33 4 ILE B CA 1
ATOM 1466 C C . ILE B 1 12 ? 50.518 -54.033 74.653 1.00 22.02 4 ILE B C 1
ATOM 1467 O O . ILE B 1 12 ? 50.567 -54.487 75.802 1.00 24.60 4 ILE B O 1
ATOM 1472 N N . ARG B 1 13 ? 51.546 -53.423 74.069 1.00 21.00 5 ARG B N 1
ATOM 1473 C CA . ARG B 1 13 ? 52.817 -53.215 74.747 1.00 20.52 5 ARG B CA 1
ATOM 1474 C C . ARG B 1 13 ? 53.375 -51.850 74.362 1.00 19.39 5 ARG B C 1
ATOM 1475 O O . ARG B 1 13 ? 52.895 -51.196 73.433 1.00 19.37 5 ARG B O 1
ATOM 1483 N N . ASP B 1 14 ? 54.414 -51.431 75.082 1.00 19.60 6 ASP B N 1
ATOM 1484 C CA . ASP B 1 14 ? 55.145 -50.224 74.725 1.00 19.54 6 ASP B CA 1
ATOM 1485 C C . ASP B 1 14 ? 55.805 -50.361 73.357 1.00 19.06 6 ASP B C 1
ATOM 1486 O O . ASP B 1 14 ? 56.381 -51.399 73.017 1.00 20.33 6 ASP B O 1
ATOM 1491 N N . PHE B 1 15 ? 55.724 -49.286 72.579 1.00 17.18 7 PHE B N 1
ATOM 1492 C CA . PHE B 1 15 ? 56.542 -49.128 71.385 1.00 17.97 7 PHE B CA 1
ATOM 1493 C C . PHE B 1 15 ? 58.018 -49.267 71.733 1.00 18.60 7 PHE B C 1
ATOM 1494 O O . PHE B 1 15 ? 58.478 -48.795 72.776 1.00 19.84 7 PHE B O 1
ATOM 1502 N N . GLN B 1 16 ? 58.759 -49.918 70.845 1.00 18.67 8 GLN B N 1
ATOM 1503 C CA . GLN B 1 16 ? 60.202 -49.987 70.903 1.00 19.60 8 GLN B CA 1
ATOM 1504 C C . GLN B 1 16 ? 60.755 -49.427 69.601 1.00 20.29 8 GLN B C 1
ATOM 1505 O O . GLN B 1 16 ? 60.086 -49.508 68.570 1.00 19.67 8 GLN B O 1
ATOM 1511 N N . PRO B 1 17 ? 61.942 -48.816 69.621 1.00 21.61 9 PRO B N 1
ATOM 1512 C CA . PRO B 1 17 ? 62.513 -48.295 68.369 1.00 22.04 9 PRO B CA 1
ATOM 1513 C C . PRO B 1 17 ? 62.504 -49.308 67.240 1.00 21.56 9 PRO B C 1
ATOM 1514 O O . PRO B 1 17 ? 62.307 -48.927 66.083 1.00 22.11 9 PRO B O 1
ATOM 1518 N N . ALA B 1 18 ? 62.678 -50.597 67.551 1.00 19.34 10 ALA B N 1
ATOM 1519 C CA . ALA B 1 18 ? 62.658 -51.645 66.546 1.00 19.64 10 ALA B CA 1
ATOM 1520 C C . ALA B 1 18 ? 61.336 -51.718 65.795 1.00 19.80 10 ALA B C 1
ATOM 1521 O O . ALA B 1 18 ? 61.287 -52.340 64.728 1.00 21.60 10 ALA B O 1
ATOM 1523 N N . ASP B 1 19 ? 60.274 -51.101 66.315 1.00 18.94 11 ASP B N 1
ATOM 1524 C CA . ASP B 1 19 ? 58.964 -51.098 65.677 1.00 19.60 11 ASP B CA 1
ATOM 1525 C C . ASP B 1 19 ? 58.826 -50.024 64.603 1.00 20.29 11 ASP B C 1
ATOM 1526 O O . ASP B 1 19 ? 57.771 -49.944 63.960 1.00 20.92 11 ASP B O 1
ATOM 1531 N N . ILE B 1 20 ? 59.841 -49.184 64.401 1.00 21.50 12 ILE B N 1
ATOM 1532 C CA . ILE B 1 20 ? 59.622 -47.977 63.604 1.00 23.69 12 ILE B CA 1
ATOM 1533 C C . ILE B 1 20 ? 59.316 -48.300 62.142 1.00 23.48 12 ILE B C 1
ATOM 1534 O O . ILE B 1 20 ? 58.576 -47.559 61.486 1.00 23.26 12 ILE B O 1
ATOM 1539 N N . GLU B 1 21 ? 59.838 -49.407 61.611 1.00 24.41 13 GLU B N 1
ATOM 1540 C CA . GLU B 1 21 ? 59.575 -49.731 60.211 1.00 24.88 13 GLU B CA 1
ATOM 1541 C C . GLU B 1 21 ? 58.099 -50.033 59.977 1.00 23.00 13 GLU B C 1
ATOM 1542 O O . GLU B 1 21 ? 57.505 -49.550 59.003 1.00 23.27 13 GLU B O 1
ATOM 1548 N N . THR B 1 22 ? 57.487 -50.828 60.854 1.00 22.77 14 THR B N 1
ATOM 1549 C CA . THR B 1 22 ? 56.069 -51.137 60.697 1.00 21.92 14 THR B CA 1
ATOM 1550 C C . THR B 1 22 ? 55.203 -49.915 60.973 1.00 20.32 14 THR B C 1
ATOM 1551 O O . THR B 1 22 ? 54.207 -49.686 60.278 1.00 20.51 14 THR B O 1
ATOM 1555 N N . ILE B 1 23 ? 55.551 -49.127 61.996 1.00 18.81 15 ILE B N 1
ATOM 1556 C CA A ILE B 1 23 ? 54.806 -47.903 62.248 0.45 18.21 15 ILE B CA 1
ATOM 1557 C CA B ILE B 1 23 ? 54.833 -47.878 62.266 0.55 17.71 15 ILE B CA 1
ATOM 1558 C C . ILE B 1 23 ? 54.849 -46.986 61.032 1.00 18.40 15 ILE B C 1
ATOM 1559 O O . ILE B 1 23 ? 53.829 -46.388 60.650 1.00 17.67 15 ILE B O 1
ATOM 1568 N N . THR B 1 24 ? 56.012 -46.880 60.390 1.00 19.21 16 THR B N 1
ATOM 1569 C CA . THR B 1 24 ? 56.121 -46.068 59.184 1.00 18.12 16 THR B CA 1
ATOM 1570 C C . THR B 1 24 ? 55.242 -46.611 58.063 1.00 18.14 16 THR B C 1
ATOM 1571 O O . THR B 1 24 ? 54.568 -45.842 57.374 1.00 17.05 16 THR B O 1
ATOM 1575 N N . ALA B 1 25 ? 55.206 -47.935 57.883 1.00 18.97 17 ALA B N 1
ATOM 1576 C CA . ALA B 1 25 ? 54.351 -48.502 56.840 1.00 18.93 17 ALA B CA 1
ATOM 1577 C C . ALA B 1 25 ? 52.876 -48.247 57.134 1.00 19.39 17 ALA B C 1
ATOM 1578 O O . ALA B 1 25 ? 52.100 -47.934 56.222 1.00 18.79 17 ALA B O 1
ATOM 1580 N N . ILE B 1 26 ? 52.470 -48.373 58.400 1.00 18.42 18 ILE B N 1
ATOM 1581 C CA . ILE B 1 26 ? 51.077 -48.121 58.769 1.00 16.59 18 ILE B CA 1
ATOM 1582 C C . ILE B 1 26 ? 50.715 -46.662 58.515 1.00 15.44 18 ILE B C 1
ATOM 1583 O O . ILE B 1 26 ? 49.663 -46.349 57.942 1.00 15.35 18 ILE B O 1
ATOM 1588 N N . TYR B 1 27 ? 51.566 -45.743 58.974 1.00 14.07 19 TYR B N 1
ATOM 1589 C CA . TYR B 1 27 ? 51.258 -44.329 58.791 1.00 14.06 19 TYR B CA 1
ATOM 1590 C C . TYR B 1 27 ? 51.304 -43.932 57.320 1.00 14.56 19 TYR B C 1
ATOM 1591 O O . TYR B 1 27 ? 50.509 -43.094 56.881 1.00 14.45 19 TYR B O 1
ATOM 1600 N N . THR B 1 28 ? 52.206 -44.531 56.544 1.00 15.23 20 THR B N 1
ATOM 1601 C CA . THR B 1 28 ? 52.260 -44.249 55.113 1.00 15.23 20 THR B CA 1
ATOM 1602 C C . THR B 1 28 ? 50.926 -44.552 54.451 1.00 15.97 20 THR B C 1
ATOM 1603 O O . THR B 1 28 ? 50.421 -43.746 53.660 1.00 16.15 20 THR B O 1
ATOM 1607 N N . GLN B 1 29 ? 50.321 -45.696 54.786 1.00 16.33 21 GLN B N 1
ATOM 1608 C CA . GLN B 1 29 ? 49.018 -46.027 54.216 1.00 16.52 21 GLN B CA 1
ATOM 1609 C C . GLN B 1 29 ? 47.936 -45.072 54.706 1.00 15.39 21 GLN B C 1
ATOM 1610 O O . GLN B 1 29 ? 47.045 -44.691 53.940 1.00 16.51 21 GLN B O 1
ATOM 1616 N N . ALA B 1 30 ? 47.997 -44.667 55.974 1.00 14.47 22 ALA B N 1
ATOM 1617 C CA . ALA B 1 30 ? 47.019 -43.709 56.473 1.00 14.38 22 ALA B CA 1
ATOM 1618 C C . ALA B 1 30 ? 47.116 -42.381 55.728 1.00 13.78 22 ALA B C 1
ATOM 1619 O O . ALA B 1 30 ? 46.093 -41.763 55.407 1.00 13.78 22 ALA B O 1
ATOM 1621 N N . VAL B 1 31 ? 48.337 -41.923 55.444 1.00 13.71 23 VAL B N 1
ATOM 1622 C CA . VAL B 1 31 ? 48.506 -40.661 54.720 1.00 14.24 23 VAL B CA 1
ATOM 1623 C C . VAL B 1 31 ? 47.982 -40.779 53.292 1.00 13.95 23 VAL B C 1
ATOM 1624 O O . VAL B 1 31 ? 47.254 -39.904 52.803 1.00 13.81 23 VAL B O 1
ATOM 1628 N N . LEU B 1 32 ? 48.326 -41.869 52.607 1.00 14.35 24 LEU B N 1
ATOM 1629 C CA . LEU B 1 32 ? 48.004 -41.991 51.189 1.00 14.97 24 LEU B CA 1
ATOM 1630 C C . LEU B 1 32 ? 46.554 -42.378 50.931 1.00 14.81 24 LEU B C 1
ATOM 1631 O O . LEU B 1 32 ? 46.023 -42.064 49.857 1.00 15.60 24 LEU B O 1
ATOM 1636 N N . THR B 1 33 ? 45.894 -43.069 51.873 1.00 13.69 25 THR B N 1
ATOM 1637 C CA . THR B 1 33 ? 44.562 -43.604 51.610 1.00 13.69 25 THR B CA 1
ATOM 1638 C C . THR B 1 33 ? 43.475 -43.013 52.485 1.00 14.77 25 THR B C 1
ATOM 1639 O O . THR B 1 33 ? 42.295 -43.282 52.230 1.00 16.74 25 THR B O 1
ATOM 1643 N N . GLY B 1 34 ? 43.828 -42.230 53.508 1.00 14.01 26 GLY B N 1
ATOM 1644 C CA . GLY B 1 34 ? 42.862 -41.776 54.484 1.00 14.09 26 GLY B CA 1
ATOM 1645 C C . GLY B 1 34 ? 42.922 -40.273 54.706 1.00 14.37 26 GLY B C 1
ATOM 1646 O O . GLY B 1 34 ? 43.811 -39.573 54.203 1.00 15.13 26 GLY B O 1
ATOM 1647 N N . THR B 1 35 ? 41.942 -39.793 55.477 1.00 14.16 27 THR B N 1
ATOM 1648 C CA . THR B 1 35 ? 41.813 -38.382 55.822 1.00 13.94 27 THR B CA 1
ATOM 1649 C C . THR B 1 35 ? 41.819 -38.150 57.329 1.00 13.67 27 THR B C 1
ATOM 1650 O O . THR B 1 35 ? 41.471 -37.054 57.780 1.00 16.37 27 THR B O 1
ATOM 1654 N N . GLY B 1 36 ? 42.166 -39.159 58.125 1.00 14.22 28 GLY B N 1
ATOM 1655 C CA . GLY B 1 36 ? 42.434 -38.904 59.531 1.00 15.71 28 GLY B CA 1
ATOM 1656 C C . GLY B 1 36 ? 43.683 -38.061 59.710 1.00 15.98 28 GLY B C 1
ATOM 1657 O O . GLY B 1 36 ? 43.702 -37.104 60.491 1.00 18.56 28 GLY B O 1
ATOM 1658 N N . SER B 1 37 ? 44.737 -38.401 58.974 1.00 13.82 29 SER B N 1
ATOM 1659 C CA . SER B 1 37 ? 45.930 -37.574 58.886 1.00 13.54 29 SER B CA 1
ATOM 1660 C C . SER B 1 37 ? 45.704 -36.461 57.875 1.00 13.33 29 SER B C 1
ATOM 1661 O O . SER B 1 37 ? 45.233 -36.717 56.763 1.00 13.84 29 SER B O 1
ATOM 1664 N N . TYR B 1 38 ? 46.075 -35.236 58.250 1.00 12.01 30 TYR B N 1
ATOM 1665 C CA . TYR B 1 38 ? 46.064 -34.084 57.359 1.00 11.23 30 TYR B CA 1
ATOM 1666 C C . TYR B 1 38 ? 47.409 -33.869 56.663 1.00 13.03 30 TYR B C 1
ATOM 1667 O O . TYR B 1 38 ? 47.596 -32.843 56.004 1.00 13.73 30 TYR B O 1
ATOM 1676 N N . GLU B 1 39 ? 48.341 -34.817 56.774 1.00 13.31 31 GLU B N 1
ATOM 1677 C CA . GLU B 1 39 ? 49.510 -34.817 55.903 1.00 12.35 31 GLU B CA 1
ATOM 1678 C C . GLU B 1 39 ? 49.145 -35.368 54.530 1.00 13.69 31 GLU B C 1
ATOM 1679 O O . GLU B 1 39 ? 48.184 -36.129 54.383 1.00 15.16 31 GLU B O 1
ATOM 1685 N N . ILE B 1 40 ? 49.918 -34.958 53.522 1.00 14.06 32 ILE B N 1
ATOM 1686 C CA . ILE B 1 40 ? 49.682 -35.325 52.132 1.00 17.02 32 ILE B CA 1
ATOM 1687 C C . ILE B 1 40 ? 50.723 -36.313 51.624 1.00 15.34 32 ILE B C 1
ATOM 1688 O O . ILE B 1 40 ? 50.396 -37.226 50.862 1.00 16.14 32 ILE B O 1
ATOM 1693 N N . GLU B 1 41 ? 51.989 -36.119 52.009 1.00 14.99 33 GLU B N 1
ATOM 1694 C CA . GLU B 1 41 ? 53.096 -36.982 51.622 1.00 15.85 33 GLU B CA 1
ATOM 1695 C C . GLU B 1 41 ? 53.578 -37.765 52.830 1.00 15.96 33 GLU B C 1
ATOM 1696 O O . GLU B 1 41 ? 53.737 -37.182 53.912 1.00 16.28 33 GLU B O 1
ATOM 1702 N N . PRO B 1 42 ? 53.822 -39.067 52.695 1.00 16.25 34 PRO B N 1
ATOM 1703 C CA . PRO B 1 42 ? 54.260 -39.873 53.851 1.00 17.10 34 PRO B CA 1
ATOM 1704 C C . PRO B 1 42 ? 55.644 -39.458 54.313 1.00 17.39 34 PRO B C 1
ATOM 1705 O O . PRO B 1 42 ? 56.544 -39.237 53.489 1.00 19.48 34 PRO B O 1
ATOM 1709 N N . PRO B 1 43 ? 55.862 -39.366 55.623 1.00 17.54 35 PRO B N 1
ATOM 1710 C CA . PRO B 1 43 ? 57.216 -39.100 56.133 1.00 18.07 35 PRO B CA 1
ATOM 1711 C C . PRO B 1 43 ? 58.126 -40.303 55.946 1.00 21.25 35 PRO B C 1
ATOM 1712 O O . PRO B 1 43 ? 57.679 -41.440 55.778 1.00 21.71 35 PRO B O 1
ATOM 1716 N N . THR B 1 44 ? 59.431 -40.036 55.994 1.00 21.68 36 THR B N 1
ATOM 1717 C CA . THR B 1 44 ? 60.410 -41.113 55.962 1.00 22.66 36 THR B CA 1
ATOM 1718 C C . THR B 1 44 ? 60.440 -41.842 57.303 1.00 21.56 36 THR B C 1
ATOM 1719 O O . THR B 1 44 ? 59.927 -41.366 58.322 1.00 20.40 36 THR B O 1
ATOM 1723 N N . MET B 1 45 ? 61.076 -43.015 57.301 1.00 23.73 37 MET B N 1
ATOM 1724 C CA . MET B 1 45 ? 61.252 -43.750 58.548 1.00 24.93 37 MET B CA 1
ATOM 1725 C C . MET B 1 45 ? 62.069 -42.937 59.549 1.00 23.35 37 MET B C 1
ATOM 1726 O O . MET B 1 45 ? 61.751 -42.909 60.748 1.00 22.36 37 MET B O 1
ATOM 1731 N N . ASP B 1 46 ? 63.107 -42.244 59.070 1.00 24.38 38 ASP B N 1
ATOM 1732 C CA . ASP B 1 46 ? 63.912 -41.414 59.962 1.00 25.45 38 ASP B CA 1
ATOM 1733 C C . ASP B 1 46 ? 63.080 -40.297 60.578 1.00 24.20 38 ASP B C 1
ATOM 1734 O O . ASP B 1 46 ? 63.232 -39.986 61.763 1.00 25.28 38 ASP B O 1
ATOM 1739 N N . GLU B 1 47 ? 62.185 -39.689 59.792 1.00 22.35 39 GLU B N 1
ATOM 1740 C CA . GLU B 1 47 ? 61.330 -38.638 60.337 1.00 20.73 39 GLU B CA 1
ATOM 1741 C C . GLU B 1 47 ? 60.373 -39.192 61.385 1.00 18.90 39 GLU B C 1
ATOM 1742 O O . GLU B 1 47 ? 60.157 -38.565 62.428 1.00 19.21 39 GLU B O 1
ATOM 1748 N N . MET B 1 48 ? 59.799 -40.371 61.132 1.00 18.93 40 MET B N 1
ATOM 1749 C CA . MET B 1 48 ? 58.931 -40.996 62.125 1.00 17.64 40 MET B CA 1
ATOM 1750 C C . MET B 1 48 ? 59.699 -41.319 63.398 1.00 18.37 40 MET B C 1
ATOM 1751 O O . MET B 1 48 ? 59.184 -41.124 64.505 1.00 19.31 40 MET B O 1
ATOM 1756 N N . ALA B 1 49 ? 60.929 -41.824 63.256 1.00 19.41 41 ALA B N 1
ATOM 1757 C CA . ALA B 1 49 ? 61.767 -42.104 64.419 1.00 20.63 41 ALA B CA 1
ATOM 1758 C C . ALA B 1 49 ? 62.026 -40.838 65.226 1.00 20.77 41 ALA B C 1
ATOM 1759 O O . ALA B 1 49 ? 62.008 -40.865 66.466 1.00 20.90 41 ALA B O 1
ATOM 1761 N N . LYS B 1 50 ? 62.262 -39.719 64.535 1.00 20.07 42 LYS B N 1
ATOM 1762 C CA . LYS B 1 50 ? 62.489 -38.446 65.207 1.00 20.13 42 LYS B CA 1
ATOM 1763 C C . LYS B 1 50 ? 61.242 -37.995 65.957 1.00 18.07 42 LYS B C 1
ATOM 1764 O O . LYS B 1 50 ? 61.327 -37.567 67.114 1.00 19.39 42 LYS B O 1
ATOM 1770 N N . ARG B 1 51 ? 60.071 -38.085 65.314 1.00 17.57 43 ARG B N 1
ATOM 1771 C CA . ARG B 1 51 ? 58.834 -37.665 65.967 1.00 17.18 43 ARG B CA 1
ATOM 1772 C C . ARG B 1 51 ? 58.581 -38.476 67.228 1.00 17.08 43 ARG B C 1
ATOM 1773 O O . ARG B 1 51 ? 58.239 -37.921 68.279 1.00 16.68 43 ARG B O 1
ATOM 1781 N N . PHE B 1 52 ? 58.750 -39.800 67.135 1.00 17.53 44 PHE B N 1
ATOM 1782 C CA . PHE B 1 52 ? 58.479 -40.673 68.277 1.00 17.27 44 PHE B CA 1
ATOM 1783 C C . PHE B 1 52 ? 59.512 -40.488 69.383 1.00 18.78 44 PHE B C 1
ATOM 1784 O O . PHE B 1 52 ? 59.164 -40.533 70.568 1.00 18.54 44 PHE B O 1
ATOM 1792 N N . ALA B 1 53 ? 60.783 -40.279 69.018 1.00 19.73 45 ALA B N 1
ATOM 1793 C CA . ALA B 1 53 ? 61.796 -39.971 70.026 1.00 19.51 45 ALA B CA 1
ATOM 1794 C C . ALA B 1 53 ? 61.436 -38.699 70.788 1.00 20.59 45 ALA B C 1
ATOM 1795 O O . ALA B 1 53 ? 61.665 -38.604 72.000 1.00 21.61 45 ALA B O 1
ATOM 1797 N N . ALA B 1 54 ? 60.848 -37.720 70.097 1.00 19.46 46 ALA B N 1
ATOM 1798 C CA . ALA B 1 54 ? 60.465 -36.473 70.752 1.00 20.06 46 ALA B CA 1
ATOM 1799 C C . ALA B 1 54 ? 59.338 -36.692 71.757 1.00 19.73 46 ALA B C 1
ATOM 1800 O O . ALA B 1 54 ? 59.388 -36.179 72.879 1.00 19.86 46 ALA B O 1
ATOM 1802 N N . PHE B 1 55 ? 58.310 -37.457 71.373 1.00 19.91 47 PHE B N 1
ATOM 1803 C CA . PHE B 1 55 ? 57.234 -37.779 72.311 1.00 19.22 47 PHE B CA 1
ATOM 1804 C C . PHE B 1 55 ? 57.775 -38.540 73.516 1.00 19.08 47 PHE B C 1
ATOM 1805 O O . PHE B 1 55 ? 57.376 -38.283 74.659 1.00 19.70 47 PHE B O 1
ATOM 1813 N N . ALA B 1 56 ? 58.686 -39.483 73.275 1.00 19.77 48 ALA B N 1
ATOM 1814 C CA . ALA B 1 56 ? 59.246 -40.261 74.373 1.00 21.99 48 ALA B CA 1
ATOM 1815 C C . ALA B 1 56 ? 60.075 -39.382 75.299 1.00 23.22 48 ALA B C 1
ATOM 1816 O O . ALA B 1 56 ? 60.006 -39.524 76.528 1.00 24.78 48 ALA B O 1
ATOM 1818 N N . ASP B 1 57 ? 60.867 -38.469 74.729 1.00 23.24 49 ASP B N 1
ATOM 1819 C CA . ASP B 1 57 ? 61.657 -37.556 75.550 1.00 25.21 49 ASP B CA 1
ATOM 1820 C C . ASP B 1 57 ? 60.767 -36.662 76.400 1.00 22.91 49 ASP B C 1
ATOM 1821 O O . ASP B 1 57 ? 61.163 -36.254 77.500 1.00 24.56 49 ASP B O 1
ATOM 1826 N N . GLN B 1 58 ? 59.565 -36.352 75.911 1.00 21.86 50 GLN B N 1
ATOM 1827 C CA . GLN B 1 58 ? 58.622 -35.568 76.700 1.00 22.30 50 GLN B CA 1
ATOM 1828 C C . GLN B 1 58 ? 57.991 -36.380 77.824 1.00 22.07 50 GLN B C 1
ATOM 1829 O O . GLN B 1 58 ? 57.457 -35.792 78.769 1.00 23.46 50 GLN B O 1
ATOM 1835 N N . GLY B 1 59 ? 58.032 -37.707 77.738 1.00 20.19 51 GLY B N 1
ATOM 1836 C CA . GLY B 1 59 ? 57.434 -38.561 78.739 1.00 19.22 51 GLY B CA 1
ATOM 1837 C C . GLY B 1 59 ? 56.131 -39.218 78.336 1.00 17.04 51 GLY B C 1
ATOM 1838 O O . GLY B 1 59 ? 55.526 -39.906 79.162 1.00 18.27 51 GLY B O 1
ATOM 1839 N N . PHE B 1 60 ? 55.692 -39.052 77.091 1.00 15.15 52 PHE B N 1
ATOM 1840 C CA . PHE B 1 60 ? 54.374 -39.547 76.722 1.00 14.33 52 PHE B CA 1
ATOM 1841 C C . PHE B 1 60 ? 54.404 -41.042 76.403 1.00 15.01 52 PHE B C 1
ATOM 1842 O O . PHE B 1 60 ? 55.390 -41.554 75.866 1.00 17.44 52 PHE B O 1
ATOM 1850 N N . PRO B 1 61 ? 53.315 -41.750 76.691 1.00 13.98 53 PRO B N 1
ATOM 1851 C CA . PRO B 1 61 ? 53.241 -43.171 76.326 1.00 14.60 53 PRO B CA 1
ATOM 1852 C C . PRO B 1 61 ? 53.056 -43.355 74.827 1.00 14.51 53 PRO B C 1
ATOM 1853 O O . PRO B 1 61 ? 52.358 -42.583 74.164 1.00 14.94 53 PRO B O 1
ATOM 1857 N N . ILE B 1 62 ? 53.687 -44.400 74.300 1.00 14.81 54 ILE B N 1
ATOM 1858 C CA . ILE B 1 62 ? 53.557 -44.815 72.910 1.00 14.74 54 ILE B CA 1
ATOM 1859 C C . ILE B 1 62 ? 53.324 -46.321 72.927 1.00 13.94 54 ILE B C 1
ATOM 1860 O O . ILE B 1 62 ? 54.168 -47.078 73.428 1.00 16.39 54 ILE B O 1
ATOM 1865 N N . LEU B 1 63 ? 52.192 -46.757 72.385 1.00 14.07 55 LEU B N 1
ATOM 1866 C CA . LEU B 1 63 ? 51.749 -48.138 72.493 1.00 13.77 55 LEU B CA 1
ATOM 1867 C C . LEU B 1 63 ? 51.611 -48.772 71.118 1.00 14.43 55 LEU B C 1
ATOM 1868 O O . LEU B 1 63 ? 51.288 -48.097 70.138 1.00 15.43 55 LEU B O 1
ATOM 1873 N N . VAL B 1 64 ? 51.826 -50.087 71.054 1.00 14.85 56 VAL B N 1
ATOM 1874 C CA . VAL B 1 64 ? 51.579 -50.852 69.837 1.00 17.40 56 VAL B CA 1
ATOM 1875 C C . VAL B 1 64 ? 50.723 -52.065 70.177 1.00 17.43 56 VAL B C 1
ATOM 1876 O O . VAL B 1 64 ? 50.737 -52.566 71.307 1.00 18.58 56 VAL B O 1
ATOM 1880 N N . ALA B 1 65 ? 49.969 -52.529 69.186 1.00 18.76 57 ALA B N 1
ATOM 1881 C CA . ALA B 1 65 ? 49.223 -53.776 69.267 1.00 20.26 57 ALA B CA 1
ATOM 1882 C C . ALA B 1 65 ? 49.935 -54.805 68.407 1.00 22.16 57 ALA B C 1
ATOM 1883 O O . ALA B 1 65 ? 50.272 -54.523 67.253 1.00 21.65 57 ALA B O 1
ATOM 1885 N N . GLU B 1 66 ? 50.177 -55.990 68.966 1.00 24.70 58 GLU B N 1
ATOM 1886 C CA . GLU B 1 66 ? 50.982 -57.000 68.291 1.00 28.49 58 GLU B CA 1
ATOM 1887 C C . GLU B 1 66 ? 50.289 -58.353 68.316 1.00 31.04 58 GLU B C 1
ATOM 1888 O O . GLU B 1 66 ? 49.751 -58.768 69.346 1.00 32.40 58 GLU B O 1
ATOM 1894 N N . ALA B 1 67 ? 50.301 -59.028 67.169 1.00 32.30 59 ALA B N 1
ATOM 1895 C CA . ALA B 1 67 ? 49.851 -60.409 67.076 1.00 35.21 59 ALA B CA 1
ATOM 1896 C C . ALA B 1 67 ? 50.644 -61.087 65.971 1.00 38.59 59 ALA B C 1
ATOM 1897 O O . ALA B 1 67 ? 50.906 -60.480 64.931 1.00 39.81 59 ALA B O 1
ATOM 1899 N N . ASP B 1 68 ? 51.036 -62.342 66.212 1.00 42.43 60 ASP B N 1
ATOM 1900 C CA . ASP B 1 68 ? 51.781 -63.138 65.233 1.00 46.83 60 ASP B CA 1
ATOM 1901 C C . ASP B 1 68 ? 53.064 -62.441 64.786 1.00 45.18 60 ASP B C 1
ATOM 1902 O O . ASP B 1 68 ? 53.439 -62.485 63.612 1.00 45.99 60 ASP B O 1
ATOM 1907 N N . GLY B 1 69 ? 53.737 -61.789 65.729 1.00 42.42 61 GLY B N 1
ATOM 1908 C CA . GLY B 1 69 ? 54.991 -61.130 65.438 1.00 40.90 61 GLY B CA 1
ATOM 1909 C C . GLY B 1 69 ? 54.893 -59.857 64.628 1.00 40.09 61 GLY B C 1
ATOM 1910 O O . GLY B 1 69 ? 55.930 -59.307 64.247 1.00 42.33 61 GLY B O 1
ATOM 1911 N N . ARG B 1 70 ? 53.693 -59.359 64.349 1.00 37.85 62 ARG B N 1
ATOM 1912 C CA . ARG B 1 70 ? 53.548 -58.137 63.569 1.00 36.66 62 ARG B CA 1
ATOM 1913 C C . ARG B 1 70 ? 52.738 -57.094 64.324 1.00 32.85 62 ARG B C 1
ATOM 1914 O O . ARG B 1 70 ? 51.759 -57.413 65.009 1.00 32.82 62 ARG B O 1
ATOM 1922 N N . VAL B 1 71 ? 53.167 -55.849 64.194 1.00 29.68 63 VAL B N 1
ATOM 1923 C CA . VAL B 1 71 ? 52.447 -54.730 64.786 1.00 25.46 63 VAL B CA 1
ATOM 1924 C C . VAL B 1 71 ? 51.244 -54.396 63.907 1.00 24.67 63 VAL B C 1
ATOM 1925 O O . VAL B 1 71 ? 51.377 -54.210 62.691 1.00 26.93 63 VAL B O 1
ATOM 1929 N N . LEU B 1 72 ? 50.060 -54.353 64.520 1.00 23.34 64 LEU B N 1
ATOM 1930 C CA . LEU B 1 72 ? 48.806 -54.148 63.809 1.00 22.99 64 LEU B CA 1
ATOM 1931 C C . LEU B 1 72 ? 48.251 -52.743 63.972 1.00 19.93 64 LEU B C 1
ATOM 1932 O O . LEU B 1 72 ? 47.295 -52.390 63.274 1.00 22.07 64 LEU B O 1
ATOM 1937 N N . GLY B 1 73 ? 48.798 -51.956 64.887 1.00 17.99 65 GLY B N 1
ATOM 1938 C CA . GLY B 1 73 ? 48.340 -50.595 65.085 1.00 15.82 65 GLY B CA 1
ATOM 1939 C C . GLY B 1 73 ? 49.186 -49.971 66.168 1.00 14.45 65 GLY B C 1
ATOM 1940 O O . GLY B 1 73 ? 49.942 -50.658 66.871 1.00 16.97 65 GLY B O 1
ATOM 1941 N N . TYR B 1 74 ? 49.050 -48.652 66.302 1.00 13.98 66 TYR B N 1
ATOM 1942 C CA . TYR B 1 74 ? 49.763 -47.940 67.351 1.00 13.32 66 TYR B CA 1
ATOM 1943 C C . TYR B 1 74 ? 48.930 -46.766 67.839 1.00 12.03 66 TYR B C 1
ATOM 1944 O O . TYR B 1 74 ? 48.005 -46.304 67.160 1.00 13.21 66 TYR B O 1
ATOM 1953 N N . ALA B 1 75 ? 49.256 -46.306 69.042 1.00 12.40 67 ALA B N 1
ATOM 1954 C CA . ALA B 1 75 ? 48.604 -45.140 69.617 1.00 11.73 67 ALA B CA 1
ATOM 1955 C C . ALA B 1 75 ? 49.610 -44.389 70.474 1.00 12.82 67 ALA B C 1
ATOM 1956 O O . ALA B 1 75 ? 50.482 -44.993 71.096 1.00 15.11 67 ALA B O 1
ATOM 1958 N N . TYR B 1 76 ? 49.482 -43.067 70.521 1.00 13.13 68 TYR B N 1
ATOM 1959 C CA . TYR B 1 76 ? 50.299 -42.299 71.446 1.00 12.95 68 TYR B CA 1
ATOM 1960 C C . TYR B 1 76 ? 49.508 -41.101 71.936 1.00 12.10 68 TYR B C 1
ATOM 1961 O O . TYR B 1 76 ? 48.443 -40.772 71.408 1.00 13.04 68 TYR B O 1
ATOM 1970 N N . ALA B 1 77 ? 50.044 -40.452 72.962 1.00 11.91 69 ALA B N 1
ATOM 1971 C CA . ALA B 1 77 ? 49.524 -39.180 73.432 1.00 13.70 69 ALA B CA 1
ATOM 1972 C C . ALA B 1 77 ? 50.599 -38.119 73.266 1.00 13.34 69 ALA B C 1
ATOM 1973 O O . ALA B 1 77 ? 51.794 -38.420 73.195 1.00 15.46 69 ALA B O 1
ATOM 1975 N N . SER B 1 78 ? 50.158 -36.867 73.173 1.00 13.14 70 SER B N 1
ATOM 1976 C CA . SER B 1 78 ? 51.054 -35.720 73.087 1.00 14.05 70 SER B CA 1
ATOM 1977 C C . SER B 1 78 ? 50.280 -34.507 73.582 1.00 14.09 70 SER B C 1
ATOM 1978 O O . SER B 1 78 ? 49.112 -34.615 73.960 1.00 13.83 70 SER B O 1
ATOM 1981 N N . TYR B 1 79 ? 50.931 -33.347 73.583 1.00 13.50 71 TYR B N 1
ATOM 1982 C CA . TYR B 1 79 ? 50.236 -32.131 73.978 1.00 13.35 71 TYR B CA 1
ATOM 1983 C C . TYR B 1 79 ? 49.346 -31.651 72.844 1.00 13.42 71 TYR B C 1
ATOM 1984 O O . TYR B 1 79 ? 49.716 -31.737 71.668 1.00 16.52 71 TYR B O 1
ATOM 1993 N N . PHE B 1 80 ? 48.164 -31.150 73.209 1.00 12.92 72 PHE B N 1
ATOM 1994 C CA . PHE B 1 80 ? 47.377 -30.363 72.269 1.00 12.67 72 PHE B CA 1
ATOM 1995 C C . PHE B 1 80 ? 48.105 -29.065 71.923 1.00 12.99 72 PHE B C 1
ATOM 1996 O O . PHE B 1 80 ? 48.347 -28.767 70.745 1.00 15.45 72 PHE B O 1
ATOM 2004 N N . ARG B 1 81 ? 48.466 -28.287 72.951 1.00 13.74 73 ARG B N 1
ATOM 2005 C CA . ARG B 1 81 ? 49.299 -27.096 72.843 1.00 15.53 73 ARG B CA 1
ATOM 2006 C C . ARG B 1 81 ? 50.245 -27.066 74.039 1.00 15.80 73 ARG B C 1
ATOM 2007 O O . ARG B 1 81 ? 49.994 -27.704 75.062 1.00 15.92 73 ARG B O 1
ATOM 2015 N N . VAL B 1 82 ? 51.362 -26.349 73.896 1.00 16.99 74 VAL B N 1
ATOM 2016 C CA . VAL B 1 82 ? 52.471 -26.494 74.837 1.00 18.17 74 VAL B CA 1
ATOM 2017 C C . VAL B 1 82 ? 52.544 -25.414 75.912 1.00 18.63 74 VAL B C 1
ATOM 2018 O O . VAL B 1 82 ? 53.347 -25.559 76.847 1.00 21.26 74 VAL B O 1
ATOM 2022 N N . ARG B 1 83 ? 51.758 -24.339 75.816 1.00 18.00 75 ARG B N 1
ATOM 2023 C CA . ARG B 1 83 ? 51.843 -23.305 76.842 1.00 17.61 75 ARG B CA 1
ATOM 2024 C C . ARG B 1 83 ? 51.461 -23.896 78.206 1.00 16.95 75 ARG B C 1
ATOM 2025 O O . ARG B 1 83 ? 50.661 -24.838 78.282 1.00 18.68 75 ARG B O 1
ATOM 2033 N N . PRO B 1 84 ? 52.034 -23.374 79.301 1.00 16.73 76 PRO B N 1
ATOM 2034 C CA . PRO B 1 84 ? 51.967 -24.104 80.585 1.00 17.41 76 PRO B CA 1
ATOM 2035 C C . PRO B 1 84 ? 50.570 -24.356 81.139 1.00 16.09 76 PRO B C 1
ATOM 2036 O O . PRO B 1 84 ? 50.371 -25.370 81.816 1.00 15.98 76 PRO B O 1
ATOM 2040 N N . ALA B 1 85 ? 49.596 -23.474 80.915 1.00 14.88 77 ALA B N 1
ATOM 2041 C CA . ALA B 1 85 ? 48.279 -23.745 81.484 1.00 15.00 77 ALA B CA 1
ATOM 2042 C C . ALA B 1 85 ? 47.624 -24.980 80.882 1.00 12.90 77 ALA B C 1
ATOM 2043 O O . ALA B 1 85 ? 46.718 -25.541 81.501 1.00 13.83 77 ALA B O 1
ATOM 2045 N N . TYR B 1 86 ? 48.082 -25.421 79.708 1.00 12.18 78 TYR B N 1
ATOM 2046 C CA . TYR B 1 86 ? 47.560 -26.599 79.021 1.00 12.32 78 TYR B CA 1
ATOM 2047 C C . TYR B 1 86 ? 48.186 -27.904 79.499 1.00 13.19 78 TYR B C 1
ATOM 2048 O O . TYR B 1 86 ? 47.897 -28.946 78.908 1.00 13.82 78 TYR B O 1
ATOM 2057 N N . ARG B 1 87 ? 49.027 -27.897 80.534 1.00 13.04 79 ARG B N 1
ATOM 2058 C CA A ARG B 1 87 ? 49.859 -29.058 80.840 0.54 14.04 79 ARG B CA 1
ATOM 2059 C CA B ARG B 1 87 ? 49.844 -29.078 80.785 0.46 14.45 79 ARG B CA 1
ATOM 2060 C C . ARG B 1 87 ? 49.086 -30.236 81.420 1.00 12.89 79 ARG B C 1
ATOM 2061 O O . ARG B 1 87 ? 49.668 -31.319 81.570 1.00 14.51 79 ARG B O 1
ATOM 2076 N N . TRP B 1 88 ? 47.812 -30.064 81.760 1.00 12.50 80 TRP B N 1
ATOM 2077 C CA . TRP B 1 88 ? 46.987 -31.187 82.191 1.00 12.14 80 TRP B CA 1
ATOM 2078 C C . TRP B 1 88 ? 46.111 -31.728 81.065 1.00 11.70 80 TRP B C 1
ATOM 2079 O O . TRP B 1 88 ? 45.250 -32.579 81.317 1.00 13.01 80 TRP B O 1
ATOM 2090 N N . LEU B 1 89 ? 46.316 -31.257 79.831 1.00 11.80 81 LEU B N 1
ATOM 2091 C CA . LEU B 1 89 ? 45.540 -31.672 78.665 1.00 11.75 81 LEU B CA 1
ATOM 2092 C C . LEU B 1 89 ? 46.441 -32.461 77.729 1.00 10.75 81 LEU B C 1
ATOM 2093 O O . LEU B 1 89 ? 47.504 -31.969 77.328 1.00 12.84 81 LEU B O 1
ATOM 2098 N N . ALA B 1 90 ? 46.029 -33.687 77.392 1.00 10.98 82 ALA B N 1
ATOM 2099 C CA . ALA B 1 90 ? 46.731 -34.497 76.408 1.00 11.78 82 ALA B CA 1
ATOM 2100 C C . ALA B 1 90 ? 45.809 -34.783 75.229 1.00 11.30 82 ALA B C 1
ATOM 2101 O O . ALA B 1 90 ? 44.585 -34.681 75.340 1.00 12.68 82 ALA B O 1
ATOM 2103 N N . GLU B 1 91 ? 46.411 -35.121 74.089 1.00 12.40 83 GLU B N 1
ATOM 2104 C CA . GLU B 1 91 ? 45.694 -35.450 72.866 1.00 11.77 83 GLU B CA 1
ATOM 2105 C C . GLU B 1 91 ? 46.076 -36.858 72.433 1.00 11.29 83 GLU B C 1
ATOM 2106 O O . GLU B 1 91 ? 47.255 -37.228 72.497 1.00 12.67 83 GLU B O 1
ATOM 2112 N N . ASP B 1 92 ? 45.092 -37.644 71.994 1.00 11.77 84 ASP B N 1
ATOM 2113 C CA . ASP B 1 92 ? 45.355 -39.012 71.550 1.00 12.08 84 ASP B CA 1
ATOM 2114 C C . ASP B 1 92 ? 45.449 -39.116 70.032 1.00 13.82 84 ASP B C 1
ATOM 2115 O O . ASP B 1 92 ? 44.744 -38.423 69.293 1.00 19.53 84 ASP B O 1
ATOM 2120 N N . SER B 1 93 ? 46.315 -40.027 69.578 1.00 12.11 85 SER B N 1
ATOM 2121 C CA . SER B 1 93 ? 46.482 -40.361 68.168 1.00 12.50 85 SER B CA 1
ATOM 2122 C C . SER B 1 93 ? 46.468 -41.877 68.021 1.00 11.85 85 SER B C 1
ATOM 2123 O O . SER B 1 93 ? 47.122 -42.569 68.801 1.00 13.67 85 SER B O 1
ATOM 2126 N N . ILE B 1 94 ? 45.751 -42.397 67.018 1.00 12.13 86 ILE B N 1
ATOM 2127 C CA . ILE B 1 94 ? 45.596 -43.841 66.822 1.00 12.77 86 ILE B CA 1
ATOM 2128 C C . ILE B 1 94 ? 45.623 -44.138 65.327 1.00 13.39 86 ILE B C 1
ATOM 2129 O O . ILE B 1 94 ? 44.887 -43.510 64.559 1.00 15.15 86 ILE B O 1
ATOM 2134 N N . TYR B 1 95 ? 46.438 -45.116 64.920 1.00 13.19 87 TYR B N 1
ATOM 2135 C CA . TYR B 1 95 ? 46.489 -45.588 63.538 1.00 12.65 87 TYR B CA 1
ATOM 2136 C C . TYR B 1 95 ? 46.529 -47.113 63.490 1.00 14.58 87 TYR B C 1
ATOM 2137 O O . TYR B 1 95 ? 47.291 -47.738 64.233 1.00 16.03 87 TYR B O 1
ATOM 2146 N N . ILE B 1 96 ? 45.729 -47.706 62.595 1.00 15.82 88 ILE B N 1
ATOM 2147 C CA . ILE B 1 96 ? 45.581 -49.156 62.466 1.00 16.35 88 ILE B CA 1
ATOM 2148 C C . ILE B 1 96 ? 46.073 -49.592 61.091 1.00 18.55 88 ILE B C 1
ATOM 2149 O O . ILE B 1 96 ? 45.863 -48.888 60.099 1.00 18.29 88 ILE B O 1
ATOM 2154 N N . ALA B 1 97 ? 46.717 -50.761 61.035 1.00 18.77 89 ALA B N 1
ATOM 2155 C CA . ALA B 1 97 ? 47.166 -51.308 59.764 1.00 21.56 89 ALA B CA 1
ATOM 2156 C C . ALA B 1 97 ? 45.965 -51.588 58.863 1.00 24.86 89 ALA B C 1
ATOM 2157 O O . ALA B 1 97 ? 44.880 -51.935 59.345 1.00 24.86 89 ALA B O 1
ATOM 2159 N N . PRO B 1 98 ? 46.134 -51.441 57.545 1.00 28.64 90 PRO B N 1
ATOM 2160 C CA . PRO B 1 98 ? 44.998 -51.643 56.632 1.00 31.79 90 PRO B CA 1
ATOM 2161 C C . PRO B 1 98 ? 44.345 -53.007 56.754 1.00 33.37 90 PRO B C 1
ATOM 2162 O O . PRO B 1 98 ? 43.115 -53.105 56.680 1.00 36.52 90 PRO B O 1
ATOM 2166 N N . ASP B 1 99 ? 45.122 -54.066 56.946 1.00 34.66 91 ASP B N 1
ATOM 2167 C CA . ASP B 1 99 ? 44.512 -55.389 57.004 1.00 37.40 91 ASP B CA 1
ATOM 2168 C C . ASP B 1 99 ? 43.933 -55.728 58.370 1.00 36.74 91 ASP B C 1
ATOM 2169 O O . ASP B 1 99 ? 43.353 -56.809 58.525 1.00 38.21 91 ASP B O 1
ATOM 2174 N N . ALA B 1 100 ? 44.052 -54.835 59.353 1.00 34.77 92 ALA B N 1
ATOM 2175 C CA . ALA B 1 100 ? 43.613 -55.118 60.714 1.00 33.80 92 ALA B CA 1
ATOM 2176 C C . ALA B 1 100 ? 42.330 -54.381 61.093 1.00 32.50 92 ALA B C 1
ATOM 2177 O O . ALA B 1 100 ? 41.988 -54.317 62.277 1.00 32.79 92 ALA B O 1
ATOM 2179 N N . LYS B 1 101 ? 41.604 -53.841 60.117 1.00 32.37 93 LYS B N 1
ATOM 2180 C CA . LYS B 1 101 ? 40.367 -53.132 60.415 1.00 33.40 93 LYS B CA 1
ATOM 2181 C C . LYS B 1 101 ? 39.267 -54.106 60.835 1.00 32.58 93 LYS B C 1
ATOM 2182 O O . LYS B 1 101 ? 39.262 -55.280 60.457 1.00 33.53 93 LYS B O 1
ATOM 2184 N N . GLY B 1 102 ? 38.330 -53.601 61.639 1.00 31.48 94 GLY B N 1
ATOM 2185 C CA . GLY B 1 102 ? 37.192 -54.384 62.073 1.00 30.86 94 GLY B CA 1
ATOM 2186 C C . GLY B 1 102 ? 37.496 -55.441 63.107 1.00 28.83 94 GLY B C 1
ATOM 2187 O O . GLY B 1 102 ? 36.655 -56.315 63.344 1.00 29.62 94 GLY B O 1
ATOM 2188 N N . GLN B 1 103 ? 38.669 -55.390 63.739 1.00 27.50 95 GLN B N 1
ATOM 2189 C CA . GLN B 1 103 ? 39.068 -56.372 64.737 1.00 27.28 95 GLN B CA 1
ATOM 2190 C C . GLN B 1 103 ? 39.040 -55.824 66.154 1.00 24.57 95 GLN B C 1
ATOM 2191 O O . GLN B 1 103 ? 39.372 -56.553 67.093 1.00 25.26 95 GLN B O 1
ATOM 2197 N N . GLY B 1 104 ? 38.664 -54.562 66.337 1.00 22.06 96 GLY B N 1
ATOM 2198 C CA . GLY B 1 104 ? 38.659 -54.002 67.669 1.00 21.13 96 GLY B CA 1
ATOM 2199 C C . GLY B 1 104 ? 40.007 -53.553 68.172 1.00 18.32 96 GLY B C 1
ATOM 2200 O O . GLY B 1 104 ? 40.152 -53.316 69.371 1.00 18.52 96 GLY B O 1
ATOM 2201 N N . ILE B 1 105 ? 40.988 -53.381 67.284 1.00 18.35 97 ILE B N 1
ATOM 2202 C CA A ILE B 1 105 ? 42.344 -53.021 67.702 0.36 18.03 97 ILE B CA 1
ATOM 2203 C CA B ILE B 1 105 ? 42.326 -53.042 67.748 0.64 18.08 97 ILE B CA 1
ATOM 2204 C C . ILE B 1 105 ? 42.380 -51.611 68.277 1.00 17.72 97 ILE B C 1
ATOM 2205 O O . ILE B 1 105 ? 43.062 -51.340 69.274 1.00 17.20 97 ILE B O 1
ATOM 2214 N N . GLY B 1 106 ? 41.663 -50.684 67.640 1.00 17.78 98 GLY B N 1
ATOM 2215 C CA . GLY B 1 106 ? 41.650 -49.319 68.139 1.00 16.73 98 GLY B CA 1
ATOM 2216 C C . GLY B 1 106 ? 41.151 -49.234 69.569 1.00 16.67 98 GLY B C 1
ATOM 2217 O O . GLY B 1 106 ? 41.692 -48.476 70.384 1.00 15.92 98 GLY B O 1
ATOM 2218 N N . LYS B 1 107 ? 40.122 -50.023 69.900 1.00 17.17 99 LYS B N 1
ATOM 2219 C CA . LYS B 1 107 ? 39.583 -49.986 71.256 1.00 16.85 99 LYS B CA 1
ATOM 2220 C C . LYS B 1 107 ? 40.573 -50.551 72.267 1.00 17.47 99 LYS B C 1
ATOM 2221 O O . LYS B 1 107 ? 40.714 -50.011 73.370 1.00 17.18 99 LYS B O 1
ATOM 2227 N N . LEU B 1 108 ? 41.270 -51.634 71.914 1.00 18.11 100 LEU B N 1
ATOM 2228 C CA . LEU B 1 108 ? 42.317 -52.148 72.792 1.00 17.61 100 LEU B CA 1
ATOM 2229 C C . LEU B 1 108 ? 43.387 -51.098 73.054 1.00 16.39 100 LEU B C 1
ATOM 2230 O O . LEU B 1 108 ? 43.818 -50.912 74.199 1.00 17.56 100 LEU B O 1
ATOM 2235 N N . LEU B 1 109 ? 43.816 -50.391 72.005 1.00 15.35 101 LEU B N 1
ATOM 2236 C CA . LEU B 1 109 ? 44.875 -49.398 72.146 1.00 14.65 101 LEU B CA 1
ATOM 2237 C C . LEU B 1 109 ? 44.409 -48.215 72.975 1.00 14.87 101 LEU B C 1
ATOM 2238 O O . LEU B 1 109 ? 45.130 -47.746 73.861 1.00 14.75 101 LEU B O 1
ATOM 2243 N N . LEU B 1 110 ? 43.210 -47.708 72.684 1.00 13.71 102 LEU B N 1
ATOM 2244 C CA . LEU B 1 110 ? 42.736 -46.499 73.346 1.00 14.19 102 LEU B CA 1
ATOM 2245 C C . LEU B 1 110 ? 42.427 -46.766 74.815 1.00 13.86 102 LEU B C 1
ATOM 2246 O O . LEU B 1 110 ? 42.705 -45.920 75.675 1.00 14.44 102 LEU B O 1
ATOM 2251 N N . ARG B 1 111 ? 41.865 -47.940 75.124 1.00 15.06 103 ARG B N 1
ATOM 2252 C CA . ARG B 1 111 ? 41.633 -48.285 76.523 1.00 15.76 103 ARG B CA 1
ATOM 2253 C C . ARG B 1 111 ? 42.942 -48.255 77.302 1.00 14.85 103 ARG B C 1
ATOM 2254 O O . ARG B 1 111 ? 43.018 -47.684 78.398 1.00 15.47 103 ARG B O 1
ATOM 2262 N N . GLU B 1 112 ? 43.998 -48.844 76.736 1.00 14.53 104 GLU B N 1
ATOM 2263 C CA . GLU B 1 112 ? 45.276 -48.848 77.438 1.00 15.83 104 GLU B CA 1
ATOM 2264 C C . GLU B 1 112 ? 45.895 -47.454 77.487 1.00 14.24 104 GLU B C 1
ATOM 2265 O O . GLU B 1 112 ? 46.497 -47.077 78.499 1.00 15.39 104 GLU B O 1
ATOM 2271 N N . LEU B 1 113 ? 45.754 -46.672 76.409 1.00 13.03 105 LEU B N 1
ATOM 2272 C CA . LEU B 1 113 ? 46.280 -45.313 76.405 1.00 12.46 105 LEU B CA 1
ATOM 2273 C C . LEU B 1 113 ? 45.598 -44.462 77.478 1.00 12.53 105 LEU B C 1
ATOM 2274 O O . LEU B 1 113 ? 46.259 -43.684 78.179 1.00 13.09 105 LEU B O 1
ATOM 2279 N N . ILE B 1 114 ? 44.277 -44.609 77.629 1.00 13.05 106 ILE B N 1
ATOM 2280 C CA . ILE B 1 114 ? 43.558 -43.903 78.692 1.00 13.02 106 ILE B CA 1
ATOM 2281 C C . ILE B 1 114 ? 44.150 -44.238 80.052 1.00 13.86 106 ILE B C 1
ATOM 2282 O O . ILE B 1 114 ? 44.373 -43.352 80.888 1.00 14.19 106 ILE B O 1
ATOM 2287 N N . ALA B 1 115 ? 44.423 -45.521 80.295 1.00 14.18 107 ALA B N 1
ATOM 2288 C CA . ALA B 1 115 ? 44.995 -45.909 81.586 1.00 13.87 107 ALA B CA 1
ATOM 2289 C C . ALA B 1 115 ? 46.376 -45.289 81.789 1.00 13.80 107 ALA B C 1
ATOM 2290 O O . ALA B 1 115 ? 46.677 -44.775 82.876 1.00 15.55 107 ALA B O 1
ATOM 2292 N N . ARG B 1 116 ? 47.224 -45.322 80.753 1.00 12.89 108 ARG B N 1
ATOM 2293 C CA A ARG B 1 116 ? 48.577 -44.797 80.906 0.51 13.01 108 ARG B CA 1
ATOM 2294 C CA B ARG B 1 116 ? 48.582 -44.788 80.875 0.49 13.64 108 ARG B CA 1
ATOM 2295 C C . ARG B 1 116 ? 48.565 -43.286 81.110 1.00 13.09 108 ARG B C 1
ATOM 2296 O O . ARG B 1 116 ? 49.330 -42.761 81.930 1.00 14.13 108 ARG B O 1
ATOM 2311 N N . ILE B 1 117 ? 47.707 -42.573 80.380 1.00 13.64 109 ILE B N 1
ATOM 2312 C CA A ILE B 1 117 ? 47.684 -41.127 80.527 0.32 13.06 109 ILE B CA 1
ATOM 2313 C CA B ILE B 1 117 ? 47.619 -41.117 80.507 0.68 13.87 109 ILE B CA 1
ATOM 2314 C C . ILE B 1 117 ? 47.043 -40.725 81.858 1.00 13.35 109 ILE B C 1
ATOM 2315 O O . ILE B 1 117 ? 47.466 -39.736 82.476 1.00 14.73 109 ILE B O 1
ATOM 2324 N N . SER B 1 118 ? 46.061 -41.497 82.341 1.00 14.03 110 SER B N 1
ATOM 2325 C CA A SER B 1 118 ? 45.517 -41.259 83.675 0.62 14.82 110 SER B CA 1
ATOM 2326 C CA B SER B 1 118 ? 45.523 -41.256 83.675 0.38 14.76 110 SER B CA 1
ATOM 2327 C C . SER B 1 118 ? 46.590 -41.450 84.742 1.00 14.56 110 SER B C 1
ATOM 2328 O O . SER B 1 118 ? 46.681 -40.665 85.689 1.00 14.90 110 SER B O 1
ATOM 2333 N N . ALA B 1 119 ? 47.408 -42.500 84.610 1.00 14.03 111 ALA B N 1
ATOM 2334 C CA . ALA B 1 119 ? 48.452 -42.745 85.604 1.00 13.89 111 ALA B CA 1
ATOM 2335 C C . ALA B 1 119 ? 49.466 -41.604 85.664 1.00 14.29 111 ALA B C 1
ATOM 2336 O O . ALA B 1 119 ? 50.097 -41.390 86.703 1.00 17.61 111 ALA B O 1
ATOM 2338 N N . LEU B 1 120 ? 49.644 -40.872 84.565 1.00 13.66 112 LEU B N 1
ATOM 2339 C CA . LEU B 1 120 ? 50.573 -39.745 84.532 1.00 14.69 112 LEU B CA 1
ATOM 2340 C C . LEU B 1 120 ? 49.999 -38.460 85.125 1.00 15.39 112 LEU B C 1
ATOM 2341 O O . LEU B 1 120 ? 50.748 -37.491 85.281 1.00 17.37 112 LEU B O 1
ATOM 2346 N N . GLY B 1 121 ? 48.710 -38.419 85.451 1.00 14.05 113 GLY B N 1
ATOM 2347 C CA . GLY B 1 121 ? 48.134 -37.285 86.149 1.00 13.77 113 GLY B CA 1
ATOM 2348 C C . GLY B 1 121 ? 47.373 -36.293 85.298 1.00 13.06 113 GLY B C 1
ATOM 2349 O O . GLY B 1 121 ? 46.962 -35.251 85.822 1.00 15.44 113 GLY B O 1
ATOM 2350 N N . PHE B 1 122 ? 47.183 -36.572 84.012 1.00 12.66 114 PHE B N 1
ATOM 2351 C CA . PHE B 1 122 ? 46.431 -35.664 83.162 1.00 12.07 114 PHE B CA 1
ATOM 2352 C C . PHE B 1 122 ? 44.971 -35.599 83.601 1.00 12.23 114 PHE B C 1
ATOM 2353 O O . PHE B 1 122 ? 44.449 -36.512 84.248 1.00 13.47 114 PHE B O 1
ATOM 2361 N N . ARG B 1 123 ? 44.317 -34.479 83.275 1.00 12.29 115 ARG B N 1
ATOM 2362 C CA . ARG B 1 123 ? 42.920 -34.285 83.637 1.00 12.00 115 ARG B CA 1
ATOM 2363 C C . ARG B 1 123 ? 41.957 -34.337 82.461 1.00 11.77 115 ARG B C 1
ATOM 2364 O O . ARG B 1 123 ? 40.752 -34.493 82.682 1.00 12.19 115 ARG B O 1
ATOM 2372 N N . GLN B 1 124 ? 42.436 -34.179 81.226 1.00 11.62 116 GLN B N 1
ATOM 2373 C CA . GLN B 1 124 ? 41.575 -34.293 80.058 1.00 12.51 116 GLN B CA 1
ATOM 2374 C C . GLN B 1 124 ? 42.361 -34.930 78.928 1.00 12.33 116 GLN B C 1
ATOM 2375 O O . GLN B 1 124 ? 43.549 -34.634 78.740 1.00 13.64 116 GLN B O 1
ATOM 2381 N N . LEU B 1 125 ? 41.697 -35.815 78.182 1.00 12.80 117 LEU B N 1
ATOM 2382 C CA . LEU B 1 125 ? 42.245 -36.414 76.968 1.00 12.56 117 LEU B CA 1
ATOM 2383 C C . LEU B 1 125 ? 41.382 -35.969 75.794 1.00 12.34 117 LEU B C 1
ATOM 2384 O O . LEU B 1 125 ? 40.161 -36.151 75.814 1.00 13.25 117 LEU B O 1
ATOM 2389 N N . LEU B 1 126 ? 42.015 -35.364 74.785 1.00 12.53 118 LEU B N 1
ATOM 2390 C CA . LEU B 1 126 ? 41.319 -34.740 73.667 1.00 11.62 118 LEU B CA 1
ATOM 2391 C C . LEU B 1 126 ? 41.570 -35.538 72.391 1.00 12.02 118 LEU B C 1
ATOM 2392 O O . LEU B 1 126 ? 42.714 -35.898 72.091 1.00 13.65 118 LEU B O 1
ATOM 2397 N N . ALA B 1 127 ? 40.513 -35.793 71.628 1.00 12.53 119 ALA B N 1
ATOM 2398 C CA . ALA B 1 127 ? 40.634 -36.357 70.290 1.00 11.87 119 ALA B CA 1
ATOM 2399 C C . ALA B 1 127 ? 40.353 -35.259 69.275 1.00 12.97 119 ALA B C 1
ATOM 2400 O O . ALA B 1 127 ? 39.332 -34.570 69.374 1.00 13.72 119 ALA B O 1
ATOM 2402 N N . VAL B 1 128 ? 41.260 -35.099 68.312 1.00 12.79 120 VAL B N 1
ATOM 2403 C CA . VAL B 1 128 ? 41.114 -34.145 67.215 1.00 11.91 120 VAL B CA 1
ATOM 2404 C C . VAL B 1 128 ? 40.976 -34.999 65.960 1.00 12.03 120 VAL B C 1
ATOM 2405 O O . VAL B 1 128 ? 41.978 -35.432 65.372 1.00 13.96 120 VAL B O 1
ATOM 2409 N N . ILE B 1 129 ? 39.733 -35.288 65.575 1.00 12.40 121 ILE B N 1
ATOM 2410 C CA . ILE B 1 129 ? 39.422 -36.319 64.588 1.00 12.40 121 ILE B CA 1
ATOM 2411 C C . ILE B 1 129 ? 39.286 -35.657 63.221 1.00 12.31 121 ILE B C 1
ATOM 2412 O O . ILE B 1 129 ? 38.324 -34.925 62.955 1.00 13.41 121 ILE B O 1
ATOM 2417 N N . GLY B 1 130 ? 40.243 -35.931 62.340 1.00 13.56 122 GLY B N 1
ATOM 2418 C CA . GLY B 1 130 ? 40.194 -35.355 61.006 1.00 14.17 122 GLY B CA 1
ATOM 2419 C C . GLY B 1 130 ? 39.092 -35.989 60.175 1.00 13.28 122 GLY B C 1
ATOM 2420 O O . GLY B 1 130 ? 38.826 -37.185 60.272 1.00 14.47 122 GLY B O 1
ATOM 2421 N N . ASP B 1 131 ? 38.449 -35.168 59.346 1.00 15.07 123 ASP B N 1
ATOM 2422 C CA . ASP B 1 131 ? 37.368 -35.606 58.462 1.00 14.23 123 ASP B CA 1
ATOM 2423 C C . ASP B 1 131 ? 36.315 -36.416 59.222 1.00 14.37 123 ASP B C 1
ATOM 2424 O O . ASP B 1 131 ? 36.004 -37.567 58.894 1.00 15.55 123 ASP B O 1
ATOM 2429 N N . GLY B 1 132 ? 35.762 -35.788 60.263 1.00 15.88 124 GLY B N 1
ATOM 2430 C CA . GLY B 1 132 ? 34.830 -36.488 61.134 1.00 17.56 124 GLY B CA 1
ATOM 2431 C C . GLY B 1 132 ? 33.538 -36.922 60.468 1.00 20.37 124 GLY B C 1
ATOM 2432 O O . GLY B 1 132 ? 32.892 -37.861 60.949 1.00 22.18 124 GLY B O 1
ATOM 2433 N N . GLU B 1 133 ? 33.140 -36.266 59.377 1.00 20.91 125 GLU B N 1
ATOM 2434 C CA . GLU B 1 133 ? 31.930 -36.682 58.668 1.00 23.88 125 GLU B CA 1
ATOM 2435 C C . GLU B 1 133 ? 32.102 -38.062 58.043 1.00 23.33 125 GLU B C 1
ATOM 2436 O O . GLU B 1 133 ? 31.164 -38.868 58.022 1.00 24.51 125 GLU B O 1
ATOM 2442 N N . HIS B 1 134 ? 33.295 -38.346 57.526 1.00 22.46 126 HIS B N 1
ATOM 2443 C CA . HIS B 1 134 ? 33.579 -39.609 56.863 1.00 23.38 126 HIS B CA 1
ATOM 2444 C C . HIS B 1 134 ? 34.129 -40.640 57.836 1.00 21.23 126 HIS B C 1
ATOM 2445 O O . HIS B 1 134 ? 33.774 -41.824 57.758 1.00 21.08 126 HIS B O 1
ATOM 2452 N N . ASN B 1 135 ? 34.980 -40.209 58.763 1.00 18.19 127 ASN B N 1
ATOM 2453 C CA . ASN B 1 135 ? 35.673 -41.135 59.662 1.00 17.23 127 ASN B CA 1
ATOM 2454 C C . ASN B 1 135 ? 34.827 -41.434 60.902 1.00 17.71 127 ASN B C 1
ATOM 2455 O O . ASN B 1 135 ? 35.225 -41.209 62.047 1.00 17.13 127 ASN B O 1
ATOM 2460 N N . ILE B 1 136 ? 33.637 -41.985 60.635 1.00 19.09 128 ILE B N 1
ATOM 2461 C CA . ILE B 1 136 ? 32.672 -42.278 61.692 1.00 20.83 128 ILE B CA 1
ATOM 2462 C C . ILE B 1 136 ? 33.182 -43.373 62.617 1.00 18.91 128 ILE B C 1
ATOM 2463 O O . ILE B 1 136 ? 32.806 -43.419 63.798 1.00 18.90 128 ILE B O 1
ATOM 2468 N N . GLY B 1 137 ? 34.024 -44.277 62.107 1.00 18.95 129 GLY B N 1
ATOM 2469 C CA . GLY B 1 137 ? 34.581 -45.315 62.961 1.00 18.50 129 GLY B CA 1
ATOM 2470 C C . GLY B 1 137 ? 35.401 -44.742 64.101 1.00 17.44 129 GLY B C 1
ATOM 2471 O O . GLY B 1 137 ? 35.326 -45.223 65.237 1.00 18.45 129 GLY B O 1
ATOM 2472 N N . SER B 1 138 ? 36.172 -43.686 63.822 1.00 16.70 130 SER B N 1
ATOM 2473 C CA A SER B 1 138 ? 36.962 -43.058 64.875 0.66 15.62 130 SER B CA 1
ATOM 2474 C CA B SER B 1 138 ? 36.964 -43.047 64.869 0.34 15.90 130 SER B CA 1
ATOM 2475 C C . SER B 1 138 ? 36.068 -42.345 65.878 1.00 15.61 130 SER B C 1
ATOM 2476 O O . SER B 1 138 ? 36.310 -42.413 67.089 1.00 16.05 130 SER B O 1
ATOM 2481 N N . VAL B 1 139 ? 35.028 -41.656 65.395 1.00 16.12 131 VAL B N 1
ATOM 2482 C CA . VAL B 1 139 ? 34.073 -41.022 66.300 1.00 16.49 131 VAL B CA 1
ATOM 2483 C C . VAL B 1 139 ? 33.428 -42.062 67.214 1.00 17.56 131 VAL B C 1
ATOM 2484 O O . VAL B 1 139 ? 33.400 -41.903 68.440 1.00 18.11 131 VAL B O 1
ATOM 2488 N N . LYS B 1 140 ? 32.914 -43.150 66.628 1.00 18.05 132 LYS B N 1
ATOM 2489 C CA . LYS B 1 140 ? 32.241 -44.186 67.413 1.00 19.17 132 LYS B CA 1
ATOM 2490 C C . LYS B 1 140 ? 33.184 -44.841 68.415 1.00 17.39 132 LYS B C 1
ATOM 2491 O O . LYS B 1 140 ? 32.779 -45.156 69.541 1.00 18.71 132 LYS B O 1
ATOM 2497 N N . LEU B 1 141 ? 34.436 -45.081 68.010 1.00 17.13 133 LEU B N 1
ATOM 2498 C CA . LEU B 1 141 ? 35.440 -45.624 68.922 1.00 16.57 133 LEU B CA 1
ATOM 2499 C C . LEU B 1 141 ? 35.585 -44.748 70.159 1.00 15.95 133 LEU B C 1
ATOM 2500 O O . LEU B 1 141 ? 35.558 -45.244 71.294 1.00 17.55 133 LEU B O 1
ATOM 2505 N N . HIS B 1 142 ? 35.757 -43.439 69.959 1.00 14.21 134 HIS B N 1
ATOM 2506 C CA . HIS B 1 142 ? 35.901 -42.536 71.093 1.00 14.15 134 HIS B CA 1
ATOM 2507 C C . HIS B 1 142 ? 34.625 -42.478 71.929 1.00 15.70 134 HIS B C 1
ATOM 2508 O O . HIS B 1 142 ? 34.686 -42.493 73.167 1.00 17.73 134 HIS B O 1
ATOM 2515 N N . GLU B 1 143 ? 33.457 -42.448 71.277 1.00 16.30 135 GLU B N 1
ATOM 2516 C CA . GLU B 1 143 ? 32.201 -42.469 72.023 1.00 17.88 135 GLU B CA 1
ATOM 2517 C C . GLU B 1 143 ? 32.105 -43.722 72.887 1.00 17.34 135 GLU B C 1
ATOM 2518 O O . GLU B 1 143 ? 31.638 -43.664 74.035 1.00 19.74 135 GLU B O 1
ATOM 2524 N N . SER B 1 144 ? 32.572 -44.862 72.362 1.00 17.09 136 SER B N 1
ATOM 2525 C CA . SER B 1 144 ? 32.441 -46.123 73.084 1.00 19.01 136 SER B CA 1
ATOM 2526 C C . SER B 1 144 ? 33.287 -46.160 74.347 1.00 19.12 136 SER B C 1
ATOM 2527 O O . SER B 1 144 ? 33.017 -46.978 75.231 1.00 21.56 136 SER B O 1
ATOM 2530 N N . LEU B 1 145 ? 34.297 -45.297 74.462 1.00 17.92 137 LEU B N 1
ATOM 2531 C CA . LEU B 1 145 ? 35.138 -45.258 75.652 1.00 17.78 137 LEU B CA 1
ATOM 2532 C C . LEU B 1 145 ? 34.896 -44.013 76.501 1.00 18.15 137 LEU B C 1
ATOM 2533 O O . LEU B 1 145 ? 35.758 -43.626 77.295 1.00 18.95 137 LEU B O 1
ATOM 2538 N N . GLY B 1 146 ? 33.740 -43.375 76.343 1.00 17.64 138 GLY B N 1
ATOM 2539 C CA . GLY B 1 146 ? 33.332 -42.299 77.220 1.00 17.95 138 GLY B CA 1
ATOM 2540 C C . GLY B 1 146 ? 33.641 -40.892 76.762 1.00 17.01 138 GLY B C 1
ATOM 2541 O O . GLY B 1 146 ? 33.293 -39.949 77.485 1.00 18.69 138 GLY B O 1
ATOM 2542 N N . PHE B 1 147 ? 34.295 -40.707 75.611 1.00 15.24 139 PHE B N 1
ATOM 2543 C CA . PHE B 1 147 ? 34.534 -39.350 75.126 1.00 14.16 139 PHE B CA 1
ATOM 2544 C C . PHE B 1 147 ? 33.208 -38.694 74.776 1.00 16.07 139 PHE B C 1
ATOM 2545 O O . PHE B 1 147 ? 32.286 -39.341 74.276 1.00 17.83 139 PHE B O 1
ATOM 2553 N N . THR B 1 148 ? 33.132 -37.387 75.013 1.00 16.20 140 THR B N 1
ATOM 2554 C CA . THR B 1 148 ? 31.958 -36.601 74.672 1.00 16.69 140 THR B CA 1
ATOM 2555 C C . THR B 1 148 ? 32.311 -35.567 73.607 1.00 15.58 140 THR B C 1
ATOM 2556 O O . THR B 1 148 ? 33.446 -35.093 73.523 1.00 14.99 140 THR B O 1
ATOM 2560 N N . HIS B 1 149 ? 31.329 -35.227 72.779 1.00 17.68 141 HIS B N 1
ATOM 2561 C CA . HIS B 1 149 ? 31.558 -34.256 71.719 1.00 16.22 141 HIS B CA 1
ATOM 2562 C C . HIS B 1 149 ? 31.775 -32.874 72.313 1.00 15.79 141 HIS B C 1
ATOM 2563 O O . HIS B 1 149 ? 31.014 -32.434 73.180 1.00 18.58 141 HIS B O 1
ATOM 2570 N N . CYS B 1 150 ? 32.821 -32.187 71.849 1.00 15.28 142 CYS B N 1
ATOM 2571 C CA . CYS B 1 150 ? 33.122 -30.854 72.356 1.00 15.65 142 CYS B CA 1
ATOM 2572 C C . CYS B 1 150 ? 33.462 -29.863 71.244 1.00 17.94 142 CYS B C 1
ATOM 2573 O O . CYS B 1 150 ? 34.014 -28.790 71.528 1.00 19.90 142 CYS B O 1
ATOM 2576 N N . GLY B 1 151 ? 33.154 -30.177 69.997 1.00 19.04 143 GLY B N 1
ATOM 2577 C CA . GLY B 1 151 ? 33.304 -29.180 68.955 1.00 19.12 143 GLY B CA 1
ATOM 2578 C C . GLY B 1 151 ? 33.422 -29.798 67.582 1.00 16.63 143 GLY B C 1
ATOM 2579 O O . GLY B 1 151 ? 33.593 -31.009 67.416 1.00 16.40 143 GLY B O 1
ATOM 2580 N N . ARG B 1 152 ? 33.324 -28.926 66.581 1.00 16.24 144 ARG B N 1
ATOM 2581 C CA . ARG B 1 152 ? 33.501 -29.335 65.190 1.00 16.57 144 ARG B CA 1
ATOM 2582 C C . ARG B 1 152 ? 33.943 -28.110 64.400 1.00 15.90 144 ARG B C 1
ATOM 2583 O O . ARG B 1 152 ? 33.167 -27.154 64.258 1.00 17.98 144 ARG B O 1
ATOM 2591 N N . ILE B 1 153 ? 35.185 -28.122 63.917 1.00 15.46 145 ILE B N 1
ATOM 2592 C CA . ILE B 1 153 ? 35.697 -27.033 63.087 1.00 15.17 145 ILE B CA 1
ATOM 2593 C C . ILE B 1 153 ? 35.376 -27.411 61.647 1.00 15.24 145 ILE B C 1
ATOM 2594 O O . ILE B 1 153 ? 35.973 -28.346 61.099 1.00 16.19 145 ILE B O 1
ATOM 2599 N N . GLU B 1 154 ? 34.426 -26.698 61.036 1.00 15.51 146 GLU B N 1
ATOM 2600 C CA . GLU B 1 154 ? 33.999 -27.019 59.683 1.00 16.49 146 GLU B CA 1
ATOM 2601 C C . GLU B 1 154 ? 35.018 -26.542 58.657 1.00 15.75 146 GLU B C 1
ATOM 2602 O O . GLU B 1 154 ? 35.567 -25.442 58.768 1.00 15.72 146 GLU B O 1
ATOM 2608 N N . GLY B 1 155 ? 35.264 -27.378 57.652 1.00 15.29 147 GLY B N 1
ATOM 2609 C CA . GLY B 1 155 ? 36.142 -26.967 56.572 1.00 15.39 147 GLY B CA 1
ATOM 2610 C C . GLY B 1 155 ? 37.562 -26.695 57.009 1.00 15.21 147 GLY B C 1
ATOM 2611 O O . GLY B 1 155 ? 38.224 -25.814 56.444 1.00 16.81 147 GLY B O 1
ATOM 2612 N N . SER B 1 156 ? 38.052 -27.434 58.005 1.00 14.29 148 SER B N 1
ATOM 2613 C CA . SER B 1 156 ? 39.398 -27.240 58.519 1.00 13.79 148 SER B CA 1
ATOM 2614 C C . SER B 1 156 ? 40.468 -27.800 57.588 1.00 13.56 148 SER B C 1
ATOM 2615 O O . SER B 1 156 ? 41.621 -27.357 57.650 1.00 14.27 148 SER B O 1
ATOM 2618 N N . GLY B 1 157 ? 40.117 -28.746 56.730 1.00 13.47 149 GLY B N 1
ATOM 2619 C CA . GLY B 1 157 ? 41.091 -29.357 55.847 1.00 14.00 149 GLY B CA 1
ATOM 2620 C C . GLY B 1 157 ? 40.530 -29.577 54.460 1.00 14.41 149 GLY B C 1
ATOM 2621 O O . GLY B 1 157 ? 39.317 -29.697 54.262 1.00 14.53 149 GLY B O 1
ATOM 2622 N N . PHE B 1 158 ? 41.432 -29.610 53.487 1.00 13.66 150 PHE B N 1
ATOM 2623 C CA . PHE B 1 158 ? 41.082 -30.050 52.144 1.00 14.11 150 PHE B CA 1
ATOM 2624 C C . PHE B 1 158 ? 42.092 -31.108 51.732 1.00 14.13 150 PHE B C 1
ATOM 2625 O O . PHE B 1 158 ? 43.294 -30.833 51.684 1.00 15.79 150 PHE B O 1
ATOM 2633 N N . LYS B 1 159 ? 41.605 -32.309 51.435 1.00 13.27 151 LYS B N 1
ATOM 2634 C CA . LYS B 1 159 ? 42.490 -33.407 51.086 1.00 14.38 151 LYS B CA 1
ATOM 2635 C C . LYS B 1 159 ? 41.687 -34.440 50.316 1.00 14.62 151 LYS B C 1
ATOM 2636 O O . LYS B 1 159 ? 40.499 -34.640 50.584 1.00 15.44 151 LYS B O 1
ATOM 2642 N N . HIS B 1 160 ? 42.345 -35.084 49.350 1.00 14.91 152 HIS B N 1
ATOM 2643 C CA . HIS B 1 160 ? 41.728 -36.160 48.574 1.00 15.41 152 HIS B CA 1
ATOM 2644 C C . HIS B 1 160 ? 40.400 -35.713 47.973 1.00 17.90 152 HIS B C 1
ATOM 2645 O O . HIS B 1 160 ? 39.403 -36.441 47.980 1.00 19.83 152 HIS B O 1
ATOM 2652 N N . GLY B 1 161 ? 40.384 -34.473 47.495 1.00 16.91 153 GLY B N 1
ATOM 2653 C CA . GLY B 1 161 ? 39.314 -33.981 46.663 1.00 18.61 153 GLY B CA 1
ATOM 2654 C C . GLY B 1 161 ? 38.119 -33.393 47.376 1.00 18.72 153 GLY B C 1
ATOM 2655 O O . GLY B 1 161 ? 37.129 -33.076 46.704 1.00 21.79 153 GLY B O 1
ATOM 2656 N N . ARG B 1 162 ? 38.154 -33.225 48.699 1.00 17.69 154 ARG B N 1
ATOM 2657 C CA A ARG B 1 162 ? 36.996 -32.643 49.358 0.61 17.29 154 ARG B CA 1
ATOM 2658 C CA B ARG B 1 162 ? 36.987 -32.676 49.380 0.39 18.19 154 ARG B CA 1
ATOM 2659 C C . ARG B 1 162 ? 37.382 -31.924 50.644 1.00 16.57 154 ARG B C 1
ATOM 2660 O O . ARG B 1 162 ? 38.452 -32.144 51.227 1.00 15.42 154 ARG B O 1
ATOM 2675 N N . TRP B 1 163 ? 36.486 -31.044 51.068 1.00 16.85 155 TRP B N 1
ATOM 2676 C CA . TRP B 1 163 ? 36.641 -30.356 52.334 1.00 15.84 155 TRP B CA 1
ATOM 2677 C C . TRP B 1 163 ? 36.328 -31.304 53.485 1.00 16.04 155 TRP B C 1
ATOM 2678 O O . TRP B 1 163 ? 35.460 -32.178 53.379 1.00 17.33 155 TRP B O 1
ATOM 2689 N N . LEU B 1 164 ? 37.052 -31.119 54.590 1.00 15.03 156 LEU B N 1
ATOM 2690 C CA . LEU B 1 164 ? 36.987 -31.990 55.754 1.00 14.93 156 LEU B CA 1
ATOM 2691 C C . LEU B 1 164 ? 36.678 -31.165 56.996 1.00 14.65 156 LEU B C 1
ATOM 2692 O O . LEU B 1 164 ? 37.145 -30.031 57.131 1.00 15.04 156 LEU B O 1
ATOM 2697 N N . ASP B 1 165 ? 35.898 -31.747 57.903 1.00 15.11 157 ASP B N 1
ATOM 2698 C CA . ASP B 1 165 ? 35.612 -31.148 59.202 1.00 13.70 157 ASP B CA 1
ATOM 2699 C C . ASP B 1 165 ? 36.435 -31.853 60.272 1.00 14.96 157 ASP B C 1
ATOM 2700 O O . ASP B 1 165 ? 36.640 -33.067 60.207 1.00 16.22 157 ASP B O 1
ATOM 2705 N N . THR B 1 166 ? 36.879 -31.103 61.276 1.00 13.37 158 THR B N 1
ATOM 2706 C CA . THR B 1 166 ? 37.550 -31.683 62.434 1.00 13.35 158 THR B CA 1
ATOM 2707 C C . THR B 1 166 ? 36.532 -31.854 63.549 1.00 14.10 158 THR B C 1
ATOM 2708 O O . THR B 1 166 ? 35.911 -30.879 63.974 1.00 16.63 158 THR B O 1
ATOM 2712 N N . VAL B 1 167 ? 36.358 -33.086 64.022 1.00 14.14 159 VAL B N 1
ATOM 2713 C CA . VAL B 1 167 ? 35.473 -33.372 65.150 1.00 14.68 159 VAL B CA 1
ATOM 2714 C C . VAL B 1 167 ? 36.317 -33.472 66.412 1.00 13.93 159 VAL B C 1
ATOM 2715 O O . VAL B 1 167 ? 37.280 -34.249 66.467 1.00 14.41 159 VAL B O 1
ATOM 2719 N N . LEU B 1 168 ? 35.964 -32.683 67.422 1.00 13.84 160 LEU B N 1
ATOM 2720 C CA . LEU B 1 168 ? 36.679 -32.671 68.691 1.00 13.35 160 LEU B CA 1
ATOM 2721 C C . LEU B 1 168 ? 35.873 -33.413 69.745 1.00 13.29 160 LEU B C 1
ATOM 2722 O O . LEU B 1 168 ? 34.657 -33.231 69.846 1.00 14.18 160 LEU B O 1
ATOM 2727 N N . MET B 1 169 ? 36.554 -34.243 70.534 1.00 11.72 161 MET B N 1
ATOM 2728 C CA . MET B 1 169 ? 35.927 -34.974 71.629 1.00 12.94 161 MET B CA 1
ATOM 2729 C C . MET B 1 169 ? 36.873 -34.995 72.821 1.00 11.94 161 MET B C 1
ATOM 2730 O O . MET B 1 169 ? 38.091 -34.907 72.662 1.00 12.94 161 MET B O 1
ATOM 2735 N N . GLN B 1 170 ? 36.320 -35.095 74.029 1.00 12.88 162 GLN B N 1
ATOM 2736 C CA . GLN B 1 170 ? 37.188 -35.115 75.199 1.00 12.99 162 GLN B CA 1
ATOM 2737 C C . GLN B 1 170 ? 36.677 -36.088 76.251 1.00 12.65 162 GLN B C 1
ATOM 2738 O O . GLN B 1 170 ? 35.479 -36.393 76.339 1.00 13.97 162 GLN B O 1
ATOM 2744 N N . LEU B 1 171 ? 37.618 -36.546 77.072 1.00 12.93 163 LEU B N 1
ATOM 2745 C CA . LEU B 1 171 ? 37.354 -37.488 78.157 1.00 12.83 163 LEU B CA 1
ATOM 2746 C C . LEU B 1 171 ? 38.011 -36.945 79.418 1.00 13.11 163 LEU B C 1
ATOM 2747 O O . LEU B 1 171 ? 39.241 -36.730 79.428 1.00 13.23 163 LEU B O 1
ATOM 2752 N N . PRO B 1 172 ? 37.271 -36.726 80.499 1.00 13.74 164 PRO B N 1
ATOM 2753 C CA . PRO B 1 172 ? 37.914 -36.298 81.744 1.00 14.28 164 PRO B CA 1
ATOM 2754 C C . PRO B 1 172 ? 38.614 -37.468 82.419 1.00 13.57 164 PRO B C 1
ATOM 2755 O O . PRO B 1 172 ? 38.202 -38.626 82.306 1.00 15.83 164 PRO B O 1
ATOM 2759 N N . LEU B 1 173 ? 39.690 -37.148 83.137 1.00 14.18 165 LEU B N 1
ATOM 2760 C CA . LEU B 1 173 ? 40.456 -38.149 83.869 1.00 14.33 165 LEU B CA 1
ATOM 2761 C C . LEU B 1 173 ? 40.833 -37.593 85.232 1.00 13.49 165 LEU B C 1
ATOM 2762 O O . LEU B 1 173 ? 41.017 -36.383 85.391 1.00 12.63 165 LEU B O 1
ATOM 2767 N N . ASN B 1 174 ? 40.983 -38.484 86.211 1.00 15.23 166 ASN B N 1
ATOM 2768 C CA . ASN B 1 174 ? 41.422 -38.084 87.558 1.00 16.25 166 ASN B CA 1
ATOM 2769 C C . ASN B 1 174 ? 40.585 -36.940 88.130 1.00 17.07 166 ASN B C 1
ATOM 2770 O O . ASN B 1 174 ? 41.101 -36.062 88.826 1.00 18.75 166 ASN B O 1
ATOM 2775 N N . GLY B 1 175 ? 39.288 -36.933 87.821 1.00 16.73 167 GLY B N 1
ATOM 2776 C CA . GLY B 1 175 ? 38.402 -35.899 88.318 1.00 17.76 167 GLY B CA 1
ATOM 2777 C C . GLY B 1 175 ? 38.192 -34.716 87.387 1.00 16.64 167 GLY B C 1
ATOM 2778 O O . GLY B 1 175 ? 37.370 -33.843 87.698 1.00 16.76 167 GLY B O 1
ATOM 2779 N N . GLY B 1 176 ? 38.898 -34.654 86.257 1.00 14.34 168 GLY B N 1
ATOM 2780 C CA . GLY B 1 176 ? 38.643 -33.585 85.301 1.00 13.56 168 GLY B CA 1
ATOM 2781 C C . GLY B 1 176 ? 38.910 -32.214 85.903 1.00 13.26 168 GLY B C 1
ATOM 2782 O O . GLY B 1 176 ? 39.992 -31.943 86.433 1.00 14.82 168 GLY B O 1
ATOM 2783 N N . ARG B 1 177 ? 37.924 -31.322 85.812 1.00 14.11 169 ARG B N 1
ATOM 2784 C CA . ARG B 1 177 ? 38.045 -29.995 86.405 1.00 14.92 169 ARG B CA 1
ATOM 2785 C C . ARG B 1 177 ? 37.351 -29.882 87.763 1.00 13.18 169 ARG B C 1
ATOM 2786 O O . ARG B 1 177 ? 37.110 -28.769 88.238 1.00 15.42 169 ARG B O 1
ATOM 2794 N N . SER B 1 178 ? 37.056 -31.005 88.416 1.00 13.54 170 SER B N 1
ATOM 2795 C CA . SER B 1 178 ? 36.297 -30.948 89.658 1.00 15.09 170 SER B CA 1
ATOM 2796 C C . SER B 1 178 ? 37.170 -30.807 90.898 1.00 14.21 170 SER B C 1
ATOM 2797 O O . SER B 1 178 ? 36.628 -30.595 91.989 1.00 15.06 170 SER B O 1
ATOM 2800 N N . THR B 1 179 ? 38.494 -30.929 90.769 1.00 14.42 171 THR B N 1
ATOM 2801 C CA . THR B 1 179 ? 39.406 -30.712 91.884 1.00 13.74 171 THR B CA 1
ATOM 2802 C C . THR B 1 179 ? 40.600 -29.897 91.416 1.00 13.82 171 THR B C 1
ATOM 2803 O O . THR B 1 179 ? 40.973 -29.936 90.239 1.00 14.80 171 THR B O 1
ATOM 2807 N N . GLU B 1 180 ? 41.208 -29.165 92.355 1.00 13.99 172 GLU B N 1
ATOM 2808 C CA . GLU B 1 180 ? 42.462 -28.493 92.049 1.00 15.74 172 GLU B CA 1
ATOM 2809 C C . GLU B 1 180 ? 43.553 -29.535 91.814 1.00 17.58 172 GLU B C 1
ATOM 2810 O O . GLU B 1 180 ? 43.632 -30.529 92.541 1.00 19.61 172 GLU B O 1
ATOM 2816 N N . PRO B 1 181 ? 44.396 -29.346 90.807 1.00 16.05 173 PRO B N 1
ATOM 2817 C CA . PRO B 1 181 ? 45.445 -30.324 90.509 1.00 17.82 173 PRO B CA 1
ATOM 2818 C C . PRO B 1 181 ? 46.673 -30.122 91.391 1.00 20.72 173 PRO B C 1
ATOM 2819 O O . PRO B 1 181 ? 46.831 -29.108 92.075 1.00 24.10 173 PRO B O 1
ATOM 2823 N N . GLY B 1 182 ? 47.548 -31.126 91.368 1.00 22.88 174 GLY B N 1
ATOM 2824 C CA . GLY B 1 182 ? 48.895 -30.997 91.879 1.00 25.93 174 GLY B CA 1
ATOM 2825 C C . GLY B 1 182 ? 49.821 -30.477 90.796 1.00 26.76 174 GLY B C 1
ATOM 2826 O O . GLY B 1 182 ? 49.371 -29.884 89.813 1.00 27.23 174 GLY B O 1
ATOM 2827 N N . PRO B 1 183 ? 51.132 -30.692 90.945 1.00 28.21 175 PRO B N 1
ATOM 2828 C CA . PRO B 1 183 ? 52.070 -30.246 89.908 1.00 28.33 175 PRO B CA 1
ATOM 2829 C C . PRO B 1 183 ? 51.741 -30.868 88.560 1.00 25.91 175 PRO B C 1
ATOM 2830 O O . PRO B 1 183 ? 51.147 -31.945 88.473 1.00 26.82 175 PRO B O 1
ATOM 2834 N N . SER B 1 184 ? 52.122 -30.170 87.498 1.00 25.92 176 SER B N 1
ATOM 2835 C CA . SER B 1 184 ? 51.733 -30.623 86.174 1.00 26.61 176 SER B CA 1
ATOM 2836 C C . SER B 1 184 ? 52.382 -31.969 85.850 1.00 22.39 176 SER B C 1
ATOM 2837 O O . SER B 1 184 ? 53.482 -32.274 86.325 1.00 23.62 176 SER B O 1
ATOM 2840 N N . PRO B 1 185 ? 51.703 -32.799 85.055 1.00 17.79 177 PRO B N 1
ATOM 2841 C CA . PRO B 1 185 ? 52.278 -34.086 84.653 1.00 18.44 177 PRO B CA 1
ATOM 2842 C C . PRO B 1 185 ? 53.610 -33.888 83.950 1.00 19.89 177 PRO B C 1
ATOM 2843 O O . PRO B 1 185 ? 53.866 -32.848 83.338 1.00 20.23 177 PRO B O 1
ATOM 2847 N N . LEU B 1 186 ? 54.467 -34.903 84.039 1.00 21.66 178 LEU B N 1
ATOM 2848 C CA . LEU B 1 186 ? 55.721 -34.943 83.291 1.00 23.64 178 LEU B CA 1
ATOM 2849 C C . LEU B 1 186 ? 56.704 -33.853 83.712 1.00 29.09 178 LEU B C 1
ATOM 2850 O O . LEU B 1 186 ? 57.626 -33.518 82.959 1.00 29.27 178 LEU B O 1
ATOM 2855 N N . SER B 1 187 ? 56.533 -33.289 84.901 1.00 31.44 179 SER B N 1
ATOM 2856 C CA . SER B 1 187 ? 57.435 -32.253 85.392 1.00 36.72 179 SER B CA 1
ATOM 2857 C C . SER B 1 187 ? 58.503 -32.840 86.313 1.00 41.51 179 SER B C 1
ATOM 2858 O O . SER B 1 187 ? 58.564 -34.053 86.536 1.00 43.04 179 SER B O 1
ATOM 2862 N N . MET C 1 9 ? 45.848 -12.621 26.548 1.00 34.49 1 MET C N 1
ATOM 2863 C CA . MET C 1 9 ? 45.512 -13.691 25.617 1.00 32.22 1 MET C CA 1
ATOM 2864 C C . MET C 1 9 ? 46.638 -14.710 25.567 1.00 26.96 1 MET C C 1
ATOM 2865 O O . MET C 1 9 ? 47.740 -14.420 25.095 1.00 26.92 1 MET C O 1
ATOM 2870 N N . PRO C 1 10 ? 46.363 -15.908 26.061 1.00 23.05 2 PRO C N 1
ATOM 2871 C CA . PRO C 1 10 ? 47.402 -16.939 26.102 1.00 21.58 2 PRO C CA 1
ATOM 2872 C C . PRO C 1 10 ? 47.843 -17.343 24.705 1.00 22.41 2 PRO C C 1
ATOM 2873 O O . PRO C 1 10 ? 47.071 -17.314 23.742 1.00 23.56 2 PRO C O 1
ATOM 2877 N N . VAL C 1 11 ? 49.111 -17.718 24.602 1.00 21.30 3 VAL C N 1
ATOM 2878 C CA A VAL C 1 11 ? 49.679 -18.212 23.356 0.40 22.62 3 VAL C CA 1
ATOM 2879 C CA B VAL C 1 11 ? 49.671 -18.218 23.354 0.60 22.23 3 VAL C CA 1
ATOM 2880 C C . VAL C 1 11 ? 50.276 -19.591 23.604 1.00 20.74 3 VAL C C 1
ATOM 2881 O O . VAL C 1 11 ? 50.711 -19.911 24.715 1.00 20.29 3 VAL C O 1
ATOM 2888 N N . ILE C 1 12 ? 50.280 -20.415 22.561 1.00 18.53 4 ILE C N 1
ATOM 2889 C CA . ILE C 1 12 ? 50.865 -21.749 22.609 1.00 15.62 4 ILE C CA 1
ATOM 2890 C C . ILE C 1 12 ? 52.181 -21.713 21.844 1.00 15.57 4 ILE C C 1
ATOM 2891 O O . ILE C 1 12 ? 52.237 -21.189 20.727 1.00 18.35 4 ILE C O 1
ATOM 2896 N N . ARG C 1 13 ? 53.229 -22.289 22.431 1.00 15.40 5 ARG C N 1
ATOM 2897 C CA . ARG C 1 13 ? 54.521 -22.384 21.766 1.00 14.78 5 ARG C CA 1
ATOM 2898 C C . ARG C 1 13 ? 55.184 -23.689 22.189 1.00 13.37 5 ARG C C 1
ATOM 28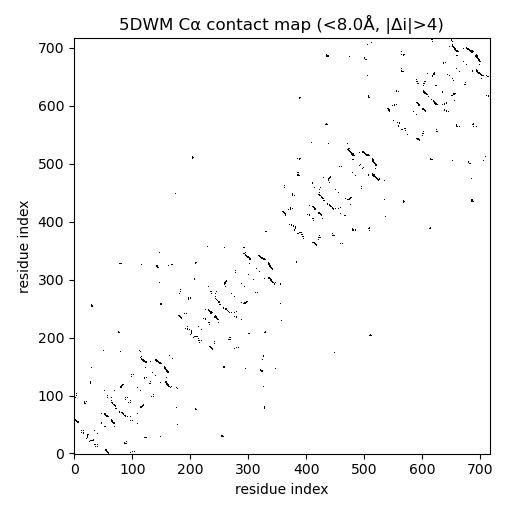99 O O . ARG C 1 13 ? 54.663 -24.427 23.031 1.00 13.55 5 ARG C O 1
ATOM 2907 N N . ASP C 1 14 ? 56.360 -23.959 21.624 1.00 13.74 6 ASP C N 1
ATOM 2908 C CA . ASP C 1 14 ? 57.116 -25.132 22.039 1.00 14.37 6 ASP C CA 1
ATOM 2909 C C . ASP C 1 14 ? 57.707 -24.937 23.430 1.00 12.46 6 ASP C C 1
ATOM 2910 O O . ASP C 1 14 ? 58.037 -23.817 23.843 1.00 14.02 6 ASP C O 1
ATOM 2915 N N . PHE C 1 15 ? 57.811 -26.050 24.163 1.00 13.55 7 PHE C N 1
ATOM 2916 C CA . PHE C 1 15 ? 58.543 -26.085 25.423 1.00 13.53 7 PHE C CA 1
ATOM 2917 C C . PHE C 1 15 ? 59.964 -25.567 25.237 1.00 13.36 7 PHE C C 1
ATOM 2918 O O . PHE C 1 15 ? 60.638 -25.904 24.261 1.00 14.72 7 PHE C O 1
ATOM 2926 N N . GLN C 1 16 ? 60.416 -24.748 26.187 1.00 12.67 8 GLN C N 1
ATOM 2927 C CA . GLN C 1 16 ? 61.752 -24.175 26.205 1.00 13.25 8 GLN C CA 1
ATOM 2928 C C . GLN C 1 16 ? 62.376 -24.425 27.570 1.00 14.04 8 GLN C C 1
ATOM 2929 O O . GLN C 1 16 ? 61.658 -24.614 28.556 1.00 13.69 8 GLN C O 1
ATOM 2935 N N . PRO C 1 17 ? 63.712 -24.425 27.668 1.00 14.54 9 PRO C N 1
ATOM 2936 C CA . PRO C 1 17 ? 64.343 -24.878 28.926 1.00 13.91 9 PRO C CA 1
ATOM 2937 C C . PRO C 1 17 ? 63.976 -24.069 30.166 1.00 14.01 9 PRO C C 1
ATOM 2938 O O . PRO C 1 17 ? 63.871 -24.658 31.253 1.00 15.12 9 PRO C O 1
ATOM 2942 N N . ALA C 1 18 ? 63.767 -22.750 30.054 1.00 14.02 10 ALA C N 1
ATOM 2943 C CA . ALA C 1 18 ? 63.392 -21.956 31.225 1.00 14.13 10 ALA C CA 1
ATOM 2944 C C . ALA C 1 18 ? 62.017 -22.314 31.768 1.00 12.91 10 ALA C C 1
ATOM 2945 O O . ALA C 1 18 ? 61.675 -21.872 32.875 1.00 15.16 10 ALA C O 1
ATOM 2947 N N . ASP C 1 19 ? 61.230 -23.104 31.031 1.00 13.02 11 ASP C N 1
ATOM 2948 C CA . ASP C 1 19 ? 59.900 -23.509 31.465 1.00 13.00 11 ASP C CA 1
ATOM 2949 C C . ASP C 1 19 ? 59.922 -24.647 32.479 1.00 13.20 11 ASP C C 1
ATOM 2950 O O . ASP C 1 19 ? 58.868 -24.958 33.047 1.00 13.71 11 ASP C O 1
ATOM 2955 N N . ILE C 1 20 ? 61.078 -25.280 32.708 1.00 12.73 12 ILE C N 1
ATOM 2956 C CA . ILE C 1 20 ? 61.085 -26.549 33.440 1.00 13.10 12 ILE C CA 1
ATOM 2957 C C . ILE C 1 20 ? 60.669 -26.372 34.897 1.00 14.41 12 ILE C C 1
ATOM 2958 O O . ILE C 1 20 ? 60.012 -27.253 35.463 1.00 14.85 12 ILE C O 1
ATOM 2963 N N . GLU C 1 21 ? 61.026 -25.250 35.531 1.00 14.48 13 GLU C N 1
ATOM 2964 C CA . GLU C 1 21 ? 60.642 -25.058 36.927 1.00 15.30 13 GLU C CA 1
ATOM 2965 C C . GLU C 1 21 ? 59.128 -25.011 37.079 1.00 14.19 13 GLU C C 1
ATOM 2966 O O . GLU C 1 21 ? 58.561 -25.707 37.926 1.00 15.27 13 GLU C O 1
ATOM 2972 N N . THR C 1 22 ? 58.451 -24.207 36.256 1.00 15.37 14 THR C N 1
ATOM 2973 C CA . THR C 1 22 ? 57.000 -24.102 36.379 1.00 14.14 14 THR C CA 1
ATOM 2974 C C . THR C 1 22 ? 56.316 -25.411 36.003 1.00 14.39 14 THR C C 1
ATOM 2975 O O . THR C 1 22 ? 55.354 -25.832 36.661 1.00 15.17 14 THR C O 1
ATOM 2979 N N . ILE C 1 23 ? 56.800 -26.075 34.956 1.00 13.70 15 ILE C N 1
ATOM 2980 C CA . ILE C 1 23 ? 56.211 -27.352 34.569 1.00 13.19 15 ILE C CA 1
ATOM 2981 C C . ILE C 1 23 ? 56.339 -28.373 35.694 1.00 12.75 15 ILE C C 1
ATOM 2982 O O . ILE C 1 23 ? 55.394 -29.117 35.983 1.00 13.49 15 ILE C O 1
ATOM 2987 N N . THR C 1 24 ? 57.505 -28.422 36.347 1.00 12.47 16 THR C N 1
ATOM 2988 C CA . THR C 1 24 ? 57.677 -29.333 37.474 1.00 13.89 16 THR C CA 1
ATOM 2989 C C . THR C 1 24 ? 56.730 -28.976 38.614 1.00 13.10 16 THR C C 1
ATOM 2990 O O . THR C 1 24 ? 56.155 -29.863 39.248 1.00 13.74 16 THR C O 1
ATOM 2994 N N . ALA C 1 25 ? 56.526 -27.681 38.872 1.00 13.67 17 ALA C N 1
ATOM 2995 C CA . ALA C 1 25 ? 55.599 -27.292 39.933 1.00 13.53 17 ALA C CA 1
ATOM 2996 C C . ALA C 1 25 ? 54.160 -27.662 39.579 1.00 13.08 17 ALA C C 1
ATOM 2997 O O . ALA C 1 25 ? 53.401 -28.128 40.440 1.00 14.99 17 ALA C O 1
ATOM 2999 N N . ILE C 1 26 ? 53.760 -27.456 38.326 1.00 12.85 18 ILE C N 1
ATOM 3000 C CA . ILE C 1 26 ? 52.420 -27.855 37.894 1.00 12.62 18 ILE C CA 1
ATOM 3001 C C . ILE C 1 26 ? 52.233 -29.357 38.068 1.00 11.76 18 ILE C C 1
ATOM 3002 O O . ILE C 1 26 ? 51.236 -29.816 38.636 1.00 13.21 18 ILE C O 1
ATOM 3007 N N . TYR C 1 27 ? 53.192 -30.151 37.583 1.00 11.63 19 TYR C N 1
ATOM 3008 C CA . TYR C 1 27 ? 53.017 -31.602 37.652 1.00 11.89 19 TYR C CA 1
ATOM 3009 C C . TYR C 1 27 ? 53.083 -32.108 39.090 1.00 11.60 19 TYR C C 1
ATOM 3010 O O . TYR C 1 27 ? 52.365 -33.052 39.452 1.00 12.34 19 TYR C O 1
ATOM 3019 N N . THR C 1 28 ? 53.935 -31.502 39.925 1.00 12.81 20 THR C N 1
ATOM 3020 C CA . THR C 1 28 ? 53.988 -31.894 41.333 1.00 13.12 20 THR C CA 1
ATOM 3021 C C . THR C 1 28 ? 52.615 -31.792 41.977 1.00 13.75 20 THR C C 1
ATOM 3022 O O . THR C 1 28 ? 52.181 -32.700 42.692 1.00 14.33 20 THR C O 1
ATOM 3026 N N . GLN C 1 29 ? 51.912 -30.682 41.747 1.00 14.69 21 GLN C N 1
ATOM 3027 C CA . GLN C 1 29 ? 50.585 -30.546 42.345 1.00 15.23 21 GLN C CA 1
ATOM 3028 C C . GLN C 1 29 ? 49.595 -31.532 41.735 1.00 13.95 21 GLN C C 1
ATOM 3029 O O . GLN C 1 29 ? 48.761 -32.104 42.451 1.00 15.30 21 GLN C O 1
ATOM 3035 N N . ALA C 1 30 ? 49.706 -31.791 40.426 1.00 13.28 22 ALA C N 1
ATOM 3036 C CA . ALA C 1 30 ? 48.830 -32.785 39.806 1.00 13.01 22 ALA C CA 1
ATOM 3037 C C . ALA C 1 30 ? 49.039 -34.162 40.420 1.00 12.50 22 ALA C C 1
ATOM 3038 O O . ALA C 1 30 ? 48.075 -34.903 40.643 1.00 14.00 22 ALA C O 1
ATOM 3040 N N . VAL C 1 31 ? 50.291 -34.519 40.705 1.00 12.65 23 VAL C N 1
ATOM 3041 C CA . VAL C 1 31 ? 50.575 -35.819 41.308 1.00 12.32 23 VAL C CA 1
ATOM 3042 C C . VAL C 1 31 ? 50.054 -35.881 42.736 1.00 12.87 23 VAL C C 1
ATOM 3043 O O . VAL C 1 31 ? 49.463 -36.883 43.150 1.00 13.05 23 VAL C O 1
ATOM 3047 N N . LEU C 1 32 ? 50.283 -34.824 43.517 1.00 12.71 24 LEU C N 1
ATOM 3048 C CA . LEU C 1 32 ? 49.894 -34.845 44.925 1.00 13.27 24 LEU C CA 1
ATOM 3049 C C . LEU C 1 32 ? 48.382 -34.819 45.096 1.00 15.07 24 LEU C C 1
ATOM 3050 O O . LEU C 1 32 ? 47.828 -35.608 45.872 1.00 16.28 24 LEU C O 1
ATOM 3055 N N . THR C 1 33 ? 47.691 -33.911 44.399 1.00 14.41 25 THR C N 1
ATOM 3056 C CA . THR C 1 33 ? 46.302 -33.627 44.742 1.00 14.85 25 THR C CA 1
ATOM 3057 C C . THR C 1 33 ? 45.298 -34.059 43.691 1.00 13.16 25 THR C C 1
ATOM 3058 O O . THR C 1 33 ? 44.090 -33.961 43.944 1.00 15.28 25 THR C O 1
ATOM 3062 N N . GLY C 1 34 ? 45.749 -34.522 42.527 1.00 13.79 26 GLY C N 1
ATOM 3063 C CA . GLY C 1 34 ? 44.867 -34.957 41.472 1.00 14.44 26 GLY C CA 1
ATOM 3064 C C . GLY C 1 34 ? 44.956 -36.455 41.242 1.00 13.13 26 GLY C C 1
ATOM 3065 O O . GLY C 1 34 ? 45.836 -37.146 41.754 1.00 13.60 26 GLY C O 1
ATOM 3066 N N . THR C 1 35 ? 44.008 -36.944 40.443 1.00 13.17 27 THR C N 1
ATOM 3067 C CA . THR C 1 35 ? 43.911 -38.357 40.101 1.00 12.26 27 THR C CA 1
ATOM 3068 C C . THR C 1 35 ? 43.949 -38.584 38.595 1.00 13.75 27 THR C C 1
ATOM 3069 O O . THR C 1 35 ? 43.680 -39.703 38.137 1.00 14.93 27 THR C O 1
ATOM 3073 N N . GLY C 1 36 ? 44.253 -37.551 37.810 1.00 13.64 28 GLY C N 1
ATOM 3074 C CA . GLY C 1 36 ? 44.525 -37.775 36.401 1.00 12.46 28 GLY C CA 1
ATOM 3075 C C . GLY C 1 36 ? 45.851 -38.480 36.184 1.00 13.19 28 GLY C C 1
ATOM 3076 O O . GLY C 1 36 ? 45.951 -39.387 35.348 1.00 16.59 28 GLY C O 1
ATOM 3077 N N . SER C 1 37 ? 46.880 -38.085 36.936 1.00 13.16 29 SER C N 1
ATOM 3078 C CA . SER C 1 37 ? 48.141 -38.822 36.976 1.00 12.52 29 SER C CA 1
ATOM 3079 C C . SER C 1 37 ? 48.037 -39.989 37.946 1.00 12.36 29 SER C C 1
ATOM 3080 O O . SER C 1 37 ? 47.556 -39.830 39.078 1.00 12.92 29 SER C O 1
ATOM 3083 N N . TYR C 1 38 ? 48.505 -41.156 37.503 1.00 11.61 30 TYR C N 1
ATOM 3084 C CA . TYR C 1 38 ? 48.562 -42.352 38.328 1.00 11.41 30 TYR C CA 1
ATOM 3085 C C . TYR C 1 38 ? 49.913 -42.519 39.025 1.00 11.39 30 TYR C C 1
ATOM 3086 O O . TYR C 1 38 ? 50.170 -43.580 39.610 1.00 12.66 30 TYR C O 1
ATOM 3095 N N . GLU C 1 39 ? 50.769 -41.497 38.984 1.00 11.28 31 GLU C N 1
ATOM 3096 C CA . GLU C 1 39 ? 51.935 -41.449 39.854 1.00 11.54 31 GLU C CA 1
ATOM 3097 C C . GLU C 1 39 ? 51.529 -40.988 41.251 1.00 11.82 31 GLU C C 1
ATOM 3098 O O . GLU C 1 39 ? 50.496 -40.340 41.438 1.00 12.91 31 GLU C O 1
ATOM 3104 N N . ILE C 1 40 ? 52.348 -41.358 42.239 1.00 12.85 32 ILE C N 1
ATOM 3105 C CA . ILE C 1 40 ? 52.114 -41.025 43.640 1.00 14.00 32 ILE C CA 1
ATOM 3106 C C . ILE C 1 40 ? 53.173 -40.073 44.185 1.00 14.71 32 ILE C C 1
ATOM 3107 O O . ILE C 1 40 ? 52.853 -39.143 44.932 1.00 15.05 32 ILE C O 1
ATOM 3112 N N . GLU C 1 41 ? 54.440 -40.302 43.837 1.00 15.14 33 GLU C N 1
ATOM 3113 C CA . GLU C 1 41 ? 55.549 -39.461 44.267 1.00 15.30 33 GLU C CA 1
ATOM 3114 C C . GLU C 1 41 ? 55.901 -38.501 43.147 1.00 16.06 33 GLU C C 1
ATOM 3115 O O . GLU C 1 41 ? 56.168 -38.953 42.023 1.00 16.37 33 GLU C O 1
ATOM 3121 N N . PRO C 1 42 ? 55.920 -37.196 43.386 1.00 15.58 34 PRO C N 1
ATOM 3122 C CA . PRO C 1 42 ? 56.254 -36.249 42.308 1.00 15.06 34 PRO C CA 1
ATOM 3123 C C . PRO C 1 42 ? 57.663 -36.479 41.790 1.00 15.23 34 PRO C C 1
ATOM 3124 O O . PRO C 1 42 ? 58.605 -36.676 42.573 1.00 17.85 34 PRO C O 1
ATOM 3128 N N . PRO C 1 43 ? 57.856 -36.470 40.476 1.00 14.73 35 PRO C N 1
ATOM 3129 C CA . PRO C 1 43 ? 59.219 -36.523 39.940 1.00 16.22 35 PRO C CA 1
ATOM 3130 C C . PRO C 1 43 ? 59.999 -35.269 40.299 1.00 16.64 35 PRO C C 1
ATOM 3131 O O . PRO C 1 43 ? 59.438 -34.184 40.485 1.00 17.36 35 PRO C O 1
ATOM 3135 N N . THR C 1 44 ? 61.316 -35.430 40.386 1.00 17.17 36 THR C N 1
ATOM 3136 C CA . THR C 1 44 ? 62.191 -34.278 40.528 1.00 17.22 36 THR C CA 1
ATOM 3137 C C . THR C 1 44 ? 62.213 -33.485 39.223 1.00 15.65 36 THR C C 1
ATOM 3138 O O . THR C 1 44 ? 61.801 -33.960 38.160 1.00 15.90 36 THR C O 1
ATOM 3142 N N . MET C 1 45 ? 62.712 -32.254 39.314 1.00 16.92 37 MET C N 1
ATOM 3143 C CA . MET C 1 45 ? 62.901 -31.447 38.115 1.00 17.30 37 MET C CA 1
ATOM 3144 C C . MET C 1 45 ? 63.824 -32.138 37.109 1.00 18.28 37 MET C C 1
ATOM 3145 O O . MET C 1 45 ? 63.558 -32.125 35.901 1.00 17.12 37 MET C O 1
ATOM 3150 N N . ASP C 1 46 ? 64.921 -32.733 37.584 1.00 19.99 38 ASP C N 1
ATOM 3151 C CA . ASP C 1 46 ? 65.817 -33.455 36.680 1.00 20.58 38 ASP C CA 1
ATOM 3152 C C . ASP C 1 46 ? 65.099 -34.609 35.991 1.00 18.81 38 ASP C C 1
ATOM 3153 O O . ASP C 1 46 ? 65.326 -34.872 34.805 1.00 18.83 38 ASP C O 1
ATOM 3158 N N . GLU C 1 47 ? 64.226 -35.313 36.714 1.00 17.26 39 GLU C N 1
ATOM 3159 C CA . GLU C 1 47 ? 63.472 -36.390 36.083 1.00 16.95 39 GLU C CA 1
ATOM 3160 C C . GLU C 1 47 ? 62.512 -35.848 35.032 1.00 15.39 39 GLU C C 1
ATOM 3161 O O . GLU C 1 47 ? 62.376 -36.435 33.952 1.00 16.06 39 GLU C O 1
ATOM 3167 N N . MET C 1 48 ? 61.837 -34.729 35.323 1.00 14.57 40 MET C N 1
ATOM 3168 C CA . MET C 1 48 ? 60.962 -34.125 34.319 1.00 14.23 40 MET C CA 1
ATOM 3169 C C . MET C 1 48 ? 61.745 -33.732 33.074 1.00 14.88 40 MET C C 1
ATOM 3170 O O . MET C 1 48 ? 61.301 -33.979 31.944 1.00 14.87 40 MET C O 1
ATOM 3175 N N . ALA C 1 49 ? 62.919 -33.123 33.263 1.00 15.35 41 ALA C N 1
ATOM 3176 C CA . ALA C 1 49 ? 63.749 -32.741 32.123 1.00 16.39 41 ALA C CA 1
ATOM 3177 C C . ALA C 1 49 ? 64.163 -33.965 31.320 1.00 16.32 41 ALA C C 1
ATOM 3178 O O . ALA C 1 49 ? 64.176 -33.930 30.083 1.00 17.48 41 ALA C O 1
ATOM 3180 N N . LYS C 1 50 ? 64.490 -35.061 32.011 1.00 16.52 42 LYS C N 1
ATOM 3181 C CA . LYS C 1 50 ? 64.863 -36.297 31.328 1.00 16.23 42 LYS C CA 1
ATOM 3182 C C . LYS C 1 50 ? 63.706 -36.849 30.502 1.00 14.59 42 LYS C C 1
ATOM 3183 O O . LYS C 1 50 ? 63.905 -37.290 29.359 1.00 14.96 42 LYS C O 1
ATOM 3189 N N . ARG C 1 51 ? 62.490 -36.841 31.061 1.00 13.57 43 ARG C N 1
ATOM 3190 C CA . ARG C 1 51 ? 61.343 -37.363 30.321 1.00 13.35 43 ARG C CA 1
ATOM 3191 C C . ARG C 1 51 ? 61.088 -36.553 29.061 1.00 13.59 43 ARG C C 1
ATOM 3192 O O . ARG C 1 51 ? 60.822 -37.120 27.989 1.00 14.32 43 ARG C O 1
ATOM 3200 N N . PHE C 1 52 ? 61.160 -35.222 29.175 1.00 13.64 44 PHE C N 1
ATOM 3201 C CA . PHE C 1 52 ? 60.921 -34.368 28.017 1.00 14.49 44 PHE C CA 1
ATOM 3202 C C . PHE C 1 52 ? 62.006 -34.544 26.966 1.00 15.40 44 PHE C C 1
ATOM 3203 O O . PHE C 1 52 ? 61.714 -34.540 25.763 1.00 16.18 44 PHE C O 1
ATOM 3211 N N . ALA C 1 53 ? 63.264 -34.691 27.396 1.00 14.51 45 ALA C N 1
ATOM 3212 C CA . ALA C 1 53 ? 64.334 -34.927 26.434 1.00 14.76 45 ALA C CA 1
ATOM 3213 C C . ALA C 1 53 ? 64.089 -36.221 25.666 1.00 14.39 45 ALA C C 1
ATOM 3214 O O . ALA C 1 53 ? 64.322 -36.286 24.453 1.00 17.11 45 ALA C O 1
ATOM 3216 N N . ALA C 1 54 ? 63.576 -37.250 26.347 1.00 14.97 46 ALA C N 1
ATOM 3217 C CA . ALA C 1 54 ? 63.285 -38.507 25.660 1.00 16.58 46 ALA C CA 1
ATOM 3218 C C . ALA C 1 54 ? 62.160 -38.342 24.640 1.00 16.59 46 ALA C C 1
ATOM 3219 O O . ALA C 1 54 ? 62.267 -38.846 23.515 1.00 17.21 46 ALA C O 1
ATOM 3221 N N . PHE C 1 55 ? 61.087 -37.617 24.994 1.00 15.49 47 PHE C N 1
ATOM 3222 C CA . PHE C 1 55 ? 60.022 -37.376 24.021 1.00 16.09 47 PHE C CA 1
ATOM 3223 C C . PHE C 1 55 ? 60.550 -36.607 22.816 1.00 15.11 47 PHE C C 1
ATOM 3224 O O . PHE C 1 55 ? 60.223 -36.927 21.661 1.00 15.72 47 PHE C O 1
ATOM 3232 N N . ALA C 1 56 ? 61.364 -35.580 23.065 1.00 15.53 48 ALA C N 1
ATOM 3233 C CA . ALA C 1 56 ? 61.883 -34.769 21.971 1.00 16.56 48 ALA C CA 1
ATOM 3234 C C . ALA C 1 56 ? 62.805 -35.585 21.077 1.00 18.42 48 ALA C C 1
ATOM 3235 O O . ALA C 1 56 ? 62.766 -35.444 19.847 1.00 19.55 48 ALA C O 1
ATOM 3237 N N . ASP C 1 57 ? 63.632 -36.453 21.681 1.00 18.90 49 ASP C N 1
ATOM 3238 C CA . ASP C 1 57 ? 64.505 -37.326 20.907 1.00 21.09 49 ASP C CA 1
ATOM 3239 C C . ASP C 1 57 ? 63.707 -38.247 19.997 1.00 20.30 49 ASP C C 1
ATOM 3240 O O . ASP C 1 57 ? 64.170 -38.585 18.897 1.00 23.28 49 ASP C O 1
ATOM 3245 N N . GLN C 1 58 ? 62.519 -38.673 20.440 1.00 19.06 50 GLN C N 1
ATOM 3246 C CA A GLN C 1 58 ? 61.654 -39.504 19.607 0.62 19.73 50 GLN C CA 1
ATOM 3247 C CA B GLN C 1 58 ? 61.657 -39.503 19.607 0.38 19.85 50 GLN C CA 1
ATOM 3248 C C . GLN C 1 58 ? 60.979 -38.708 18.499 1.00 20.02 50 GLN C C 1
ATOM 3249 O O . GLN C 1 58 ? 60.479 -39.309 17.538 1.00 23.20 50 GLN C O 1
ATOM 3260 N N . GLY C 1 59 ? 60.955 -37.382 18.607 1.00 18.94 51 GLY C N 1
ATOM 3261 C CA . GLY C 1 59 ? 60.305 -36.532 17.633 1.00 17.33 51 GLY C CA 1
ATOM 3262 C C . GLY C 1 59 ? 58.942 -35.994 18.023 1.00 15.08 51 GLY C C 1
ATOM 3263 O O . GLY C 1 59 ? 58.270 -35.387 17.177 1.00 16.54 51 GLY C O 1
ATOM 3264 N N . PHE C 1 60 ? 58.501 -36.191 19.298 1.00 14.23 52 PHE C N 1
ATOM 3265 C CA . PHE C 1 60 ? 57.163 -35.750 19.658 1.00 13.65 52 PHE C CA 1
ATOM 3266 C C . PHE C 1 60 ? 57.171 -34.285 20.076 1.00 13.84 52 PHE C C 1
ATOM 3267 O O . PHE C 1 60 ? 58.168 -33.790 20.612 1.00 15.54 52 PHE C O 1
ATOM 3275 N N . PRO C 1 61 ? 56.058 -33.592 19.853 1.00 13.96 53 PRO C N 1
ATOM 3276 C CA . PRO C 1 61 ? 55.956 -32.196 20.282 1.00 13.56 53 PRO C CA 1
ATOM 3277 C C . PRO C 1 61 ? 55.703 -32.099 21.777 1.00 13.20 53 PRO C C 1
ATOM 3278 O O . PRO C 1 61 ? 55.026 -32.936 22.386 1.00 13.44 53 PRO C O 1
ATOM 3282 N N . ILE C 1 62 ? 56.265 -31.051 22.368 1.00 13.59 54 ILE C N 1
ATOM 3283 C CA . ILE C 1 62 ? 55.991 -30.668 23.749 1.00 12.34 54 ILE C CA 1
ATOM 3284 C C . ILE C 1 62 ? 55.632 -29.194 23.706 1.00 11.79 54 ILE C C 1
ATOM 3285 O O . ILE C 1 62 ? 56.436 -28.370 23.245 1.00 13.61 54 ILE C O 1
ATOM 3290 N N . LEU C 1 63 ? 54.426 -28.863 24.156 1.00 11.03 55 LEU C N 1
ATOM 3291 C CA . LEU C 1 63 ? 53.874 -27.527 24.011 1.00 11.47 55 LEU C CA 1
ATOM 3292 C C . LEU C 1 63 ? 53.612 -26.909 25.375 1.00 11.76 55 LEU C C 1
ATOM 3293 O O . LEU C 1 63 ? 53.323 -27.608 26.350 1.00 11.76 55 LEU C O 1
ATOM 3298 N N . VAL C 1 64 ? 53.699 -25.584 25.435 1.00 11.64 56 VAL C N 1
ATOM 3299 C CA A VAL C 1 64 ? 53.359 -24.851 26.647 0.64 11.26 56 VAL C CA 1
ATOM 3300 C CA B VAL C 1 64 ? 53.413 -24.818 26.640 0.36 12.25 56 VAL C CA 1
ATOM 3301 C C . VAL C 1 64 ? 52.427 -23.705 26.297 1.00 12.68 56 VAL C C 1
ATOM 3302 O O . VAL C 1 64 ? 52.446 -23.165 25.185 1.00 14.11 56 VAL C O 1
ATOM 3309 N N . ALA C 1 65 ? 51.571 -23.363 27.255 1.00 13.19 57 ALA C N 1
ATOM 3310 C CA . ALA C 1 65 ? 50.710 -22.194 27.158 1.00 13.90 57 ALA C CA 1
ATOM 3311 C C . ALA C 1 65 ? 51.278 -21.117 28.066 1.00 15.95 57 ALA C C 1
ATOM 3312 O O . ALA C 1 65 ? 51.661 -21.394 29.206 1.00 17.22 57 ALA C O 1
ATOM 3314 N N . GLU C 1 66 ? 51.339 -19.885 27.561 1.00 18.83 58 GLU C N 1
ATOM 3315 C CA A GLU C 1 66 ? 51.905 -18.797 28.342 0.65 20.65 58 GLU C CA 1
ATOM 3316 C CA B GLU C 1 66 ? 51.948 -18.775 28.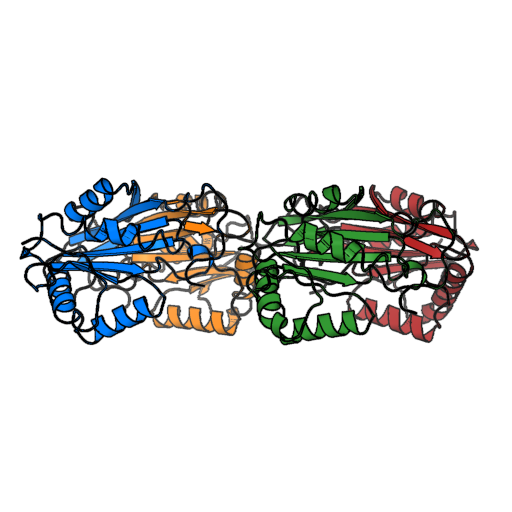284 0.35 21.73 58 GLU C CA 1
ATOM 3317 C C . GLU C 1 66 ? 51.082 -17.526 28.192 1.00 21.82 58 GLU C C 1
ATOM 3318 O O . GLU C 1 66 ? 50.507 -17.244 27.135 1.00 22.82 58 GLU C O 1
ATOM 3329 N N . ALA C 1 67 ? 51.011 -16.779 29.289 1.00 23.48 59 ALA C N 1
ATOM 3330 C CA . ALA C 1 67 ? 50.370 -15.473 29.322 1.00 27.17 59 ALA C CA 1
ATOM 3331 C C . ALA C 1 67 ? 51.127 -14.627 30.329 1.00 32.13 59 ALA C C 1
ATOM 3332 O O . ALA C 1 67 ? 51.443 -15.094 31.425 1.00 32.39 59 ALA C O 1
ATOM 3334 N N . ASP C 1 68 ? 51.405 -13.380 29.952 1.00 36.37 60 ASP C N 1
ATOM 3335 C CA . ASP C 1 68 ? 52.223 -12.475 30.762 1.00 42.48 60 ASP C CA 1
ATOM 3336 C C . ASP C 1 68 ? 53.619 -13.043 31.016 1.00 41.19 60 ASP C C 1
ATOM 3337 O O . ASP C 1 68 ? 54.244 -12.736 32.030 1.00 44.11 60 ASP C O 1
ATOM 3342 N N . GLY C 1 69 ? 54.117 -13.877 30.105 1.00 39.15 61 GLY C N 1
ATOM 3343 C CA . GLY C 1 69 ? 55.396 -14.535 30.282 1.00 36.89 61 GLY C CA 1
ATOM 3344 C C . GLY C 1 69 ? 55.405 -15.713 31.238 1.00 34.36 61 GLY C C 1
ATOM 3345 O O . GLY C 1 69 ? 56.478 -16.285 31.472 1.00 33.82 61 GLY C O 1
ATOM 3346 N N . ARG C 1 70 ? 54.256 -16.095 31.798 1.00 30.44 62 ARG C N 1
ATOM 3347 C CA . ARG C 1 70 ? 54.165 -17.183 32.764 1.00 27.55 62 ARG C CA 1
ATOM 3348 C C . ARG C 1 70 ? 53.517 -18.390 32.116 1.00 22.47 62 ARG C C 1
ATOM 3349 O O . ARG C 1 70 ? 52.538 -18.256 31.379 1.00 22.20 62 ARG C O 1
ATOM 3351 N N . VAL C 1 71 ? 54.050 -19.568 32.417 1.00 19.08 63 VAL C N 1
ATOM 3352 C CA . VAL C 1 71 ? 53.533 -20.816 31.867 1.00 17.04 63 VAL C CA 1
ATOM 3353 C C . VAL C 1 71 ? 52.289 -21.234 32.636 1.00 17.10 63 VAL C C 1
ATOM 3354 O O . VAL C 1 71 ? 52.319 -21.380 33.866 1.00 19.86 63 VAL C O 1
ATOM 3358 N N . LEU C 1 72 ? 51.195 -21.450 31.905 1.00 14.94 64 LEU C N 1
ATOM 3359 C CA . LEU C 1 72 ? 49.906 -21.793 32.487 1.00 16.76 64 LEU C CA 1
ATOM 3360 C C . LEU C 1 72 ? 49.516 -23.251 32.301 1.00 16.27 64 LEU C C 1
ATOM 3361 O O . LEU C 1 72 ? 48.493 -23.674 32.852 1.00 18.92 64 LEU C O 1
ATOM 3366 N N . GLY C 1 73 ? 50.273 -24.011 31.526 1.00 14.51 65 GLY C N 1
ATOM 3367 C CA . GLY C 1 73 ? 49.964 -25.408 31.295 1.00 13.57 65 GLY C CA 1
ATOM 3368 C C . GLY C 1 73 ? 50.885 -25.939 30.226 1.00 11.55 65 GLY C C 1
ATOM 3369 O O . GLY C 1 73 ? 51.609 -25.186 29.568 1.00 12.94 65 GLY C O 1
ATOM 3370 N N . TYR C 1 74 ? 50.859 -27.261 30.062 1.00 11.32 66 TYR C N 1
ATOM 3371 C CA . TYR C 1 74 ? 51.686 -27.888 29.043 1.00 10.89 66 TYR C CA 1
ATOM 3372 C C . TYR C 1 74 ? 50.991 -29.134 28.514 1.00 10.95 66 TYR C C 1
ATOM 3373 O O . TYR C 1 74 ? 50.060 -29.666 29.127 1.00 11.51 66 TYR C O 1
ATOM 3382 N N . ALA C 1 75 ? 51.451 -29.588 27.354 1.00 10.82 67 ALA C N 1
ATOM 3383 C CA . ALA C 1 75 ? 50.886 -30.772 26.733 1.00 11.12 67 ALA C CA 1
ATOM 3384 C C . ALA C 1 75 ? 51.980 -31.456 25.934 1.00 12.09 67 ALA C C 1
ATOM 3385 O O . ALA C 1 75 ? 52.918 -30.809 25.465 1.00 14.47 67 ALA C O 1
ATOM 3387 N N . TYR C 1 76 ? 51.848 -32.770 25.766 1.00 11.79 68 TYR C N 1
ATOM 3388 C CA . TYR C 1 76 ? 52.772 -33.490 24.901 1.00 12.68 68 TYR C CA 1
ATOM 3389 C C . TYR C 1 76 ? 52.073 -34.706 24.323 1.00 11.27 68 TYR C C 1
ATOM 3390 O O . TYR C 1 76 ? 50.969 -35.069 24.733 1.00 12.15 68 TYR C O 1
ATOM 3399 N N . ALA C 1 77 ? 52.725 -35.330 23.349 1.00 11.62 69 ALA C N 1
ATOM 3400 C CA . ALA C 1 77 ? 52.261 -36.601 22.826 1.00 12.71 69 ALA C CA 1
ATOM 3401 C C . ALA C 1 77 ? 53.377 -37.624 22.946 1.00 12.65 69 ALA C C 1
ATOM 3402 O O . ALA C 1 77 ? 54.554 -37.277 23.041 1.00 14.13 69 ALA C O 1
ATOM 3404 N N . SER C 1 78 ? 52.989 -38.896 22.958 1.00 12.08 70 SER C N 1
ATOM 3405 C CA . SER C 1 78 ? 53.938 -40.003 23.016 1.00 13.80 70 SER C CA 1
ATOM 3406 C C . SER C 1 78 ? 53.252 -41.223 22.411 1.00 13.01 70 SER C C 1
ATOM 3407 O O . SER C 1 78 ? 52.089 -41.161 22.003 1.00 14.82 70 SER C O 1
ATOM 3410 N N . TYR C 1 79 ? 53.965 -42.342 22.361 1.00 13.63 71 TYR C N 1
ATOM 3411 C CA . TYR C 1 79 ? 53.350 -43.580 21.898 1.00 13.05 71 TYR C CA 1
ATOM 3412 C C . TYR C 1 79 ? 52.446 -44.170 22.973 1.00 14.54 71 TYR C C 1
ATOM 3413 O O . TYR C 1 79 ? 52.749 -44.098 24.170 1.00 16.89 71 TYR C O 1
ATOM 3422 N N . PHE C 1 80 ? 51.330 -44.757 22.532 1.00 13.84 72 PHE C N 1
ATOM 3423 C CA . PHE C 1 80 ? 50.538 -45.615 23.408 1.00 13.90 72 PHE C CA 1
ATOM 3424 C C . PHE C 1 80 ? 51.321 -46.871 23.755 1.00 13.96 72 PHE C C 1
ATOM 3425 O O . PHE C 1 80 ? 51.532 -47.183 24.935 1.00 16.66 72 PHE C O 1
ATOM 3433 N N . ARG C 1 81 ? 51.769 -47.594 22.724 1.00 14.37 73 ARG C N 1
ATOM 3434 C CA . ARG C 1 81 ? 52.647 -48.750 22.835 1.00 14.33 73 ARG C CA 1
ATOM 3435 C C . ARG C 1 81 ? 53.642 -48.708 21.679 1.00 14.32 73 ARG C C 1
ATOM 3436 O O . ARG C 1 81 ? 53.409 -48.060 20.655 1.00 15.93 73 ARG C O 1
ATOM 3444 N N . VAL C 1 82 ? 54.767 -49.409 21.839 1.00 16.73 74 VAL C N 1
ATOM 3445 C CA . VAL C 1 82 ? 55.912 -49.176 20.955 1.00 19.33 74 VAL C CA 1
ATOM 3446 C C . VAL C 1 82 ? 56.094 -50.222 19.854 1.00 19.16 74 VAL C C 1
ATOM 3447 O O . VAL C 1 82 ? 56.950 -50.027 18.973 1.00 21.36 74 VAL C O 1
ATOM 3451 N N . ARG C 1 83 ? 55.328 -51.304 19.855 1.00 18.33 75 ARG C N 1
ATOM 3452 C CA A ARG C 1 83 ? 55.475 -52.309 18.808 0.54 18.01 75 ARG C CA 1
ATOM 3453 C CA B ARG C 1 83 ? 55.514 -52.288 18.806 0.46 17.98 75 ARG C CA 1
ATOM 3454 C C . ARG C 1 83 ? 55.116 -51.706 17.448 1.00 17.23 75 ARG C C 1
ATOM 3455 O O . ARG C 1 83 ? 54.257 -50.817 17.368 1.00 17.90 75 ARG C O 1
ATOM 3470 N N . PRO C 1 84 ? 55.753 -52.179 16.359 1.00 17.45 76 PRO C N 1
ATOM 3471 C CA . PRO C 1 84 ? 55.674 -51.457 15.067 1.00 17.17 76 PRO C CA 1
ATOM 3472 C C . PRO C 1 84 ? 54.283 -51.211 14.493 1.00 15.70 76 PRO C C 1
ATOM 3473 O O . PRO C 1 84 ? 54.082 -50.171 13.855 1.00 16.71 76 PRO C O 1
ATOM 3477 N N . ALA C 1 85 ? 53.326 -52.126 14.652 1.00 14.38 77 ALA C N 1
ATOM 3478 C CA . ALA C 1 85 ? 52.005 -51.874 14.073 1.00 14.63 77 ALA C CA 1
ATOM 3479 C C . ALA C 1 85 ? 51.306 -50.676 14.714 1.00 13.60 77 ALA C C 1
ATOM 3480 O O . ALA C 1 85 ? 50.392 -50.114 14.105 1.00 14.30 77 ALA C O 1
ATOM 3482 N N . TYR C 1 86 ? 51.733 -50.260 15.908 1.00 13.29 78 TYR C N 1
ATOM 3483 C CA . TYR C 1 86 ? 51.150 -49.130 16.622 1.00 12.78 78 TYR C CA 1
ATOM 3484 C C . TYR C 1 86 ? 51.717 -47.780 16.186 1.00 13.48 78 TYR C C 1
ATOM 3485 O O . TYR C 1 86 ? 51.377 -46.770 16.813 1.00 14.74 78 TYR C O 1
ATOM 3494 N N . ARG C 1 87 ? 52.575 -47.728 15.156 1.00 13.77 79 ARG C N 1
ATOM 3495 C CA . ARG C 1 87 ? 53.366 -46.523 14.912 1.00 14.37 79 ARG C CA 1
ATOM 3496 C C . ARG C 1 87 ? 52.562 -45.349 14.366 1.00 12.60 79 ARG C C 1
ATOM 3497 O O . ARG C 1 87 ? 53.095 -44.229 14.322 1.00 13.60 79 ARG C O 1
ATOM 3505 N N . TRP C 1 88 ? 51.302 -45.557 13.986 1.00 12.63 80 TRP C N 1
ATOM 3506 C CA . TRP C 1 88 ? 50.430 -44.464 13.563 1.00 11.95 80 TRP C CA 1
ATOM 3507 C C . TRP C 1 88 ? 49.488 -44.011 14.674 1.00 12.00 80 TRP C C 1
ATOM 3508 O O . TRP C 1 88 ? 48.569 -43.230 14.414 1.00 13.18 80 TRP C O 1
ATOM 3519 N N . LEU C 1 89 ? 49.692 -44.495 15.895 1.00 12.93 81 LEU C N 1
ATOM 3520 C CA . LEU C 1 89 ? 48.868 -44.174 17.055 1.00 12.45 81 LEU C CA 1
ATOM 3521 C C . LEU C 1 89 ? 49.694 -43.365 18.049 1.00 11.66 81 LEU C C 1
ATOM 3522 O O . LEU C 1 89 ? 50.768 -43.807 18.483 1.00 13.11 81 LEU C O 1
ATOM 3527 N N . ALA C 1 90 ? 49.196 -42.185 18.413 1.00 11.00 82 ALA C N 1
ATOM 3528 C CA . ALA C 1 90 ? 49.812 -41.351 19.438 1.00 12.36 82 ALA C CA 1
ATOM 3529 C C . ALA C 1 90 ? 48.830 -41.132 20.583 1.00 10.58 82 ALA C C 1
ATOM 35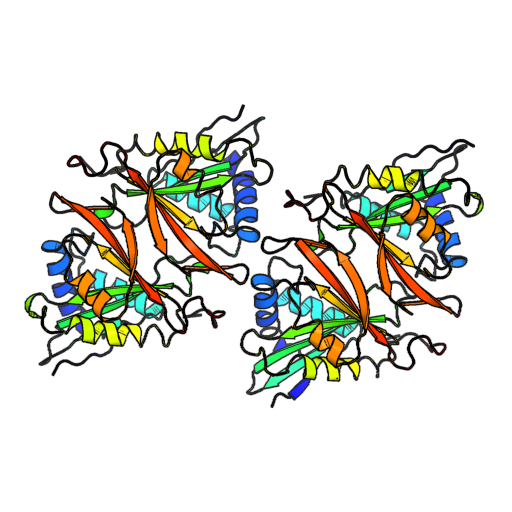30 O O . ALA C 1 90 ? 47.619 -41.328 20.434 1.00 11.89 82 ALA C O 1
ATOM 3532 N N . GLU C 1 91 ? 49.366 -40.739 21.737 1.00 11.51 83 GLU C N 1
ATOM 3533 C CA . GLU C 1 91 ? 48.583 -40.516 22.948 1.00 12.16 83 GLU C CA 1
ATOM 3534 C C . GLU C 1 91 ? 48.875 -39.113 23.473 1.00 11.55 83 GLU C C 1
ATOM 3535 O O . GLU C 1 91 ? 50.033 -38.688 23.494 1.00 13.91 83 GLU C O 1
ATOM 3541 N N . ASP C 1 92 ? 47.834 -38.381 23.883 1.00 12.19 84 ASP C N 1
ATOM 3542 C CA . ASP C 1 92 ? 48.024 -37.020 24.383 1.00 12.78 84 ASP C CA 1
ATOM 3543 C C . ASP C 1 92 ? 48.035 -36.961 25.909 1.00 14.46 84 ASP C C 1
ATOM 3544 O O . ASP C 1 92 ? 47.402 -37.779 26.583 1.00 20.79 84 ASP C O 1
ATOM 3549 N N . SER C 1 93 ? 48.775 -35.981 26.443 1.00 11.58 85 SER C N 1
ATOM 3550 C CA . SER C 1 93 ? 48.849 -35.690 27.875 1.00 12.73 85 SER C CA 1
ATOM 3551 C C . SER C 1 93 ? 48.759 -34.180 28.066 1.00 11.70 85 SER C C 1
ATOM 3552 O O . SER C 1 93 ? 49.430 -33.441 27.346 1.00 12.87 85 SER C O 1
ATOM 3555 N N . ILE C 1 94 ? 47.947 -33.717 29.021 1.00 12.92 86 ILE C N 1
ATOM 3556 C CA . ILE C 1 94 ? 47.695 -32.284 29.205 1.00 13.61 86 ILE C CA 1
ATOM 3557 C C . ILE C 1 94 ? 47.614 -31.996 30.697 1.00 14.09 86 ILE C C 1
ATOM 3558 O O . ILE C 1 94 ? 46.866 -32.666 31.415 1.00 15.48 86 ILE C O 1
ATOM 3563 N N . TYR C 1 95 ? 48.345 -30.974 31.154 1.00 13.10 87 TYR C N 1
ATOM 3564 C CA . TYR C 1 95 ? 48.287 -30.518 32.542 1.00 14.27 87 TYR C CA 1
ATOM 3565 C C . TYR C 1 95 ? 48.168 -29.002 32.587 1.00 14.15 87 TYR C C 1
ATOM 3566 O O . TYR C 1 95 ? 48.949 -28.302 31.942 1.00 15.94 87 TYR C O 1
ATOM 3575 N N . ILE C 1 96 ? 47.193 -28.503 33.351 1.00 16.42 88 ILE C N 1
ATOM 3576 C CA . ILE C 1 96 ? 46.911 -27.075 33.460 1.00 17.60 88 ILE C CA 1
ATOM 3577 C C . ILE C 1 96 ? 47.295 -26.605 34.855 1.00 18.80 88 ILE C C 1
ATOM 3578 O O . ILE C 1 96 ? 47.065 -27.311 35.843 1.00 21.24 88 ILE C O 1
ATOM 3583 N N . ALA C 1 97 ? 47.886 -25.417 34.932 1.00 19.17 89 ALA C N 1
ATOM 3584 C CA . ALA C 1 97 ? 48.232 -24.851 36.224 1.00 20.79 89 ALA C CA 1
ATOM 3585 C C . ALA C 1 97 ? 46.966 -24.616 37.045 1.00 23.87 89 ALA C C 1
ATOM 3586 O O . ALA C 1 97 ? 45.942 -24.161 36.507 1.00 21.62 89 ALA C O 1
ATOM 3588 N N . PRO C 1 98 ? 47.011 -24.883 38.351 1.00 27.91 90 PRO C N 1
ATOM 3589 C CA . PRO C 1 98 ? 45.792 -24.793 39.168 1.00 31.25 90 PRO C CA 1
ATOM 3590 C C . PRO C 1 98 ? 45.252 -23.387 39.331 1.00 32.74 90 PRO C C 1
ATOM 3591 O O . PRO C 1 98 ? 44.082 -23.238 39.695 1.00 35.34 90 PRO C O 1
ATOM 3595 N N . ASP C 1 99 ? 46.048 -22.355 39.086 1.00 30.94 91 ASP C N 1
ATOM 3596 C CA . ASP C 1 99 ? 45.530 -20.995 39.094 1.00 32.94 91 ASP C CA 1
ATOM 3597 C C . ASP C 1 99 ? 45.081 -20.529 37.716 1.00 30.41 91 ASP C C 1
ATOM 3598 O O . ASP C 1 99 ? 44.734 -19.355 37.555 1.00 33.48 91 ASP C O 1
ATOM 3603 N N . ALA C 1 100 ? 45.057 -21.423 36.725 1.00 26.47 92 ALA C N 1
ATOM 3604 C CA . ALA C 1 100 ? 44.681 -21.064 35.364 1.00 25.25 92 ALA C CA 1
ATOM 3605 C C . ALA C 1 100 ? 43.384 -21.729 34.914 1.00 24.46 92 ALA C C 1
ATOM 3606 O O . ALA C 1 100 ? 43.115 -21.798 33.712 1.00 24.19 92 ALA C O 1
ATOM 3608 N N . LYS C 1 101 ? 42.569 -22.212 35.849 1.00 24.15 93 LYS C N 1
ATOM 3609 C CA . LYS C 1 101 ? 41.318 -22.863 35.484 1.00 24.57 93 LYS C CA 1
ATOM 3610 C C . LYS C 1 101 ? 40.328 -21.853 34.910 1.00 24.25 93 LYS C C 1
ATOM 3611 O O . LYS C 1 101 ? 40.312 -20.678 35.285 1.00 25.15 93 LYS C O 1
ATOM 3613 N N . GLY C 1 102 ? 39.496 -22.326 33.985 1.00 22.36 94 GLY C N 1
ATOM 3614 C CA . GLY C 1 102 ? 38.463 -21.497 33.393 1.00 20.58 94 GLY C CA 1
ATOM 3615 C C . GLY C 1 102 ? 38.943 -20.536 32.327 1.00 17.65 94 GLY C C 1
ATOM 3616 O O . GLY C 1 102 ? 38.160 -19.686 31.880 1.00 19.52 94 GLY C O 1
ATOM 3617 N N . GLN C 1 103 ? 40.201 -20.636 31.905 1.00 17.29 95 GLN C N 1
ATOM 3618 C CA . GLN C 1 103 ? 40.755 -19.759 30.886 1.00 17.55 95 GLN C CA 1
ATOM 3619 C C . GLN C 1 103 ? 40.829 -20.409 29.510 1.00 16.57 95 GLN C C 1
ATOM 3620 O O . GLN C 1 103 ? 41.305 -19.773 28.569 1.00 18.99 95 GLN C O 1
ATOM 3626 N N . GLY C 1 104 ? 40.370 -21.652 29.362 1.00 15.38 96 GLY C N 1
ATOM 3627 C CA . GLY C 1 104 ? 40.425 -22.304 28.066 1.00 15.26 96 GLY C CA 1
ATOM 3628 C C . GLY C 1 104 ? 41.801 -22.776 27.661 1.00 13.98 96 GLY C C 1
ATOM 3629 O O . GLY C 1 104 ? 42.033 -23.032 26.477 1.00 15.36 96 GLY C O 1
ATOM 3630 N N . ILE C 1 105 ? 42.719 -22.929 28.617 1.00 14.56 97 ILE C N 1
ATOM 3631 C CA . ILE C 1 105 ? 44.093 -23.297 28.292 1.00 14.77 97 ILE C CA 1
ATOM 3632 C C . ILE C 1 105 ? 44.163 -24.714 27.724 1.00 13.97 97 ILE C C 1
ATOM 3633 O O . ILE C 1 105 ? 44.918 -24.984 26.780 1.00 14.39 97 ILE C O 1
ATOM 3638 N N . GLY C 1 106 ? 43.411 -25.649 28.311 1.00 13.41 98 GLY C N 1
ATOM 3639 C CA . GLY C 1 106 ? 43.412 -27.011 27.801 1.00 14.01 98 GLY C CA 1
ATOM 3640 C C . GLY C 1 106 ? 42.992 -27.093 26.346 1.00 13.67 98 GLY C C 1
ATOM 3641 O O . GLY C 1 106 ? 43.612 -27.804 25.549 1.00 13.72 98 GLY C O 1
ATOM 3642 N N . LYS C 1 107 ? 41.951 -26.340 25.970 1.00 14.40 99 LYS C N 1
ATOM 3643 C CA . LYS C 1 107 ? 41.496 -26.361 24.583 1.00 14.57 99 LYS C CA 1
ATOM 3644 C C . LYS C 1 107 ? 42.536 -25.757 23.648 1.00 13.98 99 LYS C C 1
ATOM 3645 O O . LYS C 1 107 ? 42.764 -26.280 22.552 1.00 14.00 99 LYS C O 1
ATOM 3651 N N . LEU C 1 108 ? 43.180 -24.659 24.061 1.00 14.27 100 LEU C N 1
ATOM 3652 C CA . LEU C 1 108 ? 44.236 -24.076 23.238 1.00 13.80 100 LEU C CA 1
ATOM 3653 C C . LEU C 1 108 ? 45.377 -25.063 23.028 1.00 13.36 100 LEU C C 1
ATOM 3654 O O . LEU C 1 108 ? 45.865 -25.237 21.904 1.00 14.13 100 LEU C O 1
ATOM 3659 N N . LEU C 1 109 ? 45.801 -25.734 24.103 1.00 12.22 101 LEU C N 1
ATOM 3660 C CA . LEU C 1 109 ? 46.899 -26.698 24.008 1.00 12.77 101 LEU C CA 1
ATOM 3661 C C . LEU C 1 109 ? 46.525 -27.887 23.140 1.00 11.52 101 LEU C C 1
ATOM 3662 O O . LEU C 1 109 ? 47.315 -28.326 22.295 1.00 13.30 101 LEU C O 1
ATOM 3667 N N . LEU C 1 110 ? 45.335 -28.448 23.365 1.00 11.89 102 LEU C N 1
ATOM 3668 C CA . LEU C 1 110 ? 44.965 -29.659 22.645 1.00 11.54 102 LEU C CA 1
ATOM 3669 C C . LEU C 1 110 ? 44.726 -29.367 21.167 1.00 12.78 102 LEU C C 1
ATOM 3670 O O . LEU C 1 110 ? 45.082 -30.182 20.308 1.00 13.17 102 LEU C O 1
ATOM 3675 N N . ARG C 1 111 ? 44.122 -28.214 20.848 1.00 13.11 103 ARG C N 1
ATOM 3676 C CA . ARG C 1 111 ? 43.957 -27.846 19.442 1.00 13.28 103 ARG C CA 1
ATOM 3677 C C . ARG C 1 111 ? 45.307 -27.806 18.732 1.00 13.76 103 ARG C C 1
ATOM 3678 O O . ARG C 1 111 ? 45.464 -28.346 17.626 1.00 13.36 103 ARG C O 1
ATOM 3686 N N . GLU C 1 112 ? 46.309 -27.190 19.368 1.00 12.61 104 GLU C N 1
ATOM 3687 C CA . GLU C 1 112 ? 47.623 -27.106 18.736 1.00 13.46 104 GLU C CA 1
ATOM 3688 C C . GLU C 1 112 ? 48.307 -28.465 18.687 1.00 13.45 104 GLU C C 1
ATOM 3689 O O . GLU C 1 112 ? 48.965 -28.797 17.692 1.00 13.28 104 GLU C O 1
ATOM 3695 N N . LEU C 1 113 ? 48.163 -29.266 19.747 1.00 12.48 105 LEU C N 1
ATOM 3696 C CA . LEU C 1 113 ? 48.749 -30.600 19.752 1.00 11.31 105 LEU C CA 1
ATOM 3697 C C . LEU C 1 113 ? 48.178 -31.453 18.626 1.00 11.91 105 LEU C C 1
ATOM 3698 O O . LEU C 1 113 ? 48.921 -32.177 17.951 1.00 13.19 105 LEU C O 1
ATOM 3703 N N . ILE C 1 114 ? 46.856 -31.385 18.412 1.00 11.97 106 ILE C N 1
ATOM 3704 C CA . ILE C 1 114 ? 46.228 -32.090 17.292 1.00 11.57 106 ILE C CA 1
ATOM 3705 C C . ILE C 1 114 ? 46.886 -31.693 15.977 1.00 11.29 106 ILE C C 1
ATOM 3706 O O . ILE C 1 114 ? 47.211 -32.548 15.141 1.00 12.26 106 ILE C O 1
ATOM 3711 N N . ALA C 1 115 ? 47.095 -30.383 15.772 1.00 12.65 107 ALA C N 1
ATOM 3712 C CA . ALA C 1 115 ? 47.727 -29.929 14.534 1.00 12.53 107 ALA C CA 1
ATOM 3713 C C . ALA C 1 115 ? 49.144 -30.477 14.398 1.00 13.36 107 ALA C C 1
ATOM 3714 O O . ALA C 1 115 ? 49.529 -30.959 13.327 1.00 14.96 107 ALA C O 1
ATOM 3716 N N . ARG C 1 116 ? 49.937 -30.421 15.472 1.00 12.96 108 ARG C N 1
ATOM 3717 C CA A ARG C 1 116 ? 51.316 -30.887 15.375 0.42 12.35 108 ARG C CA 1
ATOM 3718 C CA B ARG C 1 116 ? 51.320 -30.895 15.402 0.58 12.81 108 ARG C CA 1
ATOM 3719 C C . ARG C 1 116 ? 51.381 -32.394 15.128 1.00 11.71 108 ARG C C 1
ATOM 3720 O O . ARG C 1 116 ? 52.212 -32.858 14.337 1.00 14.47 108 ARG C O 1
ATOM 3735 N N . ILE C 1 117 ? 50.523 -33.170 15.793 1.00 12.38 109 ILE C N 1
ATOM 3736 C CA . ILE C 1 117 ? 50.524 -34.622 15.611 1.00 12.75 109 ILE C CA 1
ATOM 3737 C C . ILE C 1 117 ? 50.026 -34.994 14.219 1.00 13.32 109 ILE C C 1
ATOM 3738 O O . ILE C 1 117 ? 50.548 -35.925 13.584 1.00 14.67 109 ILE C O 1
ATOM 3743 N N . SER C 1 118 ? 48.995 -34.292 13.732 1.00 13.68 110 SER C N 1
ATOM 3744 C CA A SER C 1 118 ? 48.525 -34.505 12.366 0.59 14.54 110 SER C CA 1
ATOM 3745 C CA B SER C 1 118 ? 48.535 -34.520 12.366 0.41 14.90 110 SER C CA 1
ATOM 3746 C C . SER C 1 118 ? 49.642 -34.233 11.364 1.00 14.31 110 SER C C 1
ATOM 3747 O O . SER C 1 118 ? 49.800 -34.963 10.379 1.00 14.91 110 SER C O 1
ATOM 3752 N N . ALA C 1 119 ? 50.433 -33.182 11.603 1.00 14.98 111 ALA C N 1
ATOM 3753 C CA . ALA C 1 119 ? 51.504 -32.840 10.669 1.00 15.55 111 ALA C CA 1
ATOM 3754 C C . ALA C 1 119 ? 52.593 -33.908 10.618 1.00 16.84 111 ALA C C 1
ATOM 3755 O O . ALA C 1 119 ? 53.302 -34.007 9.607 1.00 18.64 111 ALA C O 1
ATOM 3757 N N . LEU C 1 120 ? 52.732 -34.714 11.679 1.00 15.57 112 LEU C N 1
ATOM 3758 C CA . LEU C 1 120 ? 53.724 -35.778 11.713 1.00 15.88 112 LEU C CA 1
ATOM 3759 C C . LEU C 1 120 ? 53.246 -37.054 11.028 1.00 15.69 112 LEU C C 1
ATOM 3760 O O . LEU C 1 120 ? 54.041 -37.987 10.874 1.00 18.39 112 LEU C O 1
ATOM 3765 N N . GLY C 1 121 ? 51.978 -37.123 10.618 1.00 15.81 113 GLY C N 1
ATOM 3766 C CA . GLY C 1 121 ? 51.480 -38.249 9.853 1.00 15.35 113 GLY C CA 1
ATOM 3767 C C . GLY C 1 121 ? 50.729 -39.298 10.646 1.00 14.44 113 GLY C C 1
ATOM 3768 O O . GLY C 1 121 ? 50.391 -40.350 10.086 1.00 15.56 113 GLY C O 1
ATOM 3769 N N . PHE C 1 122 ? 50.467 -39.058 11.926 1.00 14.30 114 PHE C N 1
ATOM 3770 C CA . PHE C 1 122 ? 49.714 -40.021 12.715 1.00 13.25 114 PHE C CA 1
ATOM 3771 C C . PHE C 1 122 ? 48.276 -40.122 12.210 1.00 12.33 114 PHE C C 1
ATOM 3772 O O . PHE C 1 122 ? 47.751 -39.213 11.551 1.00 13.45 114 PHE C O 1
ATOM 3780 N N . ARG C 1 123 ? 47.644 -41.264 12.516 1.00 12.99 115 ARG C N 1
ATOM 3781 C CA . ARG C 1 123 ? 46.281 -41.531 12.082 1.00 12.55 115 ARG C CA 1
ATOM 3782 C C . ARG C 1 123 ? 45.268 -41.551 13.214 1.00 12.39 115 ARG C C 1
ATOM 3783 O O . ARG C 1 123 ? 44.071 -41.465 12.940 1.00 12.46 115 ARG C O 1
ATOM 3791 N N . GLN C 1 124 ? 45.706 -41.711 14.463 1.00 11.99 116 GLN C N 1
ATOM 3792 C CA . GLN C 1 124 ? 44.798 -41.727 15.602 1.00 11.81 116 GLN C CA 1
ATOM 3793 C C . GLN C 1 124 ? 45.512 -41.088 16.777 1.00 11.06 116 GLN C C 1
ATOM 3794 O O . GLN C 1 124 ? 46.703 -41.321 16.985 1.00 12.96 116 GLN C O 1
ATOM 3800 N N . LEU C 1 125 ? 44.778 -40.280 17.532 1.00 11.72 117 LEU C N 1
ATOM 3801 C CA . LEU C 1 125 ? 45.258 -39.677 18.770 1.00 10.95 117 LEU C CA 1
ATOM 3802 C C . LEU C 1 125 ? 44.375 -40.191 19.898 1.00 11.78 117 LEU C C 1
ATOM 3803 O O . LEU C 1 125 ? 43.150 -40.032 19.851 1.00 11.82 117 LEU C O 1
ATOM 3808 N N . LEU C 1 126 ? 44.996 -40.835 20.888 1.00 12.26 118 LEU C N 1
ATOM 3809 C CA . LEU C 1 126 ? 44.298 -41.473 21.989 1.00 10.83 118 LEU C CA 1
ATOM 3810 C C . LEU C 1 126 ? 44.464 -40.670 23.277 1.00 12.02 118 LEU C C 1
ATOM 3811 O O . LEU C 1 126 ? 45.567 -40.237 23.612 1.00 13.39 118 LEU C O 1
ATOM 3816 N N . ALA C 1 127 ? 43.373 -40.481 24.009 1.00 11.44 119 ALA C N 1
ATOM 3817 C CA . ALA C 1 127 ? 43.421 -39.955 25.365 1.00 11.49 119 ALA C CA 1
ATOM 3818 C C . ALA C 1 127 ? 43.160 -41.090 26.348 1.00 12.25 119 ALA C C 1
ATOM 3819 O O . ALA C 1 127 ? 42.174 -41.823 26.211 1.00 12.57 119 ALA C O 1
ATOM 3821 N N . VAL C 1 128 ? 44.048 -41.235 27.330 1.00 11.54 120 VAL C N 1
ATOM 3822 C CA . VAL C 1 128 ? 43.914 -42.218 28.401 1.00 11.64 120 VAL C CA 1
ATOM 3823 C C . VAL C 1 128 ? 43.689 -41.407 29.673 1.00 11.97 120 VAL C C 1
ATOM 3824 O O . VAL C 1 128 ? 44.648 -40.906 30.280 1.00 14.73 120 VAL C O 1
ATOM 3828 N N . ILE C 1 129 ? 42.419 -41.233 30.054 1.00 10.82 121 ILE C N 1
ATOM 3829 C CA . ILE C 1 129 ? 42.019 -40.257 31.067 1.00 11.72 121 ILE C CA 1
ATOM 3830 C C . ILE C 1 129 ? 41.886 -40.964 32.415 1.00 11.46 121 ILE C C 1
ATOM 3831 O O . ILE C 1 129 ? 40.982 -41.781 32.624 1.00 12.59 121 ILE C O 1
ATOM 3836 N N . GLY C 1 130 ? 42.769 -40.615 33.346 1.00 11.63 122 GLY C N 1
ATOM 3837 C CA . GLY C 1 130 ? 42.721 -41.216 34.665 1.00 11.40 122 GLY C CA 1
ATOM 3838 C C . GLY C 1 130 ? 41.533 -40.705 35.456 1.00 11.86 122 GLY C C 1
ATOM 3839 O O . GLY C 1 130 ? 41.169 -39.530 35.375 1.00 12.94 122 GLY C O 1
ATOM 3840 N N . ASP C 1 131 ? 40.932 -41.605 36.236 1.00 11.56 123 ASP C N 1
ATOM 3841 C CA . ASP C 1 131 ? 39.794 -41.293 37.104 1.00 12.82 123 ASP C CA 1
ATOM 3842 C C . ASP C 1 131 ? 38.718 -40.521 36.340 1.00 13.57 123 ASP C C 1
ATOM 3843 O O . ASP C 1 131 ? 38.319 -39.420 36.717 1.00 15.23 123 ASP C O 1
ATOM 3848 N N . GLY C 1 132 ? 38.247 -41.126 35.246 1.00 14.81 124 GLY C N 1
ATOM 3849 C CA . GLY C 1 132 ? 37.303 -40.451 34.364 1.00 17.29 124 GLY C CA 1
ATOM 3850 C C . GLY C 1 132 ? 35.963 -40.126 34.994 1.00 19.91 124 GLY C C 1
ATOM 3851 O O . GLY C 1 132 ? 35.284 -39.200 34.535 1.00 22.12 124 GLY C O 1
ATOM 3852 N N . GLU C 1 133 ? 35.558 -40.863 36.034 1.00 22.03 125 GLU C N 1
ATOM 3853 C CA . GLU C 1 133 ? 34.314 -40.531 36.727 1.00 26.71 125 GLU C CA 1
ATOM 3854 C C . GLU C 1 133 ? 34.389 -39.147 37.354 1.00 26.54 125 GLU C C 1
ATOM 3855 O O . GLU C 1 133 ? 33.416 -38.380 37.315 1.00 28.39 125 GLU C O 1
ATOM 3861 N N . HIS C 1 134 ? 35.537 -38.812 37.940 1.00 24.32 126 HIS C N 1
ATOM 3862 C CA . HIS C 1 134 ? 35.741 -37.558 38.654 1.00 25.60 126 HIS C CA 1
ATOM 3863 C C . HIS C 1 134 ? 36.272 -36.456 37.747 1.00 21.90 126 HIS C C 1
ATOM 3864 O O . HIS C 1 134 ? 35.869 -35.293 37.881 1.00 23.95 126 HIS C O 1
ATOM 3871 N N . ASN C 1 135 ? 37.164 -36.796 36.820 1.00 17.50 127 ASN C N 1
ATOM 3872 C CA . ASN C 1 135 ? 37.833 -35.797 35.989 1.00 17.47 127 ASN C CA 1
ATOM 3873 C C . ASN C 1 135 ? 37.016 -35.508 34.728 1.00 17.78 127 ASN C C 1
ATOM 3874 O O . ASN C 1 135 ? 37.453 -35.697 33.590 1.00 15.77 127 ASN C O 1
ATOM 3879 N N . ILE C 1 136 ? 35.796 -35.019 34.976 1.00 17.52 128 ILE C N 1
ATOM 3880 C CA A ILE C 1 136 ? 34.837 -34.708 33.915 0.41 17.80 128 ILE C CA 1
ATOM 3881 C CA B ILE C 1 136 ? 34.881 -34.763 33.872 0.59 17.67 128 ILE C CA 1
ATOM 3882 C C . ILE C 1 136 ? 35.366 -33.605 33.009 1.00 17.64 128 ILE C C 1
ATOM 3883 O O . ILE C 1 136 ? 35.088 -33.576 31.805 1.00 17.63 128 ILE C O 1
ATOM 3892 N N . GLY C 1 137 ? 36.119 -32.663 33.578 1.00 17.63 129 GLY C N 1
ATOM 3893 C CA . GLY C 1 137 ? 36.643 -31.574 32.772 1.00 18.01 129 GLY C CA 1
ATOM 3894 C C . GLY C 1 137 ? 37.535 -32.074 31.654 1.00 15.77 129 GLY C C 1
ATOM 3895 O O . GLY C 1 137 ? 37.490 -31.564 30.532 1.00 17.08 129 GLY C O 1
ATOM 3896 N N . SER C 1 138 ? 38.348 -33.091 31.940 1.00 15.09 130 SER C N 1
ATOM 3897 C CA A SER C 1 138 ? 39.205 -33.651 30.899 0.69 14.99 130 SER C CA 1
ATOM 3898 C CA B SER C 1 138 ? 39.208 -33.664 30.910 0.31 14.64 130 SER C CA 1
ATOM 3899 C C . SER C 1 138 ? 38.384 -34.364 29.837 1.00 14.28 130 SER C C 1
ATOM 3900 O O . SER C 1 138 ? 38.684 -34.256 28.642 1.00 13.49 130 SER C O 1
ATOM 3905 N N . VAL C 1 139 ? 37.349 -35.099 30.250 1.00 14.30 131 VAL C N 1
ATOM 3906 C CA . VAL C 1 139 ? 36.497 -35.786 29.282 1.00 15.09 131 VAL C CA 1
ATOM 3907 C C . VAL C 1 139 ? 35.799 -34.768 28.385 1.00 16.24 131 VAL C C 1
ATOM 3908 O O . VAL C 1 139 ? 35.781 -34.904 27.154 1.00 17.00 131 VAL C O 1
ATOM 3912 N N . LYS C 1 140 ? 35.233 -33.718 28.995 1.00 16.15 132 LYS C N 1
ATOM 3913 C CA A LYS C 1 140 ? 34.525 -32.700 28.223 0.53 16.93 132 LYS C CA 1
ATOM 3914 C CA B LYS C 1 140 ? 34.524 -32.706 28.218 0.47 16.77 132 LYS C CA 1
ATOM 3915 C C . LYS C 1 140 ? 35.475 -31.948 27.299 1.00 16.22 132 LYS C C 1
ATOM 3916 O O . LYS C 1 140 ? 35.113 -31.611 26.164 1.00 16.26 132 LYS C O 1
ATOM 3927 N N . LEU C 1 141 ? 36.700 -31.684 27.764 1.00 14.41 133 LEU C N 1
ATOM 3928 C CA . LEU C 1 141 ? 37.701 -31.056 26.903 1.00 14.51 133 LEU C CA 1
ATOM 3929 C C . LEU C 1 141 ? 37.914 -31.871 25.630 1.00 14.28 133 LEU C C 1
ATOM 3930 O O . LEU C 1 141 ? 37.913 -31.327 24.517 1.00 15.57 133 LEU C O 1
ATOM 3935 N N . HIS C 1 142 ? 38.123 -33.177 25.775 1.00 13.36 134 HIS C N 1
ATOM 3936 C CA . HIS C 1 142 ? 38.363 -34.008 24.604 1.00 12.95 134 HIS C CA 1
ATOM 3937 C C . HIS C 1 142 ? 37.120 -34.102 23.725 1.00 14.41 134 HIS C C 1
ATOM 3938 O O . HIS C 1 142 ? 37.224 -34.055 22.492 1.00 15.12 134 HIS C O 1
ATOM 3945 N N . GLU C 1 143 ? 35.935 -34.201 24.336 1.00 14.99 135 GLU C N 1
ATOM 3946 C CA . GLU C 1 143 ? 34.699 -34.187 23.557 1.00 16.72 135 GLU C CA 1
ATOM 3947 C C . GLU C 1 143 ? 34.595 -32.919 22.718 1.00 16.61 135 GLU C C 1
ATOM 3948 O O . GLU C 1 143 ? 34.160 -32.966 21.559 1.00 19.14 135 GLU C O 1
ATOM 3954 N N . SER C 1 144 ? 35.000 -31.776 23.284 1.00 16.34 136 SER C N 1
ATOM 3955 C CA . SER C 1 144 ? 34.822 -30.507 22.587 1.00 18.52 136 SER C CA 1
ATOM 3956 C C . SER C 1 144 ? 35.698 -30.393 21.348 1.00 18.18 136 SER C C 1
ATOM 3957 O O . SER C 1 144 ? 35.416 -29.561 20.477 1.00 20.41 136 SER C O 1
ATOM 3960 N N . LEU C 1 145 ? 36.752 -31.202 21.244 1.00 17.33 137 LEU C N 1
ATOM 3961 C CA . LEU C 1 145 ? 37.614 -31.192 20.071 1.00 16.90 137 LEU C CA 1
ATOM 3962 C C . LEU C 1 145 ? 37.439 -32.434 19.204 1.00 17.48 137 LEU C C 1
ATOM 3963 O O . LEU C 1 145 ? 38.319 -32.752 18.401 1.00 19.02 137 LEU C O 1
ATOM 3968 N N . GLY C 1 146 ? 36.319 -33.140 19.352 1.00 16.81 138 GLY C N 1
ATOM 3969 C CA . GLY C 1 146 ? 35.950 -34.195 18.430 1.00 16.89 138 GLY C CA 1
ATOM 3970 C C . GLY C 1 146 ? 36.350 -35.598 18.820 1.00 14.92 138 GLY C C 1
ATOM 3971 O O . GLY C 1 146 ? 36.091 -36.529 18.044 1.00 16.70 138 GLY C O 1
ATOM 3972 N N . PHE C 1 147 ? 36.989 -35.784 19.969 1.00 14.64 139 PHE C N 1
ATOM 3973 C CA . PHE C 1 147 ? 37.288 -37.141 20.409 1.00 13.15 139 PHE C CA 1
AT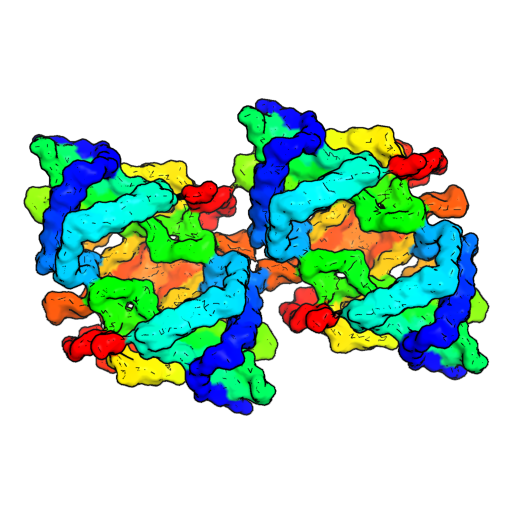OM 3974 C C . PHE C 1 147 ? 35.989 -37.885 20.694 1.00 14.85 139 PHE C C 1
ATOM 3975 O O . PHE C 1 147 ? 35.012 -37.315 21.191 1.00 16.41 139 PHE C O 1
ATOM 3983 N N . THR C 1 148 ? 35.998 -39.180 20.407 1.00 13.95 140 THR C N 1
ATOM 3984 C CA . THR C 1 148 ? 34.867 -40.052 20.677 1.00 15.77 140 THR C CA 1
ATOM 3985 C C . THR C 1 148 ? 35.250 -41.070 21.745 1.00 14.06 140 THR C C 1
ATOM 3986 O O . THR C 1 148 ? 36.413 -41.463 21.864 1.00 13.43 140 THR C O 1
ATOM 3990 N N . HIS C 1 149 ? 34.264 -41.486 22.533 1.00 15.50 141 HIS C N 1
ATOM 3991 C CA . HIS C 1 149 ? 34.512 -42.473 23.577 1.00 15.04 141 HIS C CA 1
ATOM 3992 C C . HIS C 1 149 ? 34.822 -43.829 22.968 1.00 14.37 141 HIS C C 1
ATOM 3993 O O . HIS C 1 149 ? 34.109 -44.303 22.079 1.00 16.52 141 HIS C O 1
ATOM 4000 N N . CYS C 1 150 ? 35.897 -44.458 23.448 1.00 13.48 142 CYS C N 1
ATOM 4001 C CA . CYS C 1 150 ? 36.278 -45.755 22.915 1.00 15.33 142 CYS C CA 1
ATOM 4002 C C . CYS C 1 150 ? 36.626 -46.776 23.991 1.00 17.07 142 CYS C C 1
ATOM 4003 O O . CYS C 1 150 ? 37.187 -47.826 23.665 1.00 18.74 142 CYS C O 1
ATOM 4006 N N . GLY C 1 151 ? 36.295 -46.520 25.246 1.00 17.21 143 GLY C N 1
ATOM 4007 C CA . GLY C 1 151 ? 36.483 -47.540 26.262 1.00 17.36 143 GLY C CA 1
ATOM 4008 C C . GLY C 1 151 ? 36.485 -46.968 27.660 1.00 14.41 143 GLY C C 1
ATOM 4009 O O . GLY C 1 151 ? 36.617 -45.763 27.881 1.00 14.44 143 GLY C O 1
ATOM 4010 N N . ARG C 1 152 ? 36.332 -47.870 28.623 1.00 13.47 144 ARG C N 1
ATOM 4011 C CA . ARG C 1 152 ? 36.457 -47.504 30.033 1.00 13.88 144 ARG C CA 1
ATOM 4012 C C . ARG C 1 152 ? 36.956 -48.732 30.778 1.00 13.51 144 ARG C C 1
ATOM 4013 O O . ARG C 1 152 ? 36.247 -49.747 30.842 1.00 15.53 144 ARG C O 1
ATOM 4021 N N . ILE C 1 153 ? 38.176 -48.668 31.308 1.00 12.36 145 ILE C N 1
ATOM 4022 C CA . ILE C 1 153 ? 38.710 -49.770 32.111 1.00 11.50 145 ILE C CA 1
ATOM 4023 C C . ILE C 1 153 ? 38.324 -49.487 33.556 1.00 11.72 145 ILE C C 1
ATOM 4024 O O . ILE C 1 153 ? 38.865 -48.572 34.182 1.00 13.04 145 ILE C O 1
ATOM 4029 N N . GLU C 1 154 ? 37.379 -50.261 34.082 1.00 12.29 146 GLU C N 1
ATOM 4030 C CA . GLU C 1 154 ? 36.881 -50.019 35.427 1.00 13.35 146 GLU C CA 1
ATOM 4031 C C . GLU C 1 154 ? 37.882 -50.484 36.477 1.00 12.85 146 GLU C C 1
ATOM 4032 O O . GLU C 1 154 ? 38.498 -51.548 36.351 1.00 13.65 146 GLU C O 1
ATOM 4038 N N . GLY C 1 155 ? 38.053 -49.670 37.513 1.00 12.60 147 GLY C N 1
ATOM 4039 C CA . GLY C 1 155 ? 38.903 -50.071 38.625 1.00 13.29 147 GLY C CA 1
ATOM 4040 C C . GLY C 1 155 ? 40.349 -50.270 38.243 1.00 12.70 147 GLY C C 1
ATOM 4041 O O . GLY C 1 155 ? 41.028 -51.135 38.813 1.00 14.55 147 GLY C O 1
ATOM 4042 N N . SER C 1 156 ? 40.829 -49.509 37.258 1.00 12.48 148 SER C N 1
ATOM 4043 C CA . SER C 1 156 ? 42.194 -49.621 36.767 1.00 13.27 148 SER C CA 1
ATOM 4044 C C . SER C 1 156 ? 43.205 -49.002 37.724 1.00 13.42 148 SER C C 1
ATOM 4045 O O . SER C 1 156 ? 44.381 -49.389 37.709 1.00 13.47 148 SER C O 1
ATOM 4048 N N . GLY C 1 157 ? 42.785 -48.032 38.540 1.00 12.60 149 GLY C N 1
ATOM 4049 C CA . GLY C 1 157 ? 43.696 -47.353 39.431 1.00 11.43 149 GLY C CA 1
ATOM 4050 C C . GLY C 1 157 ? 43.161 -47.311 40.848 1.00 10.99 149 GLY C C 1
ATOM 4051 O O . GLY C 1 157 ? 41.957 -47.397 41.091 1.00 12.40 149 GLY C O 1
ATOM 4052 N N . PHE C 1 158 ? 44.089 -47.191 41.792 1.00 12.37 150 PHE C N 1
ATOM 4053 C CA . PHE C 1 158 ? 43.752 -46.970 43.194 1.00 12.43 150 PHE C CA 1
ATOM 4054 C C . PHE C 1 158 ? 44.652 -45.856 43.694 1.00 12.55 150 PHE C C 1
ATOM 4055 O O . PHE C 1 158 ? 45.877 -46.002 43.692 1.00 13.72 150 PHE C O 1
ATOM 4063 N N . LYS C 1 159 ? 44.049 -44.737 44.092 1.00 11.84 151 LYS C N 1
ATOM 4064 C CA . LYS C 1 159 ? 44.792 -43.564 44.537 1.00 12.51 151 LYS C CA 1
ATOM 4065 C C . LYS C 1 159 ? 43.850 -42.739 45.398 1.00 12.66 151 LYS C C 1
ATOM 4066 O O . LYS C 1 159 ? 42.635 -42.775 45.200 1.00 13.44 151 LYS C O 1
ATOM 4072 N N . HIS C 1 160 ? 44.411 -42.023 46.379 1.00 13.44 152 HIS C N 1
ATOM 4073 C CA . HIS C 1 160 ? 43.605 -41.223 47.300 1.00 14.59 152 HIS C CA 1
ATOM 4074 C C . HIS C 1 160 ? 42.568 -42.072 48.029 1.00 15.30 152 HIS C C 1
ATOM 4075 O O . HIS C 1 160 ? 41.505 -41.584 48.427 1.00 17.37 152 HIS C O 1
ATOM 4082 N N . GLY C 1 161 ? 42.877 -43.353 48.208 1.00 15.87 153 GLY C N 1
ATOM 4083 C CA . GLY C 1 161 ? 42.007 -44.253 48.939 1.00 16.51 153 GLY C CA 1
ATOM 4084 C C . GLY C 1 161 ? 40.751 -44.662 48.209 1.00 16.57 153 GLY C C 1
ATOM 4085 O O . GLY C 1 161 ? 39.801 -45.117 48.848 1.00 19.89 153 GLY C O 1
ATOM 4086 N N . ARG C 1 162 ? 40.701 -44.515 46.885 1.00 15.37 154 ARG C N 1
ATOM 4087 C CA . ARG C 1 162 ? 39.519 -44.939 46.149 1.00 15.28 154 ARG C CA 1
ATOM 4088 C C . ARG C 1 162 ? 39.903 -45.532 44.800 1.00 12.80 154 ARG C C 1
ATOM 4089 O O . ARG C 1 162 ? 40.966 -45.240 44.235 1.00 14.79 154 ARG C O 1
ATOM 4097 N N . TRP C 1 163 ? 39.009 -46.377 44.288 1.00 13.12 155 TRP C N 1
ATOM 4098 C CA . TRP C 1 163 ? 39.169 -46.956 42.962 1.00 13.22 155 TRP C CA 1
ATOM 4099 C C . TRP C 1 163 ? 38.830 -45.938 41.883 1.00 14.60 155 TRP C C 1
ATOM 4100 O O . TRP C 1 163 ? 37.905 -45.127 42.034 1.00 15.89 155 TRP C O 1
ATOM 4111 N N . LEU C 1 164 ? 39.579 -46.010 40.780 1.00 12.51 156 LEU C N 1
ATOM 4112 C CA . LEU C 1 164 ? 39.503 -45.080 39.663 1.00 12.13 156 LEU C CA 1
ATOM 4113 C C . LEU C 1 164 ? 39.279 -45.862 38.378 1.00 13.01 156 LEU C C 1
ATOM 4114 O O . LEU C 1 164 ? 39.825 -46.958 38.215 1.00 13.32 156 LEU C O 1
ATOM 4119 N N . ASP C 1 165 ? 38.488 -45.297 37.468 1.00 13.47 157 ASP C N 1
ATOM 4120 C CA . ASP C 1 165 ? 38.294 -45.858 36.137 1.00 12.12 157 ASP C CA 1
ATOM 4121 C C . ASP C 1 165 ? 39.113 -45.056 35.138 1.00 12.47 157 ASP C C 1
ATOM 4122 O O . ASP C 1 165 ? 39.255 -43.840 35.273 1.00 14.24 157 ASP C O 1
ATOM 4127 N N . THR C 1 166 ? 39.618 -45.735 34.110 1.00 11.44 158 THR C N 1
ATOM 4128 C CA . THR C 1 166 ? 40.335 -45.077 33.025 1.00 12.72 158 THR C CA 1
ATOM 4129 C C . THR C 1 166 ? 39.377 -44.937 31.852 1.00 13.27 158 THR C C 1
ATOM 4130 O O . THR C 1 166 ? 38.849 -45.937 31.366 1.00 14.38 158 THR C O 1
ATOM 4134 N N . VAL C 1 167 ? 39.149 -43.707 31.408 1.00 12.74 159 VAL C N 1
ATOM 4135 C CA . VAL C 1 167 ? 38.287 -43.430 30.267 1.00 13.59 159 VAL C CA 1
ATOM 4136 C C . VAL C 1 167 ? 39.163 -43.239 29.036 1.00 13.28 159 VAL C C 1
ATOM 4137 O O . VAL C 1 167 ? 40.096 -42.425 29.046 1.00 14.93 159 VAL C O 1
ATOM 4141 N N . LEU C 1 168 ? 38.876 -43.992 27.979 1.00 12.78 160 LEU C N 1
ATOM 4142 C CA . LEU C 1 168 ? 39.634 -43.911 26.738 1.00 13.26 160 LEU C CA 1
ATOM 4143 C C . LEU C 1 168 ? 38.812 -43.187 25.683 1.00 12.12 160 LEU C C 1
ATOM 4144 O O . LEU C 1 168 ? 37.612 -43.440 25.545 1.00 13.47 160 LEU C O 1
ATOM 4149 N N . MET C 1 169 ? 39.462 -42.281 24.942 1.00 11.51 161 MET C N 1
ATOM 4150 C CA . MET C 1 169 ? 38.824 -41.572 23.841 1.00 12.59 161 MET C CA 1
ATOM 4151 C C . MET C 1 169 ? 39.818 -41.453 22.694 1.00 10.91 161 MET C C 1
ATOM 4152 O O . MET C 1 169 ? 41.033 -41.479 22.908 1.00 12.69 161 MET C O 1
ATOM 4157 N N . GLN C 1 170 ? 39.310 -41.340 21.466 1.00 11.21 162 GLN C N 1
ATOM 4158 C CA . GLN C 1 170 ? 40.218 -41.226 20.334 1.00 11.09 162 GLN C CA 1
ATOM 4159 C C . GLN C 1 170 ? 39.687 -40.249 19.292 1.00 11.57 162 GLN C C 1
ATOM 4160 O O . GLN C 1 170 ? 38.483 -39.976 19.205 1.00 12.76 162 GLN C O 1
ATOM 4166 N N . LEU C 1 171 ? 40.620 -39.742 18.492 1.00 12.23 163 LEU C N 1
ATOM 4167 C CA . LEU C 1 171 ? 40.342 -38.790 17.424 1.00 12.59 163 LEU C CA 1
ATOM 4168 C C . LEU C 1 171 ? 41.100 -39.235 16.182 1.00 12.79 163 LEU C C 1
ATOM 4169 O O . LEU C 1 171 ? 42.327 -39.392 16.234 1.00 11.94 163 LEU C O 1
ATOM 4174 N N . PRO C 1 172 ? 40.418 -39.447 15.059 1.00 12.90 164 PRO C N 1
ATOM 4175 C CA . PRO C 1 172 ? 41.119 -39.813 13.826 1.00 13.14 164 PRO C CA 1
ATOM 4176 C C . PRO C 1 172 ? 41.810 -38.596 13.237 1.00 14.29 164 PRO C C 1
ATOM 4177 O O . PRO C 1 172 ? 41.335 -37.464 13.352 1.00 15.61 164 PRO C O 1
ATOM 4181 N N . LEU C 1 173 ? 42.946 -38.845 12.588 1.00 14.25 165 LEU C N 1
ATOM 4182 C CA . LEU C 1 173 ? 43.702 -37.790 11.921 1.00 14.20 165 LEU C CA 1
ATOM 4183 C C . LEU C 1 173 ? 44.123 -38.285 10.545 1.00 13.54 165 LEU C C 1
ATOM 4184 O O . LEU C 1 173 ? 44.338 -39.481 10.344 1.00 13.33 165 LEU C O 1
ATOM 4189 N N . ASN C 1 174 ? 44.240 -37.357 9.593 1.00 15.39 166 ASN C N 1
ATOM 4190 C CA . ASN C 1 174 ? 44.756 -37.686 8.262 1.00 16.03 166 ASN C CA 1
ATOM 4191 C C . ASN C 1 174 ? 43.969 -38.817 7.595 1.00 16.96 166 ASN C C 1
ATOM 4192 O O . ASN C 1 174 ? 44.532 -39.633 6.857 1.00 18.81 166 ASN C O 1
ATOM 4197 N N . GLY C 1 175 ? 42.670 -38.898 7.862 1.00 17.02 167 GLY C N 1
ATOM 4198 C CA . GLY C 1 175 ? 41.836 -39.928 7.282 1.00 18.11 167 GLY C CA 1
ATOM 4199 C C . GLY C 1 175 ? 41.644 -41.162 8.145 1.00 17.25 167 GLY C C 1
ATOM 4200 O O . GLY C 1 175 ? 40.880 -42.054 7.756 1.00 18.15 167 GLY C O 1
ATOM 4201 N N . GLY C 1 176 ? 42.315 -41.250 9.292 1.00 16.38 168 GLY C N 1
ATOM 4202 C CA . GLY C 1 176 ? 42.073 -42.367 10.195 1.00 15.89 168 GLY C CA 1
ATOM 4203 C C . GLY C 1 176 ? 42.421 -43.698 9.556 1.00 15.40 168 GLY C C 1
ATOM 4204 O O . GLY C 1 176 ? 43.527 -43.899 9.040 1.00 16.04 168 GLY C O 1
ATOM 4205 N N . ARG C 1 177 ? 41.466 -44.631 9.588 1.00 14.39 169 ARG C N 1
ATOM 4206 C CA . ARG C 1 177 ? 41.639 -45.928 8.951 1.00 14.65 169 ARG C CA 1
ATOM 4207 C C . ARG C 1 177 ? 40.989 -46.001 7.570 1.00 15.27 169 ARG C C 1
ATOM 4208 O O . ARG C 1 177 ? 40.831 -47.095 7.026 1.00 17.02 169 ARG C O 1
ATOM 4216 N N . SER C 1 178 ? 40.646 -44.860 6.973 1.00 15.53 170 SER C N 1
ATOM 4217 C CA . SER C 1 178 ? 39.940 -44.865 5.695 1.00 16.01 170 SER C CA 1
ATOM 4218 C C . SER C 1 178 ? 40.860 -44.932 4.481 1.00 15.10 170 SER C C 1
ATOM 4219 O O . SER C 1 178 ? 40.356 -45.075 3.358 1.00 16.79 170 SER C O 1
ATOM 4222 N N . THR C 1 179 ? 42.177 -44.811 4.663 1.00 15.23 171 THR C N 1
ATOM 4223 C CA . THR C 1 179 ? 43.128 -44.946 3.565 1.00 15.55 171 THR C CA 1
ATOM 4224 C C . THR C 1 179 ? 44.339 -45.718 4.057 1.00 15.47 171 THR C C 1
ATOM 4225 O O . THR C 1 179 ? 44.676 -45.675 5.244 1.00 16.69 171 THR C O 1
ATOM 4229 N N . GLU C 1 180 ? 44.993 -46.422 3.139 1.00 16.08 172 GLU C N 1
ATOM 4230 C CA . GLU C 1 180 ? 46.255 -47.057 3.481 1.00 17.99 172 GLU C CA 1
ATOM 4231 C C . GLU C 1 180 ? 47.304 -45.979 3.749 1.00 19.07 172 GLU C C 1
ATOM 4232 O O . GLU C 1 180 ? 47.318 -44.943 3.072 1.00 21.53 172 GLU C O 1
ATOM 4238 N N . PRO C 1 181 ? 48.164 -46.165 4.744 1.00 19.90 173 PRO C N 1
ATOM 4239 C CA . PRO C 1 181 ? 49.132 -45.126 5.094 1.00 21.00 173 PRO C CA 1
ATOM 4240 C C . PRO C 1 181 ? 50.386 -45.218 4.232 1.00 24.44 173 PRO C C 1
ATOM 4241 O O . PRO C 1 181 ? 50.587 -46.168 3.473 1.00 26.59 173 PRO C O 1
ATOM 4245 N N . GLY C 1 182 ? 51.225 -44.195 4.365 1.00 28.19 174 GLY C N 1
ATOM 4246 C CA . GLY C 1 182 ? 52.573 -44.229 3.857 1.00 30.61 174 GLY C CA 1
ATOM 4247 C C . GLY C 1 182 ? 53.539 -44.705 4.924 1.00 31.57 174 GLY C C 1
ATOM 4248 O O . GLY C 1 182 ? 53.172 -45.468 5.823 1.00 33.04 174 GLY C O 1
ATOM 4249 N N . PRO C 1 183 ? 54.795 -44.259 4.852 1.00 35.19 175 PRO C N 1
ATOM 4250 C CA . PRO C 1 183 ? 55.775 -44.666 5.865 1.00 34.84 175 PRO C CA 1
ATOM 4251 C C . PRO C 1 183 ? 55.326 -44.211 7.242 1.00 33.30 175 PRO C C 1
ATOM 4252 O O . PRO C 1 183 ? 54.646 -43.193 7.390 1.00 32.65 175 PRO C O 1
ATOM 4256 N N . SER C 1 184 ? 55.705 -44.984 8.254 1.00 33.05 176 SER C N 1
ATOM 4257 C CA . SER C 1 184 ? 55.268 -44.670 9.602 1.00 30.91 176 SER C CA 1
ATOM 4258 C C . SER C 1 184 ? 55.858 -43.333 10.049 1.00 26.88 176 SER C C 1
ATOM 4259 O O . SER C 1 184 ? 56.960 -42.958 9.634 1.00 27.95 176 SER C O 1
ATOM 4262 N N . PRO C 1 185 ? 55.127 -42.586 10.873 1.00 22.52 177 PRO C N 1
ATOM 4263 C CA . PRO C 1 185 ? 55.635 -41.299 11.353 1.00 20.80 177 PRO C CA 1
ATOM 4264 C C . PRO C 1 185 ? 56.948 -41.471 12.101 1.00 20.69 177 PRO C C 1
ATOM 4265 O O . PRO C 1 185 ? 57.242 -42.536 12.654 1.00 21.74 177 PRO C O 1
ATOM 4269 N N . LEU C 1 186 ? 57.747 -40.406 12.100 1.00 22.22 178 LEU C N 1
ATOM 4270 C CA . LEU C 1 186 ? 58.963 -40.320 12.902 1.00 23.04 178 LEU C CA 1
ATOM 4271 C C . LEU C 1 186 ? 60.019 -41.343 12.495 1.00 29.28 178 LEU C C 1
ATOM 4272 O O . LEU C 1 186 ? 60.904 -41.672 13.292 1.00 31.10 178 LEU C O 1
ATOM 4277 N N . SER C 1 187 ? 59.948 -41.861 11.274 1.00 32.43 179 SER C N 1
ATOM 4278 C CA . SER C 1 187 ? 60.930 -42.837 10.816 1.00 39.68 179 SER C CA 1
ATOM 4279 C C . SER C 1 187 ? 61.969 -42.172 9.920 1.00 44.82 179 SER C C 1
ATOM 4280 O O . SER C 1 187 ? 62.922 -42.814 9.482 1.00 47.00 179 SER C O 1
ATOM 4284 N N . MET D 1 9 ? 45.213 -85.757 27.018 1.00 40.92 1 MET D N 1
ATOM 4285 C CA . MET D 1 9 ? 45.250 -85.249 28.388 1.00 40.14 1 MET D CA 1
ATOM 4286 C C . MET D 1 9 ? 46.280 -84.131 28.548 1.00 36.51 1 MET D C 1
ATOM 4287 O O . MET D 1 9 ? 47.370 -84.364 29.066 1.00 38.83 1 MET D O 1
ATOM 4289 N N . PRO D 1 10 ? 45.943 -82.923 28.105 1.00 33.32 2 PRO D N 1
ATOM 4290 C CA . PRO D 1 10 ? 46.888 -81.811 28.237 1.00 30.04 2 PRO D CA 1
ATOM 4291 C C . PRO D 1 10 ? 47.010 -81.375 29.686 1.00 26.39 2 PRO D C 1
ATOM 4292 O O . PRO D 1 10 ? 46.050 -81.424 30.459 1.00 29.42 2 PRO D O 1
ATOM 4296 N N . VAL D 1 11 ? 48.218 -80.967 30.058 1.00 20.70 3 VAL D N 1
ATOM 4297 C CA A VAL D 1 11 ? 48.493 -80.487 31.406 0.50 21.04 3 VAL D CA 1
ATOM 4298 C CA B VAL D 1 11 ? 48.499 -80.492 31.406 0.50 21.44 3 VAL D CA 1
ATOM 4299 C C . VAL D 1 11 ? 49.018 -79.061 31.337 1.00 18.80 3 VAL D C 1
ATOM 4300 O O . VAL D 1 11 ? 49.713 -78.673 30.392 1.00 19.94 3 VAL D O 1
ATOM 4307 N N . ILE D 1 12 ? 48.678 -78.273 32.353 1.00 16.70 4 ILE D N 1
ATOM 4308 C CA . ILE D 1 12 ? 49.220 -76.931 32.525 1.00 13.64 4 ILE D CA 1
ATOM 4309 C C . ILE D 1 12 ? 50.326 -77.003 33.571 1.00 14.76 4 ILE D C 1
ATOM 4310 O O . ILE D 1 12 ? 50.144 -77.611 34.633 1.00 18.13 4 ILE D O 1
ATOM 4315 N N . ARG D 1 13 ? 51.471 -76.385 33.280 1.00 13.88 5 ARG D N 1
ATOM 4316 C CA . ARG D 1 13 ? 52.574 -76.341 34.235 1.00 14.08 5 ARG D CA 1
ATOM 4317 C C . ARG D 1 13 ? 53.319 -75.020 34.085 1.00 14.00 5 ARG D C 1
ATOM 4318 O O . ARG D 1 13 ? 53.126 -74.282 33.115 1.00 13.11 5 ARG D O 1
ATOM 4326 N N . ASP D 1 14 ? 54.189 -74.733 35.054 1.00 15.56 6 ASP D N 1
ATOM 4327 C CA . ASP D 1 14 ? 55.048 -73.561 34.957 1.00 15.29 6 ASP D CA 1
ATOM 4328 C C . ASP D 1 14 ? 55.993 -73.680 33.767 1.00 14.19 6 ASP D C 1
ATOM 4329 O O . ASP D 1 14 ? 56.529 -74.752 33.471 1.00 14.24 6 ASP D O 1
ATOM 4334 N N . PHE D 1 15 ? 56.187 -72.555 33.085 1.00 13.73 7 PHE D N 1
ATOM 4335 C CA . PHE D 1 15 ? 57.249 -72.413 32.101 1.00 13.36 7 PHE D CA 1
ATOM 4336 C C . PHE D 1 15 ? 58.604 -72.737 32.721 1.00 14.77 7 PHE D C 1
ATOM 4337 O O . PHE D 1 15 ? 58.879 -72.388 33.874 1.00 15.70 7 PHE D O 1
ATOM 4345 N N . GLN D 1 16 ? 59.459 -73.392 31.937 1.00 13.86 8 GLN D N 1
ATOM 4346 C CA . GLN D 1 16 ? 60.863 -73.607 32.234 1.00 15.13 8 GLN D CA 1
ATOM 4347 C C . GLN D 1 16 ? 61.674 -73.102 31.051 1.00 14.22 8 GLN D C 1
ATOM 4348 O O . GLN D 1 16 ? 61.172 -73.089 29.921 1.00 14.60 8 GLN D O 1
ATOM 4354 N N . PRO D 1 17 ? 62.917 -72.665 31.272 1.00 15.31 9 PRO D N 1
ATOM 4355 C CA . PRO D 1 17 ? 63.733 -72.195 30.135 1.00 16.03 9 PRO D CA 1
ATOM 4356 C C . PRO D 1 17 ? 63.814 -73.185 28.977 1.00 14.97 9 PRO D C 1
ATOM 4357 O O . PRO D 1 17 ? 63.931 -72.766 27.814 1.00 18.42 9 PRO D O 1
ATOM 4361 N N . ALA D 1 18 ? 63.734 -74.489 29.262 1.00 15.71 10 ALA D N 1
ATOM 4362 C CA . ALA D 1 18 ? 63.688 -75.505 28.217 1.00 16.78 10 ALA D CA 1
ATOM 4363 C C . ALA D 1 18 ? 62.576 -75.265 27.201 1.00 16.80 10 ALA D C 1
ATOM 4364 O O . ALA D 1 18 ? 62.666 -75.754 26.068 1.00 19.14 10 ALA D O 1
ATOM 4366 N N . ASP D 1 19 ? 61.536 -74.517 27.568 1.00 13.73 11 ASP D N 1
ATOM 4367 C CA . ASP D 1 19 ? 60.380 -74.327 26.702 1.00 14.49 11 ASP D CA 1
ATOM 4368 C C . ASP D 1 19 ? 60.566 -73.209 25.684 1.00 14.63 11 ASP D C 1
ATOM 4369 O O . ASP D 1 19 ? 59.689 -73.029 24.830 1.00 14.43 11 ASP D O 1
ATOM 4374 N N . ILE D 1 20 ? 61.672 -72.460 25.751 1.00 15.24 12 ILE D N 1
ATOM 4375 C CA . ILE D 1 20 ? 61.813 -71.256 24.927 1.00 15.78 12 ILE D CA 1
ATOM 4376 C C . ILE D 1 20 ? 61.803 -71.596 23.444 1.00 14.52 12 ILE D C 1
ATOM 4377 O O . ILE D 1 20 ? 61.268 -70.840 22.631 1.00 14.07 12 ILE D O 1
ATOM 4382 N N . GLU D 1 21 ? 62.395 -72.724 23.059 1.00 14.88 13 GLU D N 1
ATOM 4383 C CA . GLU D 1 21 ? 62.455 -73.056 21.639 1.00 14.69 13 GLU D CA 1
ATOM 4384 C C . GLU D 1 21 ? 61.059 -73.193 21.045 1.00 13.99 13 GLU D C 1
ATOM 4385 O O . GLU D 1 21 ? 60.752 -72.601 20.002 1.00 14.99 13 GLU D O 1
ATOM 4391 N N . THR D 1 22 ? 60.194 -73.975 21.693 1.00 13.87 14 THR D N 1
ATOM 4392 C CA . THR D 1 22 ? 58.844 -74.150 21.160 1.00 13.62 14 THR D CA 1
ATOM 4393 C C . THR D 1 22 ? 58.032 -72.865 21.282 1.00 14.46 14 THR D C 1
ATOM 4394 O O . THR D 1 22 ? 57.272 -72.515 20.369 1.00 14.69 14 THR D O 1
ATOM 4398 N N . ILE D 1 23 ? 58.173 -72.152 22.401 1.00 13.85 15 ILE D N 1
ATOM 4399 C CA . ILE D 1 23 ? 57.473 -70.879 22.562 1.00 12.82 15 ILE D CA 1
ATOM 4400 C C . ILE D 1 23 ? 57.846 -69.916 21.441 1.00 13.14 15 ILE D C 1
ATOM 4401 O O . ILE D 1 23 ? 56.978 -69.235 20.871 1.00 12.91 15 ILE D O 1
ATOM 4406 N N . THR D 1 24 ? 59.136 -69.843 21.106 1.00 12.56 16 THR D N 1
ATOM 4407 C CA . THR D 1 24 ? 59.573 -68.965 20.025 1.00 12.55 16 THR D CA 1
ATOM 4408 C C . THR D 1 24 ? 58.972 -69.392 18.692 1.00 13.92 16 THR D C 1
ATOM 4409 O O . THR D 1 24 ? 58.553 -68.540 17.894 1.00 14.84 16 THR D O 1
ATOM 4413 N N . ALA D 1 25 ? 58.895 -70.705 18.440 1.00 13.50 17 ALA D N 1
ATOM 4414 C CA . ALA D 1 25 ? 58.279 -71.183 17.200 1.00 13.94 17 ALA D CA 1
ATOM 4415 C C . ALA D 1 25 ? 56.799 -70.808 17.129 1.00 15.53 17 ALA D C 1
ATOM 4416 O O . ALA D 1 25 ? 56.312 -70.371 16.079 1.00 16.65 17 ALA D O 1
ATOM 4418 N N . ILE D 1 26 ? 56.065 -70.987 18.232 1.00 13.28 18 ILE D N 1
ATOM 4419 C CA . ILE D 1 26 ? 54.652 -70.618 18.266 1.00 13.75 18 ILE D CA 1
ATOM 4420 C C . ILE D 1 26 ? 54.492 -69.130 17.996 1.00 13.33 18 ILE D C 1
ATOM 4421 O O . ILE D 1 26 ? 53.668 -68.714 17.172 1.00 15.68 18 ILE D O 1
ATOM 4426 N N . TYR D 1 27 ? 55.259 -68.306 18.709 1.00 12.29 19 TYR D N 1
ATOM 4427 C CA . TYR D 1 27 ? 55.134 -66.864 18.542 1.00 13.01 19 TYR D CA 1
ATOM 4428 C C . TYR D 1 27 ? 55.558 -66.430 17.143 1.00 13.90 19 TYR D C 1
ATOM 4429 O O . TYR D 1 27 ? 54.932 -65.545 16.549 1.00 14.49 19 TYR D O 1
ATOM 4438 N N . THR D 1 28 ? 56.594 -67.063 16.587 1.00 13.26 20 THR D N 1
ATOM 4439 C CA . THR D 1 28 ? 57.017 -66.739 15.228 1.00 14.66 20 THR D CA 1
ATOM 4440 C C . THR D 1 28 ? 55.869 -66.906 14.242 1.00 15.31 20 THR D C 1
ATOM 4441 O O . THR D 1 28 ? 55.628 -66.033 13.396 1.00 16.97 20 THR D O 1
ATOM 4445 N N . GLN D 1 29 ? 55.148 -68.026 14.330 1.00 16.81 21 GLN D N 1
ATOM 4446 C CA . GLN D 1 29 ? 54.007 -68.231 13.443 1.00 19.73 21 GLN D CA 1
ATOM 4447 C C . GLN D 1 29 ? 52.929 -67.182 13.669 1.00 18.95 21 GLN D C 1
ATOM 4448 O O . GLN D 1 29 ? 52.314 -66.699 12.712 1.00 19.98 21 GLN D O 1
ATOM 4454 N N . ALA D 1 30 ? 52.684 -66.815 14.927 1.00 16.49 22 ALA D N 1
ATOM 4455 C CA . ALA D 1 30 ? 51.676 -65.802 15.201 1.00 16.68 22 ALA D CA 1
ATOM 4456 C C . ALA D 1 30 ? 52.087 -64.454 14.620 1.00 16.95 22 ALA D C 1
ATOM 4457 O O . ALA D 1 30 ? 51.251 -63.729 14.069 1.00 19.16 22 ALA D O 1
ATOM 4459 N N . VAL D 1 31 ? 53.376 -64.115 14.708 1.00 15.54 23 VAL D N 1
ATOM 4460 C CA . VAL D 1 31 ? 53.848 -62.838 14.177 1.00 15.46 23 VAL D CA 1
ATOM 4461 C C . VAL D 1 31 ? 53.738 -62.816 12.657 1.00 17.88 23 VAL D C 1
ATOM 4462 O O . VAL D 1 31 ? 53.284 -61.829 12.066 1.00 18.77 23 VAL D O 1
ATOM 4466 N N . LEU D 1 32 ? 54.162 -63.899 12.001 1.00 20.18 24 LEU D N 1
ATOM 4467 C CA . LEU D 1 32 ? 54.241 -63.901 10.543 1.00 21.87 24 LEU D CA 1
ATOM 4468 C C . LEU D 1 32 ? 52.873 -64.071 9.896 1.00 23.68 24 LEU D C 1
ATOM 4469 O O . LEU D 1 32 ? 52.613 -63.478 8.846 1.00 24.87 24 LEU D O 1
ATOM 4474 N N . THR D 1 33 ? 51.992 -64.876 10.491 1.00 24.48 25 THR D N 1
ATOM 4475 C CA . THR D 1 33 ? 50.719 -65.207 9.860 1.00 27.23 25 THR D CA 1
ATOM 4476 C C . THR D 1 33 ? 49.505 -64.572 10.519 1.00 28.21 25 THR D C 1
ATOM 4477 O O . THR D 1 33 ? 48.408 -64.662 9.957 1.00 31.10 25 THR D O 1
ATOM 4481 N N . GLY D 1 34 ? 49.649 -63.948 11.691 1.00 25.03 26 GLY D N 1
ATOM 4482 C CA . GLY D 1 34 ? 48.516 -63.455 12.439 1.00 23.66 26 GLY D CA 1
ATOM 4483 C C . GLY D 1 34 ? 48.586 -61.953 12.670 1.00 25.18 26 GLY D C 1
ATOM 4484 O O . GLY D 1 34 ? 49.596 -61.292 12.391 1.00 25.78 26 GLY D O 1
ATOM 4485 N N . THR D 1 35 ? 47.487 -61.422 13.201 1.00 24.98 27 THR D N 1
ATOM 4486 C CA . THR D 1 35 ? 47.405 -60.008 13.542 1.00 24.42 27 THR D CA 1
ATOM 4487 C C . THR D 1 35 ? 47.069 -59.766 15.007 1.00 24.31 27 THR D C 1
ATOM 4488 O O . THR D 1 35 ? 46.785 -58.621 15.380 1.00 25.91 27 THR D O 1
ATOM 4492 N N . GLY D 1 36 ? 47.077 -60.808 15.844 1.00 21.49 28 GLY D N 1
ATOM 4493 C CA . GLY D 1 36 ? 46.990 -60.584 17.276 1.00 20.42 28 GLY D CA 1
ATOM 4494 C C . GLY D 1 36 ? 48.234 -59.901 17.812 1.00 19.99 28 GLY D C 1
ATOM 4495 O O . GLY D 1 36 ? 48.150 -59.018 18.674 1.00 22.31 28 GLY D O 1
ATOM 4496 N N . SER D 1 37 ? 49.401 -60.290 17.304 1.00 18.28 29 SER D N 1
ATOM 4497 C CA . SER D 1 37 ? 50.635 -59.601 17.637 1.00 17.08 29 SER D CA 1
ATOM 4498 C C . SER D 1 37 ? 50.813 -58.393 16.730 1.00 16.19 29 SER D C 1
ATOM 4499 O O . SER D 1 37 ? 50.615 -58.475 15.511 1.00 17.28 29 SER D O 1
ATOM 4502 N N . TYR D 1 38 ? 51.190 -57.268 17.330 1.00 14.82 30 TYR D N 1
ATOM 4503 C CA . TYR D 1 38 ? 51.522 -56.065 16.583 1.00 13.06 30 TYR D CA 1
ATOM 4504 C C . TYR D 1 38 ? 53.013 -55.963 16.269 1.00 14.83 30 TYR D C 1
ATOM 4505 O O . TYR D 1 38 ? 53.471 -54.910 15.814 1.00 16.15 30 TYR D O 1
ATOM 4514 N N . GLU D 1 39 ? 53.777 -57.027 16.507 1.00 16.71 31 GLU D N 1
ATOM 4515 C CA . GLU D 1 39 ? 55.126 -57.125 15.971 1.00 16.49 31 GLU D CA 1
ATOM 4516 C C . GLU D 1 39 ? 55.077 -57.622 14.531 1.00 17.98 31 GLU D C 1
ATOM 4517 O O . GLU D 1 39 ? 54.119 -58.264 14.107 1.00 18.10 31 GLU D O 1
ATOM 4523 N N . ILE D 1 40 ? 56.129 -57.305 13.782 1.00 18.73 32 ILE D N 1
ATOM 4524 C CA A ILE D 1 40 ? 56.227 -57.641 12.370 0.50 20.06 32 ILE D CA 1
ATOM 4525 C CA B ILE D 1 40 ? 56.219 -57.652 12.374 0.50 19.79 32 ILE D CA 1
ATOM 4526 C C . ILE D 1 40 ? 57.351 -58.639 12.106 1.00 19.90 32 ILE D C 1
ATOM 4527 O O . ILE D 1 40 ? 57.186 -59.565 11.310 1.00 22.39 32 ILE D O 1
ATOM 4536 N N . GLU D 1 41 ? 58.502 -58.455 12.767 1.00 19.75 33 GLU D N 1
ATOM 4537 C CA . GLU D 1 41 ? 59.639 -59.364 12.660 1.00 21.29 33 GLU D CA 1
ATOM 4538 C C . GLU D 1 41 ? 59.636 -60.293 13.864 1.00 18.76 33 GLU D C 1
ATOM 4539 O O . GLU D 1 41 ? 59.643 -59.800 15.002 1.00 19.49 33 GLU D O 1
ATOM 4545 N N . PRO D 1 42 ? 59.663 -61.611 13.687 1.00 18.31 34 PRO D N 1
ATOM 4546 C CA . PRO D 1 42 ? 59.685 -62.518 14.842 1.00 18.20 34 PRO D CA 1
ATOM 4547 C C . PRO D 1 42 ? 60.940 -62.317 15.672 1.00 17.55 34 PRO D C 1
ATOM 4548 O O . PRO D 1 42 ? 62.051 -62.224 15.124 1.00 18.73 34 PRO D O 1
ATOM 4552 N N . PRO D 1 43 ? 60.802 -62.246 16.995 1.00 16.34 35 PRO D N 1
ATOM 4553 C CA . PRO D 1 43 ? 61.985 -62.221 17.865 1.00 16.78 35 PRO D CA 1
ATOM 4554 C C . PRO D 1 43 ? 62.746 -63.540 17.809 1.00 14.82 35 PRO D C 1
ATOM 4555 O O . PRO D 1 43 ? 62.174 -64.607 17.564 1.00 16.61 35 PRO D O 1
ATOM 4559 N N . THR D 1 44 ? 64.049 -63.459 18.068 1.00 15.79 36 THR D N 1
ATOM 4560 C CA . THR D 1 44 ? 64.867 -64.655 18.231 1.00 14.17 36 THR D CA 1
ATOM 4561 C C . THR D 1 44 ? 64.563 -65.347 19.565 1.00 13.68 36 THR D C 1
ATOM 4562 O O . THR D 1 44 ? 63.972 -64.770 20.482 1.00 14.20 36 THR D O 1
ATOM 4566 N N . MET D 1 45 ? 64.987 -66.611 19.666 1.00 13.71 37 MET D N 1
ATOM 4567 C CA . MET D 1 45 ? 64.961 -67.292 20.961 1.00 14.54 37 MET D CA 1
ATOM 4568 C C . MET D 1 45 ? 65.704 -66.483 22.018 1.00 14.01 37 MET D C 1
ATOM 4569 O O . MET D 1 45 ? 65.280 -66.424 23.185 1.00 13.88 37 MET D O 1
ATOM 4574 N N . ASP D 1 46 ? 66.843 -65.891 21.639 1.00 14.05 38 ASP D N 1
ATOM 4575 C CA . ASP D 1 46 ? 67.614 -65.086 22.585 1.00 14.77 38 ASP D CA 1
ATOM 4576 C C . ASP D 1 46 ? 66.756 -63.971 23.157 1.00 15.03 38 ASP D C 1
ATOM 4577 O O . ASP D 1 46 ? 66.728 -63.751 24.374 1.00 15.25 38 ASP D O 1
ATOM 4582 N N . GLU D 1 47 ? 66.021 -63.277 22.287 1.00 14.18 39 GLU D N 1
ATOM 4583 C CA . GLU D 1 47 ? 65.173 -62.175 22.740 1.00 14.13 39 GLU D CA 1
ATOM 4584 C C . GLU D 1 47 ? 63.994 -62.683 23.569 1.00 13.72 39 GLU D C 1
ATOM 4585 O O . GLU D 1 47 ? 63.654 -62.094 24.606 1.00 13.67 39 GLU D O 1
ATOM 4591 N N . MET D 1 48 ? 63.362 -63.779 23.139 1.00 12.85 40 MET D N 1
ATOM 4592 C CA . MET D 1 48 ? 62.261 -64.336 23.924 1.00 12.64 40 MET D CA 1
ATOM 4593 C C . MET D 1 48 ? 62.727 -64.736 25.318 1.00 13.57 40 MET D C 1
ATOM 4594 O O . MET D 1 48 ? 62.035 -64.468 26.311 1.00 14.88 40 MET D O 1
ATOM 4599 N N . ALA D 1 49 ? 63.906 -65.361 25.415 1.00 13.33 41 ALA D N 1
ATOM 4600 C CA . ALA D 1 49 ? 64.429 -65.743 26.725 1.00 14.66 41 ALA D CA 1
ATOM 4601 C C . ALA D 1 49 ? 64.632 -64.523 27.615 1.00 15.19 41 ALA D C 1
ATOM 4602 O O . ALA D 1 49 ? 64.343 -64.566 28.819 1.00 15.93 41 ALA D O 1
ATOM 4604 N N . LYS D 1 50 ? 65.133 -63.426 27.042 1.00 14.85 42 LYS D N 1
ATOM 4605 C CA . LYS D 1 50 ? 65.306 -62.195 27.807 1.00 16.06 42 LYS D CA 1
ATOM 4606 C C . LYS D 1 50 ? 63.961 -61.654 28.284 1.00 16.35 42 LYS D C 1
ATOM 4607 O O . LYS D 1 50 ? 63.808 -61.260 29.448 1.00 16.40 42 LYS D O 1
ATOM 4613 N N . ARG D 1 51 ? 62.967 -61.643 27.395 1.00 15.01 43 ARG D N 1
ATOM 4614 C CA . ARG D 1 51 ? 61.651 -61.133 27.760 1.00 14.03 43 ARG D CA 1
ATOM 4615 C C . ARG D 1 51 ? 61.052 -61.933 28.909 1.00 13.88 43 ARG D C 1
ATOM 4616 O O . ARG D 1 51 ? 60.533 -61.361 29.873 1.00 14.99 43 ARG D O 1
ATOM 4624 N N . PHE D 1 52 ? 61.121 -63.266 28.825 1.00 13.12 44 PHE D N 1
ATOM 4625 C CA . PHE D 1 52 ? 60.511 -64.107 29.848 1.00 13.37 44 PHE D CA 1
ATOM 4626 C C . PHE D 1 52 ? 61.274 -64.031 31.165 1.00 14.54 44 PHE D C 1
ATOM 4627 O O . PHE D 1 52 ? 60.657 -64.081 32.237 1.00 15.27 44 PHE D O 1
ATOM 4635 N N . ALA D 1 53 ? 62.602 -63.894 31.109 1.00 14.83 45 ALA D N 1
ATOM 4636 C CA . ALA D 1 53 ? 63.370 -63.704 32.333 1.00 16.26 45 ALA D CA 1
ATOM 4637 C C . ALA D 1 53 ? 62.952 -62.423 33.048 1.00 17.72 45 ALA D C 1
ATOM 4638 O O . ALA D 1 53 ? 62.876 -62.388 34.285 1.00 18.09 45 ALA D O 1
ATOM 4640 N N . ALA D 1 54 ? 62.629 -61.375 32.284 1.00 16.01 46 ALA D N 1
ATOM 4641 C CA . ALA D 1 54 ? 62.219 -60.112 32.898 1.00 16.85 46 ALA D CA 1
ATOM 4642 C C . ALA D 1 54 ? 60.853 -60.234 33.569 1.00 16.64 46 ALA D C 1
ATOM 4643 O O . ALA D 1 54 ? 60.662 -59.730 34.682 1.00 17.20 46 ALA D O 1
ATOM 4645 N N . PHE D 1 55 ? 59.891 -60.902 32.917 1.00 15.45 47 PHE D N 1
ATOM 4646 C CA . PHE D 1 55 ? 58.601 -61.150 33.566 1.00 14.87 47 PHE D CA 1
ATOM 4647 C C . PHE D 1 55 ? 58.783 -61.950 34.852 1.00 16.27 47 PHE D C 1
ATOM 4648 O O . PHE D 1 55 ? 58.154 -61.656 35.877 1.00 15.64 47 PHE D O 1
ATOM 4656 N N . ALA D 1 56 ? 59.628 -62.986 34.808 1.00 16.99 48 ALA D N 1
ATOM 4657 C CA . ALA D 1 56 ? 59.861 -63.800 35.997 1.00 18.09 48 ALA D CA 1
ATOM 4658 C C . ALA D 1 56 ? 60.527 -62.987 37.103 1.00 18.25 48 ALA D C 1
ATOM 4659 O O . ALA D 1 56 ? 60.194 -63.144 38.286 1.00 19.44 48 ALA D O 1
ATOM 4661 N N . ASP D 1 57 ? 61.470 -62.111 36.743 1.00 18.61 49 ASP D N 1
ATOM 4662 C CA . ASP D 1 57 ? 62.121 -61.275 37.753 1.00 20.40 49 ASP D CA 1
ATOM 4663 C C . ASP D 1 57 ? 61.112 -60.363 38.441 1.00 20.21 49 ASP D C 1
ATOM 4664 O O . ASP D 1 57 ? 61.229 -60.081 39.642 1.00 21.63 49 ASP D O 1
ATOM 4669 N N . GLN D 1 58 ? 60.111 -59.893 37.695 1.00 18.62 50 GLN D N 1
ATOM 4670 C CA . GLN D 1 58 ? 59.066 -59.072 38.296 1.00 19.36 50 GLN D CA 1
ATOM 4671 C C . GLN D 1 58 ? 58.125 -59.885 39.174 1.00 18.51 50 GLN D C 1
ATOM 4672 O O . GLN D 1 58 ? 57.406 -59.302 39.997 1.00 21.43 50 GLN D O 1
ATOM 4678 N N . GLY D 1 59 ? 58.093 -61.204 38.999 1.00 16.88 51 GLY D N 1
ATOM 4679 C CA . GLY D 1 59 ? 57.262 -62.084 39.788 1.00 17.55 51 GLY D CA 1
ATOM 4680 C C . GLY D 1 59 ? 56.006 -62.578 39.104 1.00 15.22 51 GLY D C 1
ATOM 4681 O O . GLY D 1 59 ? 55.158 -63.186 39.771 1.00 16.66 51 GLY D O 1
ATOM 4682 N N . PHE D 1 60 ? 55.856 -62.342 37.805 1.00 13.34 52 PHE D N 1
ATOM 4683 C CA . PHE D 1 60 ? 54.632 -62.735 37.129 1.00 13.37 52 PHE D CA 1
ATOM 4684 C C . PHE D 1 60 ? 54.665 -64.215 36.750 1.00 14.13 52 PHE D C 1
ATOM 4685 O O . PHE D 1 60 ? 55.722 -64.756 36.405 1.00 15.15 52 PHE D O 1
ATOM 4693 N N . PRO D 1 61 ? 53.505 -64.872 36.773 1.00 13.46 53 PRO D N 1
ATOM 4694 C CA . PRO D 1 61 ? 53.436 -66.282 36.364 1.00 13.26 53 PRO D CA 1
ATOM 4695 C C . PRO D 1 61 ? 53.553 -66.434 34.854 1.00 12.38 53 PRO D C 1
ATOM 4696 O O . PRO D 1 61 ? 53.054 -65.609 34.083 1.00 12.80 53 PRO D O 1
ATOM 4700 N N . ILE D 1 62 ? 54.215 -67.512 34.443 1.00 12.79 54 ILE D N 1
ATOM 4701 C CA . ILE D 1 62 ? 54.377 -67.889 33.044 1.00 11.24 54 ILE D CA 1
ATOM 4702 C C . ILE D 1 62 ? 54.053 -69.376 32.957 1.00 12.81 54 ILE D C 1
ATOM 4703 O O . ILE D 1 62 ? 54.691 -70.190 33.637 1.00 14.39 54 ILE D O 1
ATOM 4708 N N . LEU D 1 63 ? 53.060 -69.724 32.143 1.00 12.94 55 LEU D N 1
ATOM 4709 C CA . LEU D 1 63 ? 52.521 -71.075 32.084 1.00 11.61 55 LEU D CA 1
ATOM 4710 C C . LEU D 1 63 ? 52.584 -71.628 30.666 1.00 11.97 55 LEU D C 1
ATOM 4711 O O . LEU D 1 63 ? 52.535 -70.881 29.685 1.00 13.39 55 LEU D O 1
ATOM 4716 N N . VAL D 1 64 ? 52.661 -72.952 30.561 1.00 12.10 56 VAL D N 1
ATOM 4717 C CA . VAL D 1 64 ? 52.571 -73.643 29.280 1.00 12.59 56 VAL D CA 1
ATOM 4718 C C . VAL D 1 64 ? 51.526 -74.742 29.362 1.00 12.36 56 VAL D C 1
ATOM 4719 O O . VAL D 1 64 ? 51.236 -75.275 30.440 1.00 13.89 56 VAL D O 1
ATOM 4723 N N . ALA D 1 65 ? 50.971 -75.090 28.204 1.00 13.34 57 ALA D N 1
ATOM 4724 C CA . ALA D 1 65 ? 50.139 -76.272 28.047 1.00 14.64 57 ALA D CA 1
ATOM 4725 C C . ALA D 1 65 ? 50.971 -77.311 27.306 1.00 15.10 57 ALA D C 1
ATOM 4726 O O . ALA D 1 65 ? 51.613 -76.989 26.299 1.00 16.33 57 ALA D O 1
ATOM 4728 N N . GLU D 1 66 ? 50.972 -78.545 27.808 1.00 16.86 58 GLU D N 1
ATOM 4729 C CA A GLU D 1 66 ? 51.808 -79.607 27.267 0.46 18.81 58 GLU D CA 1
ATOM 4730 C CA B GLU D 1 66 ? 51.814 -79.611 27.283 0.54 18.92 58 GLU D CA 1
ATOM 4731 C C . GLU D 1 66 ? 50.990 -80.879 27.106 1.00 19.25 58 GLU D C 1
ATOM 4732 O O . GLU D 1 66 ? 50.198 -81.237 27.980 1.00 19.65 58 GLU D O 1
ATOM 4743 N N . ALA D 1 67 ? 51.179 -81.557 25.974 1.00 19.58 59 ALA D N 1
ATOM 4744 C CA . ALA D 1 67 ? 50.552 -82.852 25.748 1.00 21.67 59 ALA D CA 1
ATOM 4745 C C . ALA D 1 67 ? 51.507 -83.692 24.918 1.00 24.74 59 ALA D C 1
ATOM 4746 O O . ALA D 1 67 ? 52.093 -83.197 23.953 1.00 25.60 59 ALA D O 1
ATOM 4748 N N . ASP D 1 68 ? 51.663 -84.962 25.309 1.00 27.52 60 ASP D N 1
ATOM 4749 C CA . ASP D 1 68 ? 52.572 -85.889 24.632 1.00 30.26 60 ASP D CA 1
ATOM 4750 C C . ASP D 1 68 ? 53.986 -85.316 24.524 1.00 31.21 60 ASP D C 1
ATOM 4751 O O . ASP D 1 68 ? 54.676 -85.487 23.518 1.00 33.43 60 ASP D O 1
ATOM 4753 N N . GLY D 1 69 ? 54.420 -84.619 25.573 1.00 31.57 61 GLY D N 1
ATOM 4754 C CA . GLY D 1 69 ? 55.751 -84.041 25.592 1.00 30.88 61 GLY D CA 1
ATOM 4755 C C . GLY D 1 69 ? 55.954 -82.809 24.733 1.00 30.36 61 GLY D C 1
ATOM 4756 O O . GLY D 1 69 ? 57.094 -82.356 24.592 1.00 32.30 61 GLY D O 1
ATOM 4757 N N . ARG D 1 70 ? 54.900 -82.248 24.147 1.00 26.92 62 ARG D N 1
ATOM 4758 C CA . ARG D 1 70 ? 55.023 -81.082 23.275 1.00 23.93 62 ARG D CA 1
ATOM 4759 C C . ARG D 1 70 ? 54.292 -79.896 23.890 1.00 19.90 62 ARG D C 1
ATOM 4760 O O . ARG D 1 70 ? 53.155 -80.039 24.352 1.00 20.27 62 ARG D O 1
ATOM 4768 N N . VAL D 1 71 ? 54.937 -78.728 23.880 1.00 16.90 63 VAL D N 1
ATOM 4769 C CA . VAL D 1 71 ? 54.284 -77.504 24.335 1.00 16.23 63 VAL D CA 1
ATOM 4770 C C . VAL D 1 71 ? 53.320 -77.046 23.249 1.00 15.06 63 VAL D C 1
ATOM 4771 O O . VAL D 1 71 ? 53.709 -76.849 22.090 1.00 16.79 63 VAL D O 1
ATOM 4775 N N . LEU D 1 72 ? 52.050 -76.896 23.620 1.00 14.67 64 LEU D N 1
ATOM 4776 C CA . LEU D 1 72 ? 50.985 -76.522 22.700 1.00 15.10 64 LEU D CA 1
ATOM 4777 C C . LEU D 1 72 ? 50.637 -75.044 22.750 1.00 14.45 64 LEU D C 1
ATOM 4778 O O . LEU D 1 72 ? 49.917 -74.562 21.864 1.00 16.64 64 LEU D O 1
ATOM 4783 N N . GLY D 1 73 ? 51.078 -74.336 23.780 1.00 13.94 65 GLY D N 1
ATOM 4784 C CA . GLY D 1 73 ? 50.721 -72.939 23.943 1.00 14.17 65 GLY D CA 1
ATOM 4785 C C . GLY D 1 73 ? 51.318 -72.433 25.234 1.00 12.59 65 GLY D C 1
ATOM 4786 O O . GLY D 1 73 ? 51.825 -73.206 26.057 1.00 14.01 65 GLY D O 1
ATOM 4787 N N . TYR D 1 74 ? 51.259 -71.114 25.403 1.00 11.30 66 TYR D N 1
ATOM 4788 C CA . TYR D 1 74 ? 51.849 -70.480 26.569 1.00 11.31 66 TYR D CA 1
ATOM 4789 C C . TYR D 1 74 ? 51.034 -69.245 26.925 1.00 11.94 66 TYR D C 1
ATOM 4790 O O . TYR D 1 74 ? 50.318 -68.676 26.093 1.00 12.58 66 TYR D O 1
ATOM 4799 N N . ALA D 1 75 ? 51.146 -68.841 28.181 1.00 12.07 67 ALA D N 1
ATOM 4800 C CA . ALA D 1 75 ? 50.440 -67.663 28.655 1.00 11.10 67 ALA D CA 1
ATOM 4801 C C . ALA D 1 75 ? 51.234 -67.012 29.775 1.00 11.57 67 ALA D C 1
ATOM 4802 O O . ALA D 1 75 ? 51.927 -67.686 30.539 1.00 14.03 67 ALA D O 1
ATOM 4804 N N . TYR D 1 76 ? 51.135 -65.691 29.866 1.00 11.11 68 TYR D N 1
ATOM 4805 C CA . TYR D 1 76 ? 51.779 -65.001 30.973 1.00 12.09 68 TYR D CA 1
ATOM 4806 C C . TYR D 1 76 ? 50.975 -63.767 31.344 1.00 11.58 68 TYR D C 1
ATOM 4807 O O . TYR D 1 76 ? 50.102 -63.322 30.594 1.00 12.09 68 TYR D O 1
ATOM 4816 N N . ALA D 1 77 ? 51.260 -63.240 32.530 1.00 12.32 69 ALA D N 1
ATOM 4817 C CA . ALA D 1 77 ? 50.724 -61.962 32.970 1.00 13.28 69 ALA D CA 1
ATOM 4818 C C . ALA D 1 77 ? 51.845 -60.937 33.039 1.00 13.08 69 ALA D C 1
ATOM 4819 O O . ALA D 1 77 ? 53.019 -61.283 33.177 1.00 13.15 69 ALA D O 1
ATOM 4821 N N . SER D 1 78 ? 51.468 -59.664 32.929 1.00 13.13 70 SER D N 1
ATOM 4822 C CA . SER D 1 78 ? 52.398 -58.546 33.061 1.00 14.45 70 SER D CA 1
ATOM 4823 C C . SER D 1 78 ? 51.601 -57.308 33.451 1.00 13.84 70 SER D C 1
ATOM 4824 O O . SER D 1 78 ? 50.379 -57.356 33.595 1.00 14.87 70 SER D O 1
ATOM 4827 N N . TYR D 1 79 ? 52.300 -56.195 33.636 1.00 13.29 71 TYR D N 1
ATOM 4828 C CA . TYR D 1 79 ? 51.603 -54.943 33.904 1.00 13.73 71 TYR D CA 1
ATOM 4829 C C . TYR D 1 79 ? 51.042 -54.376 32.610 1.00 14.48 71 TYR D C 1
ATOM 4830 O O . TYR D 1 79 ? 51.671 -54.472 31.555 1.00 19.07 71 TYR D O 1
ATOM 4839 N N . PHE D 1 80 ? 49.839 -53.803 32.696 1.00 14.12 72 PHE D N 1
ATOM 4840 C CA . PHE D 1 80 ? 49.354 -52.932 31.627 1.00 12.87 72 PHE D CA 1
ATOM 4841 C C . PHE D 1 80 ? 50.219 -51.685 31.523 1.00 13.47 72 PHE D C 1
ATOM 4842 O O . PHE D 1 80 ? 50.771 -51.387 30.456 1.00 15.53 72 PHE D O 1
ATOM 4850 N N . ARG D 1 81 ? 50.360 -50.961 32.639 1.00 12.99 73 ARG D N 1
ATOM 4851 C CA . ARG D 1 81 ? 51.224 -49.796 32.776 1.00 14.31 73 ARG D CA 1
ATOM 4852 C C . ARG D 1 81 ? 51.841 -49.831 34.169 1.00 14.75 73 ARG D C 1
ATOM 4853 O O . ARG D 1 81 ? 51.316 -50.477 35.081 1.00 15.47 73 ARG D O 1
ATOM 4861 N N . VAL D 1 82 ? 52.986 -49.159 34.323 1.00 16.22 74 VAL D N 1
ATOM 4862 C CA . VAL D 1 82 ? 53.819 -49.369 35.509 1.00 18.39 74 VAL D CA 1
ATOM 4863 C C . VAL D 1 82 ? 53.676 -48.305 36.589 1.00 17.68 74 VAL D C 1
ATOM 4864 O O . VAL D 1 82 ? 54.234 -48.485 37.686 1.00 20.37 74 VAL D O 1
ATOM 4868 N N . ARG D 1 83 ? 52.977 -47.204 36.331 1.00 16.04 75 ARG D N 1
ATOM 4869 C CA A ARG D 1 83 ? 52.835 -46.217 37.387 0.54 15.55 75 ARG D CA 1
ATOM 4870 C CA B ARG D 1 83 ? 52.805 -46.201 37.377 0.46 16.08 75 ARG D CA 1
ATOM 4871 C C . ARG D 1 83 ? 52.059 -46.812 38.568 1.00 14.59 75 ARG D C 1
ATOM 4872 O O . ARG D 1 83 ? 51.222 -47.702 38.393 1.00 15.40 75 ARG D O 1
ATOM 4887 N N . PRO D 1 84 ? 52.352 -46.356 39.793 1.00 13.93 76 PRO D N 1
ATOM 4888 C CA . PRO D 1 84 ? 51.896 -47.103 40.982 1.00 15.12 76 PRO D CA 1
ATOM 4889 C C . PRO D 1 84 ? 50.391 -47.244 41.151 1.00 13.62 76 PRO D C 1
ATOM 4890 O O . PRO D 1 84 ? 49.950 -48.258 41.707 1.00 14.04 76 PRO D O 1
ATOM 4894 N N . ALA D 1 85 ? 49.576 -46.285 40.711 1.00 13.61 77 ALA D N 1
ATOM 4895 C CA . ALA D 1 85 ? 48.142 -46.481 40.895 1.00 12.33 77 ALA D CA 1
ATOM 4896 C C . ALA D 1 85 ? 47.601 -47.673 40.106 1.00 11.52 77 ALA D C 1
ATOM 4897 O O . ALA D 1 85 ? 46.518 -48.168 40.444 1.00 12.80 77 ALA D O 1
ATOM 4899 N N . TYR D 1 86 ? 48.329 -48.144 39.077 1.00 12.11 78 TYR D N 1
ATOM 4900 C CA . TYR D 1 86 ? 47.943 -49.303 38.275 1.00 12.08 78 TYR D CA 1
ATOM 4901 C C . TYR D 1 86 ? 48.372 -50.645 38.880 1.00 12.60 78 TYR D C 1
ATOM 4902 O O . TYR D 1 86 ? 48.198 -51.673 38.215 1.00 12.86 78 TYR D O 1
ATOM 4911 N N . ARG D 1 87 ? 48.918 -50.677 40.102 1.00 12.23 79 ARG D N 1
ATOM 4912 C CA . ARG D 1 87 ? 49.599 -51.880 40.585 1.00 14.16 79 ARG D CA 1
ATOM 4913 C C . ARG D 1 87 ? 48.672 -53.054 40.870 1.00 11.98 79 ARG D C 1
ATOM 4914 O O . ARG D 1 87 ? 49.177 -54.164 41.084 1.00 13.64 79 ARG D O 1
ATOM 4922 N N . TRP D 1 88 ? 47.353 -52.853 40.902 1.00 11.53 80 TRP D N 1
ATOM 4923 C CA . TRP D 1 88 ? 46.408 -53.953 41.060 1.00 11.70 80 TRP D CA 1
ATOM 4924 C C . TRP D 1 88 ? 45.790 -54.387 39.737 1.00 11.87 80 TRP D C 1
ATOM 4925 O O . TRP D 1 88 ? 44.830 -55.173 39.733 1.00 13.37 80 TRP D O 1
ATOM 4936 N N . LEU D 1 89 ? 46.334 -53.910 38.621 1.00 11.86 81 LEU D N 1
ATOM 4937 C CA . LEU D 1 89 ? 45.857 -54.227 37.283 1.00 12.24 81 LEU D CA 1
ATOM 4938 C C . LEU D 1 89 ? 46.927 -55.051 36.579 1.00 11.39 81 LEU D C 1
ATOM 4939 O O . LEU D 1 89 ? 48.077 -54.608 36.465 1.00 12.60 81 LEU D O 1
ATOM 4944 N N . ALA D 1 90 ? 46.560 -56.255 36.130 1.00 11.75 82 ALA D N 1
ATOM 4945 C CA . ALA D 1 90 ? 47.436 -57.083 35.313 1.00 11.60 82 ALA D CA 1
ATOM 4946 C C . ALA D 1 90 ? 46.841 -57.259 33.922 1.00 11.19 82 ALA D C 1
ATOM 4947 O O . ALA D 1 90 ? 45.646 -57.063 33.702 1.00 11.97 82 ALA D O 1
ATOM 4949 N N . GLU D 1 91 ? 47.702 -57.631 32.982 1.00 12.02 83 GLU D N 1
ATOM 4950 C CA . GLU D 1 91 ? 47.321 -57.906 31.605 1.00 11.45 83 GLU D CA 1
ATOM 4951 C C . GLU D 1 91 ? 47.690 -59.350 31.275 1.00 11.25 83 GLU D C 1
ATOM 4952 O O . GLU D 1 91 ? 48.757 -59.832 31.683 1.00 14.36 83 GLU D O 1
ATOM 4958 N N . ASP D 1 92 ? 46.838 -60.043 30.516 1.00 12.00 84 ASP D N 1
ATOM 4959 C CA . ASP D 1 92 ? 47.127 -61.420 30.114 1.00 11.67 84 ASP D CA 1
ATOM 4960 C C . ASP D 1 92 ? 47.538 -61.492 28.649 1.00 12.30 84 ASP D C 1
ATOM 4961 O O . ASP D 1 92 ? 46.996 -60.766 27.811 1.00 15.38 84 ASP D O 1
ATOM 4966 N N . SER D 1 93 ? 48.487 -62.393 28.349 1.00 12.41 85 SER D N 1
ATOM 4967 C CA . SER D 1 93 ? 48.911 -62.707 26.992 1.00 12.42 85 SER D CA 1
ATOM 4968 C C . SER D 1 93 ? 48.873 -64.216 26.829 1.00 12.49 85 SER D C 1
ATOM 4969 O O . SER D 1 93 ? 49.289 -64.946 27.727 1.00 13.18 85 SER D O 1
ATOM 4972 N N . ILE D 1 94 ? 48.373 -64.685 25.692 1.00 11.87 86 ILE D N 1
ATOM 4973 C CA . ILE D 1 94 ? 48.225 -66.122 25.476 1.00 12.06 86 ILE D CA 1
ATOM 4974 C C . ILE D 1 94 ? 48.336 -66.408 23.987 1.00 11.84 86 ILE D C 1
ATOM 4975 O O . ILE D 1 94 ? 47.723 -65.718 23.164 1.00 13.06 86 ILE D O 1
ATOM 4980 N N . TYR D 1 95 ? 49.127 -67.422 23.642 1.00 11.55 87 TYR D N 1
ATOM 4981 C CA . TYR D 1 95 ? 49.275 -67.880 22.264 1.00 11.23 87 TYR D CA 1
ATOM 4982 C C . TYR D 1 95 ? 49.199 -69.395 22.224 1.00 12.03 87 TYR D C 1
ATOM 4983 O O . TYR D 1 95 ? 49.857 -70.067 23.026 1.00 13.39 87 TYR D O 1
ATOM 4992 N N . ILE D 1 96 ? 48.417 -69.925 21.285 1.00 13.58 88 ILE D N 1
ATOM 4993 C CA . ILE D 1 96 ? 48.242 -71.363 21.092 1.00 14.41 88 ILE D CA 1
ATOM 4994 C C . ILE D 1 96 ? 48.784 -71.736 19.716 1.00 16.83 88 ILE D C 1
ATOM 4995 O O . ILE D 1 96 ? 48.605 -70.991 18.747 1.00 21.16 88 ILE D O 1
ATOM 5000 N N . ALA D 1 97 ? 49.449 -72.888 19.634 1.00 16.22 89 ALA D N 1
ATOM 5001 C CA . ALA D 1 97 ? 49.922 -73.380 18.343 1.00 19.14 89 ALA D CA 1
ATOM 5002 C C . ALA D 1 97 ? 48.737 -73.583 17.401 1.00 21.18 89 ALA D C 1
ATOM 5003 O O . ALA D 1 97 ? 47.668 -74.022 17.837 1.00 19.63 89 ALA D O 1
ATOM 5005 N N . PRO D 1 98 ? 48.890 -73.276 16.110 1.00 25.76 90 PRO D N 1
ATOM 5006 C CA . PRO D 1 98 ? 47.734 -73.361 15.202 1.00 28.09 90 PRO D CA 1
ATOM 5007 C C . PRO D 1 98 ? 47.063 -74.721 15.181 1.00 28.48 90 PRO D C 1
ATOM 5008 O O . PRO D 1 98 ? 45.828 -74.792 15.167 1.00 30.10 90 PRO D O 1
ATOM 5012 N N . ASP D 1 99 ? 47.834 -75.807 15.205 1.00 28.98 91 ASP D N 1
ATOM 5013 C CA . ASP D 1 99 ? 47.222 -77.129 15.151 1.00 31.21 91 ASP D CA 1
ATOM 5014 C C . ASP D 1 99 ? 46.559 -77.529 16.463 1.00 28.43 91 ASP D C 1
ATOM 5015 O O . ASP D 1 99 ? 45.905 -78.580 16.514 1.00 30.21 91 ASP D O 1
ATOM 5020 N N . ALA D 1 100 ? 46.699 -76.720 17.513 1.00 24.79 92 ALA D N 1
ATOM 5021 C CA . ALA D 1 100 ? 46.112 -77.011 18.812 1.00 22.61 92 ALA D CA 1
ATOM 5022 C C . ALA D 1 100 ? 44.867 -76.186 19.107 1.00 22.44 92 ALA D C 1
ATOM 5023 O O . ALA D 1 100 ? 44.281 -76.338 20.185 1.00 23.07 92 ALA D O 1
ATOM 5025 N N . LYS D 1 101 ? 44.439 -75.335 18.179 1.00 23.15 93 LYS D N 1
ATOM 5026 C CA . LYS D 1 101 ? 43.304 -74.458 18.423 1.00 24.84 93 LYS D CA 1
ATOM 5027 C C . LYS D 1 101 ? 41.984 -75.200 18.220 1.00 24.02 93 LYS D C 1
ATOM 5028 O O . LYS D 1 101 ? 41.922 -76.257 17.586 1.00 24.31 93 LYS D O 1
ATOM 5034 N N . GLY D 1 102 ? 40.918 -74.628 18.782 1.00 23.75 94 GLY D N 1
ATOM 5035 C CA . GLY D 1 102 ? 39.605 -75.233 18.676 1.00 23.49 94 GLY D CA 1
ATOM 5036 C C . GLY D 1 102 ? 39.377 -76.425 19.572 1.00 23.11 94 GLY D C 1
ATOM 5037 O O . GLY D 1 102 ? 38.383 -77.137 19.393 1.00 25.86 94 GLY D O 1
ATOM 5038 N N . GLN D 1 103 ? 40.259 -76.654 20.547 1.00 22.03 95 GLN D N 1
ATOM 5039 C CA . GLN D 1 103 ? 40.237 -77.858 21.365 1.00 22.63 95 GLN D CA 1
ATOM 5040 C C . GLN D 1 103 ? 40.130 -77.556 22.852 1.00 19.49 95 GLN D C 1
ATOM 5041 O O . GLN D 1 103 ? 40.270 -78.471 23.675 1.00 20.89 95 GLN D O 1
ATOM 5047 N N . GLY D 1 104 ? 39.888 -76.300 23.218 1.00 17.51 96 GLY D N 1
ATOM 5048 C CA . GLY D 1 104 ? 39.805 -75.927 24.610 1.00 15.56 96 GLY D CA 1
ATOM 5049 C C . GLY D 1 104 ? 41.129 -75.717 25.307 1.00 14.79 96 GLY D C 1
ATOM 5050 O O . GLY D 1 104 ? 41.137 -75.542 26.527 1.00 14.48 96 GLY D O 1
ATOM 5051 N N . ILE D 1 105 ? 42.249 -75.728 24.581 1.00 15.72 97 ILE D N 1
ATOM 5052 C CA . ILE D 1 105 ? 43.546 -75.537 25.226 1.00 15.75 97 ILE D CA 1
ATOM 5053 C C . ILE D 1 105 ? 43.684 -74.116 25.755 1.00 14.69 97 ILE D C 1
ATOM 5054 O O . ILE D 1 105 ? 44.213 -73.895 26.852 1.00 15.08 97 ILE D O 1
ATOM 5059 N N . GLY D 1 106 ? 43.226 -73.130 24.985 1.00 13.55 98 GLY D N 1
ATOM 5060 C CA . GLY D 1 106 ? 43.275 -71.763 25.473 1.00 14.39 98 GLY D CA 1
ATOM 5061 C C . GLY D 1 106 ? 42.550 -71.601 26.794 1.00 13.04 98 GLY D C 1
ATOM 5062 O O . GLY D 1 106 ? 43.041 -70.932 27.705 1.00 13.45 98 GLY D O 1
ATOM 5063 N N . LYS D 1 107 ? 41.378 -72.222 26.926 1.00 13.04 99 LYS D N 1
ATOM 5064 C CA . LYS D 1 107 ? 40.616 -72.042 28.156 1.00 13.27 99 LYS D CA 1
ATOM 5065 C C . LYS D 1 107 ? 41.303 -72.727 29.320 1.00 11.45 99 LYS D C 1
ATOM 5066 O O . LYS D 1 107 ? 41.344 -72.190 30.433 1.00 12.40 99 LYS D O 1
ATOM 5072 N N . LEU D 1 108 ? 41.834 -73.924 29.085 1.00 13.36 100 LEU D N 1
ATOM 5073 C CA . LEU D 1 108 ? 42.533 -74.631 30.151 1.00 13.68 100 LEU D CA 1
ATOM 5074 C C . LEU D 1 108 ? 43.714 -73.809 30.646 1.00 13.59 100 LEU D C 1
ATOM 5075 O O . LEU D 1 108 ? 43.924 -73.652 31.856 1.00 13.92 100 LEU D O 1
ATOM 5080 N N . LEU D 1 109 ? 44.469 -73.239 29.713 1.00 14.18 101 LEU D N 1
ATOM 5081 C CA . LEU D 1 109 ? 45.657 -72.482 30.066 1.00 13.31 101 LEU D CA 1
ATOM 5082 C C . LEU D 1 109 ? 45.286 -71.151 30.728 1.00 13.67 101 LEU D C 1
ATOM 5083 O O . LEU D 1 109 ? 45.841 -70.792 31.774 1.00 14.69 101 LEU D O 1
ATOM 5088 N N . LEU D 1 110 ? 44.335 -70.410 30.143 1.00 13.52 102 LEU D N 1
ATOM 5089 C CA . LEU D 1 110 ? 43.938 -69.121 30.712 1.00 13.35 102 LEU D CA 1
ATOM 5090 C C . LEU D 1 110 ? 43.250 -69.277 32.075 1.00 13.61 102 LEU D C 1
ATOM 5091 O O . LEU D 1 110 ? 43.408 -68.425 32.966 1.00 14.03 102 LEU D O 1
ATOM 5096 N N . ARG D 1 111 ? 42.476 -70.348 32.265 1.00 12.33 103 ARG D N 1
ATOM 5097 C CA . ARG D 1 111 ? 41.862 -70.570 33.576 1.00 13.32 103 ARG D CA 1
ATOM 5098 C C . ARG D 1 111 ? 42.921 -70.649 34.674 1.00 13.57 103 ARG D C 1
ATOM 5099 O O . ARG D 1 111 ? 42.760 -70.064 35.755 1.00 13.38 103 ARG D O 1
ATOM 5107 N N . GLU D 1 112 ? 44.021 -71.367 34.415 1.00 13.82 104 GLU D N 1
ATOM 5108 C CA . GLU D 1 112 ? 45.069 -71.481 35.423 1.00 14.56 104 GLU D CA 1
ATOM 5109 C C . GLU D 1 112 ? 45.827 -70.172 35.595 1.00 12.95 104 GLU D C 1
ATOM 5110 O O . GLU D 1 112 ? 46.205 -69.820 36.717 1.00 13.97 104 GLU D O 1
ATOM 5116 N N . LEU D 1 113 ? 46.034 -69.419 34.508 1.00 12.57 105 LEU D N 1
ATOM 5117 C CA . LEU D 1 113 ? 46.670 -68.110 34.644 1.00 13.60 105 LEU D CA 1
ATOM 5118 C C . LEU D 1 113 ? 45.833 -67.196 35.529 1.00 13.15 105 LEU D C 1
ATOM 5119 O O . LEU D 1 113 ? 46.367 -66.493 36.395 1.00 13.30 105 LEU D O 1
ATOM 5124 N N . ILE D 1 114 ? 44.514 -67.210 35.330 1.00 12.95 106 ILE D N 1
ATOM 5125 C CA . ILE D 1 114 ? 43.611 -66.419 36.162 1.00 12.35 106 ILE D CA 1
ATOM 5126 C C . ILE D 1 114 ? 43.781 -66.785 37.630 1.00 12.98 106 ILE D C 1
ATOM 5127 O O . ILE D 1 114 ? 43.882 -65.910 38.500 1.00 14.73 106 ILE D O 1
ATOM 5132 N N . ALA D 1 115 ? 43.836 -68.088 37.928 1.00 13.86 107 ALA D N 1
ATOM 5133 C CA . ALA D 1 115 ? 44.014 -68.508 39.316 1.00 13.92 107 ALA D CA 1
ATOM 5134 C C . ALA D 1 115 ? 45.333 -67.997 39.888 1.00 14.34 107 ALA D C 1
ATOM 5135 O O . ALA D 1 115 ? 45.381 -67.529 41.035 1.00 14.80 107 ALA D O 1
ATOM 5137 N N . ARG D 1 116 ? 46.416 -68.075 39.104 1.00 13.60 108 ARG D N 1
ATOM 5138 C CA A ARG D 1 116 ? 47.715 -67.639 39.603 0.56 13.35 108 ARG D CA 1
ATOM 5139 C CA B ARG D 1 116 ? 47.723 -67.632 39.587 0.44 14.51 108 ARG D CA 1
ATOM 5140 C C . ARG D 1 116 ? 47.743 -66.126 39.830 1.00 12.68 108 ARG D C 1
ATOM 5141 O O . ARG D 1 116 ? 48.274 -65.660 40.845 1.00 14.39 108 ARG D O 1
ATOM 5156 N N A ILE D 1 117 ? 47.192 -65.359 38.890 0.57 13.13 109 ILE D N 1
ATOM 5157 N N B ILE D 1 117 ? 47.161 -65.351 38.920 0.43 13.58 109 ILE D N 1
ATOM 5158 C CA A ILE D 1 117 ? 47.138 -63.903 39.027 0.57 13.34 109 ILE D CA 1
ATOM 5159 C CA B ILE D 1 117 ? 47.219 -63.902 39.086 0.43 13.95 109 ILE D CA 1
ATOM 5160 C C A ILE D 1 117 ? 46.307 -63.518 40.243 0.57 13.29 109 ILE D C 1
ATOM 5161 C C B ILE D 1 117 ? 46.252 -63.432 40.176 0.43 13.85 109 ILE D C 1
ATOM 5162 O O A ILE D 1 117 ? 46.685 -62.642 41.033 0.57 14.58 109 ILE D O 1
ATOM 5163 O O B ILE D 1 117 ? 46.503 -62.418 40.841 0.43 14.26 109 ILE D O 1
ATOM 5172 N N . SER D 1 118 ? 45.146 -64.157 40.393 1.00 14.12 110 SER D N 1
ATOM 5173 C CA A SER D 1 118 ? 44.269 -63.887 41.532 0.60 16.51 110 SER D CA 1
ATOM 5174 C CA B SER D 1 118 ? 44.282 -63.860 41.529 0.40 15.89 110 SER D CA 1
ATOM 5175 C C . SER D 1 118 ? 44.986 -64.139 42.851 1.00 16.19 110 SER D C 1
ATOM 5176 O O . SER D 1 118 ? 44.840 -63.369 43.808 1.00 16.79 110 SER D O 1
ATOM 5181 N N . ALA D 1 119 ? 45.759 -65.227 42.923 1.00 14.96 111 ALA D N 1
ATOM 5182 C CA . ALA D 1 119 ? 46.458 -65.557 44.163 1.00 14.97 111 ALA D CA 1
ATOM 5183 C C . ALA D 1 119 ? 47.496 -64.510 44.540 1.00 15.61 111 ALA D C 1
ATOM 5184 O O . ALA D 1 119 ? 47.876 -64.427 45.718 1.00 18.42 111 ALA D O 1
ATOM 5186 N N . LEU D 1 120 ? 47.964 -63.714 43.577 1.00 14.60 112 LEU D N 1
ATOM 5187 C CA . LEU D 1 120 ? 48.937 -62.663 43.849 1.00 15.41 112 LEU D CA 1
ATOM 5188 C C . LEU D 1 120 ? 48.307 -61.357 44.328 1.00 16.68 112 LEU D C 1
ATOM 5189 O O . LEU D 1 120 ? 49.045 -60.424 44.661 1.00 17.91 112 LEU D O 1
ATOM 5194 N N . GLY D 1 121 ? 46.980 -61.256 44.367 1.00 16.71 113 GLY D N 1
ATOM 5195 C CA . GLY D 1 121 ? 46.311 -60.086 44.909 1.00 18.12 113 GLY D CA 1
ATOM 5196 C C . GLY D 1 121 ? 45.851 -59.051 43.906 1.00 15.33 113 GLY D C 1
ATOM 5197 O O . GLY D 1 121 ? 45.354 -57.991 44.319 1.00 16.43 113 GLY D O 1
ATOM 5198 N N . PHE D 1 122 ? 45.981 -59.319 42.611 1.00 14.16 114 PHE D N 1
ATOM 5199 C CA . PHE D 1 122 ? 45.481 -58.386 41.610 1.00 14.35 114 PHE D CA 1
ATOM 5200 C C . PHE D 1 122 ? 43.958 -58.299 41.672 1.00 13.60 114 PHE D C 1
ATOM 5201 O O . PHE D 1 122 ? 43.281 -59.226 42.119 1.00 14.81 114 PHE D O 1
ATOM 5209 N N . ARG D 1 123 ? 43.418 -57.156 41.226 1.00 12.86 115 ARG D N 1
ATOM 5210 C CA . ARG D 1 123 ? 41.979 -56.915 41.257 1.00 12.48 115 ARG D CA 1
ATOM 5211 C C . ARG D 1 123 ? 41.320 -56.834 39.884 1.00 11.96 115 ARG D C 1
ATOM 5212 O O . ARG D 1 123 ? 40.093 -56.969 39.796 1.00 12.27 115 ARG D O 1
ATOM 5220 N N . GLN D 1 124 ? 42.088 -56.613 38.818 1.00 12.02 116 GLN D N 1
ATOM 5221 C CA . GLN D 1 124 ? 41.541 -56.629 37.470 1.00 11.51 116 GLN D CA 1
ATOM 5222 C C . GLN D 1 124 ? 42.553 -57.289 36.551 1.00 12.60 116 GLN D C 1
ATOM 5223 O O . GLN D 1 124 ? 43.760 -57.086 36.702 1.00 13.11 116 GLN D O 1
ATOM 5229 N N . LEU D 1 125 ? 42.051 -58.077 35.601 1.00 13.61 117 LEU D N 1
ATOM 5230 C CA . LEU D 1 125 ? 42.859 -58.675 34.549 1.00 11.81 117 LEU D CA 1
ATOM 5231 C C . LEU D 1 125 ? 42.354 -58.145 33.212 1.00 11.60 117 LEU D C 1
ATOM 5232 O O . LEU D 1 125 ? 41.162 -58.259 32.906 1.00 12.56 117 LEU D O 1
ATOM 5237 N N . LEU D 1 126 ? 43.256 -57.554 32.434 1.00 10.70 118 LEU D N 1
ATOM 5238 C CA . LEU D 1 126 ? 42.916 -56.883 31.187 1.00 10.57 118 LEU D CA 1
ATOM 5239 C C . LEU D 1 126 ? 43.459 -57.690 30.015 1.00 10.41 118 LEU D C 1
ATOM 5240 O O . LEU D 1 126 ? 44.625 -58.105 30.028 1.00 12.60 118 LEU D O 1
ATOM 5245 N N . ALA D 1 127 ? 42.624 -57.886 28.998 1.00 11.17 119 ALA D N 1
ATOM 5246 C CA . ALA D 1 127 ? 43.037 -58.450 27.722 1.00 11.76 119 ALA D CA 1
ATOM 5247 C C . ALA D 1 127 ? 43.078 -57.332 26.689 1.00 13.85 119 ALA D C 1
ATOM 5248 O O . ALA D 1 127 ? 42.099 -56.590 26.534 1.00 12.99 119 ALA D O 1
ATOM 5250 N N . VAL D 1 128 ? 44.221 -57.192 26.018 1.00 13.25 120 VAL D N 1
ATOM 5251 C CA . VAL D 1 128 ? 44.423 -56.192 24.973 1.00 12.78 120 VAL D CA 1
ATOM 5252 C C . VAL D 1 128 ? 44.548 -56.988 23.679 1.00 13.08 120 VAL D C 1
ATOM 5253 O O . VAL D 1 128 ? 45.629 -57.485 23.350 1.00 16.42 120 VAL D O 1
ATOM 5257 N N . ILE D 1 129 ? 43.439 -57.141 22.959 1.00 12.35 121 ILE D N 1
ATOM 5258 C CA . ILE D 1 129 ? 43.319 -58.115 21.880 1.00 12.28 121 ILE D CA 1
ATOM 5259 C C . ILE D 1 129 ? 43.544 -57.400 20.550 1.00 11.67 121 ILE D C 1
ATOM 5260 O O . ILE D 1 129 ? 42.706 -56.601 20.106 1.00 12.69 121 ILE D O 1
ATOM 5265 N N . GLY D 1 130 ? 44.677 -57.688 19.913 1.00 13.34 122 GLY D N 1
ATOM 5266 C CA . GLY D 1 130 ? 44.965 -57.090 18.623 1.00 14.18 122 GLY D CA 1
ATOM 5267 C C . GLY D 1 130 ? 44.067 -57.631 17.523 1.00 15.65 122 GLY D C 1
ATOM 5268 O O . GLY D 1 130 ? 43.695 -58.804 17.510 1.00 15.95 122 GLY D O 1
ATOM 5269 N N . ASP D 1 131 ? 43.718 -56.750 16.581 1.00 15.38 123 ASP D N 1
ATOM 5270 C CA . ASP D 1 131 ? 42.855 -57.087 15.444 1.00 16.44 123 ASP D CA 1
ATOM 5271 C C . ASP D 1 131 ? 41.571 -57.773 15.910 1.00 16.47 123 ASP D C 1
ATOM 5272 O O . ASP D 1 131 ? 41.217 -58.868 15.460 1.00 16.95 123 ASP D O 1
ATOM 5277 N N . GLY D 1 132 ? 40.863 -57.105 16.822 1.00 18.12 124 GLY D N 1
ATOM 5278 C CA . GLY D 1 132 ? 39.721 -57.704 17.484 1.00 21.42 124 GLY D CA 1
ATOM 5279 C C . GLY D 1 132 ? 38.561 -58.049 16.575 1.00 25.41 124 GLY D C 1
ATOM 5280 O O . GLY D 1 132 ? 37.797 -58.966 16.899 1.00 26.94 124 GLY D O 1
ATOM 5281 N N . GLU D 1 133 ? 38.413 -57.349 15.447 1.00 25.96 125 GLU D N 1
ATOM 5282 C CA . GLU D 1 133 ? 37.323 -57.655 14.529 1.00 29.75 125 GLU D CA 1
ATOM 5283 C C . GLU D 1 133 ? 37.486 -59.032 13.907 1.00 31.28 125 GLU D C 1
ATOM 5284 O O . GLU D 1 133 ? 36.488 -59.706 13.627 1.00 32.98 125 GLU D O 1
ATOM 5290 N N . HIS D 1 134 ? 38.726 -59.470 13.684 1.00 29.22 126 HIS D N 1
ATOM 5291 C CA . HIS D 1 134 ? 38.967 -60.757 13.054 1.00 30.34 126 HIS D CA 1
ATOM 5292 C C . HIS D 1 134 ? 39.491 -61.820 14.003 1.00 27.68 126 HIS D C 1
ATOM 5293 O O . HIS D 1 134 ? 39.377 -63.010 13.694 1.00 29.11 126 HIS D O 1
ATOM 5300 N N . ASN D 1 135 ? 40.032 -61.426 15.152 1.00 22.36 127 ASN D N 1
ATOM 5301 C CA A ASN D 1 135 ? 40.545 -62.316 16.188 0.55 20.74 127 ASN D CA 1
ATOM 5302 C CA B ASN D 1 135 ? 40.519 -62.417 16.107 0.45 21.72 127 ASN D CA 1
ATOM 5303 C C . ASN D 1 135 ? 39.406 -62.812 17.077 1.00 20.99 127 ASN D C 1
ATOM 5304 O O . ASN D 1 135 ? 39.484 -62.689 18.304 1.00 19.32 127 ASN D O 1
ATOM 5313 N N . ILE D 1 136 ? 38.343 -63.338 16.465 1.00 22.27 128 ILE D N 1
ATOM 5314 C CA A ILE D 1 136 ? 37.168 -63.776 17.213 0.58 22.93 128 ILE D CA 1
ATOM 5315 C CA B ILE D 1 136 ? 37.169 -63.774 17.215 0.42 23.20 128 ILE D CA 1
ATOM 5316 C C . ILE D 1 136 ? 37.512 -64.922 18.154 1.00 21.67 128 ILE D C 1
ATOM 5317 O O . ILE D 1 136 ? 36.903 -65.066 19.223 1.00 22.47 128 ILE D O 1
ATOM 5326 N N . GLY D 1 137 ? 38.488 -65.752 17.784 1.00 21.49 129 GLY D N 1
ATOM 5327 C CA . GLY D 1 137 ? 38.885 -66.836 18.669 1.00 21.18 129 GLY D CA 1
ATOM 5328 C C . GLY D 1 137 ? 39.377 -66.331 20.010 1.00 19.79 129 GLY D C 1
ATOM 5329 O O . GLY D 1 137 ? 39.052 -66.899 21.057 1.00 21.97 129 GLY D O 1
ATOM 5330 N N . SER D 1 138 ? 40.149 -65.245 20.000 1.00 18.29 130 SER D N 1
ATOM 5331 C CA . SER D 1 138 ? 40.638 -64.702 21.260 1.00 17.14 130 SER D CA 1
ATOM 5332 C C . SER D 1 138 ? 39.515 -64.044 22.049 1.00 15.27 130 SER D C 1
ATOM 5333 O O . SER D 1 138 ? 39.453 -64.180 23.276 1.00 14.88 130 SER D O 1
ATOM 5336 N N . VAL D 1 139 ? 38.639 -63.302 21.367 1.00 16.62 131 VAL D N 1
ATOM 5337 C CA . VAL D 1 139 ? 37.507 -62.676 22.045 1.00 15.93 131 VAL D CA 1
ATOM 5338 C C . VAL D 1 139 ? 36.639 -63.738 22.714 1.00 16.22 131 VAL D C 1
ATOM 5339 O O . VAL D 1 139 ? 36.305 -63.638 23.904 1.00 16.27 131 VAL D O 1
ATOM 5343 N N . LYS D 1 140 ? 36.307 -64.801 21.971 1.00 17.25 132 LYS D N 1
ATOM 5344 C CA . LYS D 1 140 ? 35.446 -65.848 22.514 1.00 17.75 132 LYS D CA 1
ATOM 5345 C C . LYS D 1 140 ? 36.126 -66.598 23.653 1.00 17.01 132 LYS D C 1
ATOM 5346 O O . LYS D 1 140 ? 35.466 -66.994 24.620 1.00 18.83 132 LYS D O 1
ATOM 5348 N N . LEU D 1 141 ? 37.439 -66.810 23.555 1.00 16.05 133 LEU D N 1
ATOM 5349 C CA . LEU D 1 141 ? 38.172 -67.413 24.666 1.00 16.18 133 LEU D CA 1
ATOM 5350 C C . LEU D 1 141 ? 38.005 -66.585 25.934 1.00 14.62 133 LEU D C 1
ATOM 5351 O O . LEU D 1 141 ? 37.687 -67.115 27.006 1.00 14.97 133 LEU D O 1
ATOM 5356 N N . HIS D 1 142 ? 38.198 -65.271 25.823 1.00 14.06 134 HIS D N 1
ATOM 5357 C CA . HIS D 1 142 ? 38.087 -64.422 26.998 1.00 13.41 134 HIS D CA 1
ATOM 5358 C C . HIS D 1 142 ? 36.652 -64.363 27.512 1.00 13.91 134 HIS D C 1
ATOM 5359 O O . HIS D 1 142 ? 36.422 -64.434 28.725 1.00 15.37 134 HIS D O 1
ATOM 5366 N N . GLU D 1 143 ? 35.670 -64.288 26.608 1.00 14.72 135 GLU D N 1
ATOM 5367 C CA . GLU D 1 143 ? 34.276 -64.337 27.045 1.00 15.94 135 GLU D CA 1
ATOM 5368 C C . GLU D 1 143 ? 33.970 -65.634 27.787 1.00 17.34 135 GLU D C 1
ATOM 5369 O O . GLU D 1 143 ? 33.183 -65.639 28.741 1.00 18.69 135 GLU D O 1
ATOM 5375 N N . SER D 1 144 ? 34.584 -66.746 27.369 1.00 16.12 136 SER D N 1
ATOM 5376 C CA . SER D 1 144 ? 34.282 -68.037 27.981 1.00 17.54 136 SER D CA 1
ATOM 5377 C C . SER D 1 144 ? 34.769 -68.135 29.417 1.00 17.58 136 SER D C 1
ATOM 5378 O O . SER D 1 144 ? 34.365 -69.063 30.124 1.00 17.99 136 SER D O 1
ATOM 5381 N N . LEU D 1 145 ? 35.637 -67.225 29.850 1.00 15.68 137 LEU D N 1
ATOM 5382 C CA . LEU D 1 145 ? 36.138 -67.190 31.216 1.00 14.57 137 LEU D CA 1
ATOM 5383 C C . LEU D 1 145 ? 35.670 -65.954 31.978 1.00 15.31 137 LEU D C 1
ATOM 5384 O O . LEU D 1 145 ? 36.256 -65.602 33.003 1.00 16.57 137 LEU D O 1
ATOM 5389 N N . GLY D 1 146 ? 34.628 -65.285 31.491 1.00 15.09 138 GLY D N 1
ATOM 5390 C CA . GLY D 1 146 ? 33.988 -64.229 32.237 1.00 15.95 138 GLY D CA 1
ATOM 5391 C C . GLY D 1 146 ? 34.467 -62.821 31.950 1.00 15.75 138 GLY D C 1
ATOM 5392 O O . GLY D 1 146 ? 33.949 -61.877 32.569 1.00 17.54 138 GLY D O 1
ATOM 5393 N N . PHE D 1 147 ? 35.434 -62.637 31.046 1.00 14.85 139 PHE D N 1
ATOM 5394 C CA . PHE D 1 147 ? 35.821 -61.277 30.675 1.00 14.14 139 PHE D CA 1
ATOM 5395 C C . PHE D 1 147 ? 34.647 -60.558 30.024 1.00 15.73 139 PHE D C 1
ATOM 5396 O O . PHE D 1 147 ? 33.850 -61.155 29.288 1.00 16.84 139 PHE D O 1
ATOM 5404 N N . THR D 1 148 ? 34.571 -59.251 30.274 1.00 14.20 140 THR D N 1
ATOM 5405 C CA . THR D 1 148 ? 33.554 -58.397 29.681 1.00 15.01 140 THR D CA 1
ATOM 5406 C C . THR D 1 148 ? 34.209 -57.336 28.801 1.00 14.74 140 THR D C 1
ATOM 5407 O O . THR D 1 148 ? 35.343 -56.913 29.046 1.00 14.08 140 THR D O 1
ATOM 5411 N N . HIS D 1 149 ? 33.487 -56.907 27.771 1.00 14.57 141 HIS D N 1
ATOM 5412 C CA . HIS D 1 149 ? 34.023 -55.892 26.873 1.00 15.20 141 HIS D CA 1
ATOM 5413 C C . HIS D 1 149 ? 34.124 -54.541 27.571 1.00 15.30 141 HIS D C 1
ATOM 5414 O O . HIS D 1 149 ? 33.178 -54.092 28.224 1.00 17.03 141 HIS D O 1
ATOM 5421 N N . CYS D 1 150 ? 35.283 -53.891 27.433 1.00 13.94 142 CYS D N 1
ATOM 5422 C CA . CYS D 1 150 ? 35.483 -52.595 28.067 1.00 13.97 142 CYS D CA 1
ATOM 5423 C C . CYS D 1 150 ? 36.134 -51.573 27.136 1.00 15.71 142 CYS D C 1
ATOM 5424 O O . CYS D 1 150 ? 36.607 -50.533 27.613 1.00 17.43 142 CYS D O 1
ATOM 5427 N N . GLY D 1 151 ? 36.164 -51.815 25.833 1.00 15.76 143 GLY D N 1
ATOM 5428 C CA . GLY D 1 151 ? 36.626 -50.786 24.921 1.00 15.98 143 GLY D CA 1
ATOM 5429 C C . GLY D 1 151 ? 37.084 -51.358 23.600 1.00 14.07 143 GLY D C 1
ATOM 5430 O O . GLY D 1 151 ? 37.252 -52.569 23.428 1.00 14.16 143 GLY D O 1
ATOM 5431 N N . ARG D 1 152 ? 37.291 -50.448 22.654 1.00 14.75 144 ARG D N 1
ATOM 5432 C CA . ARG D 1 152 ? 37.777 -50.824 21.328 1.00 14.88 144 ARG D CA 1
ATOM 5433 C C . ARG D 1 152 ? 38.458 -49.597 20.739 1.00 14.63 144 ARG D C 1
ATOM 5434 O O . ARG D 1 152 ? 37.789 -48.592 20.458 1.00 16.38 144 ARG D O 1
ATOM 5442 N N . ILE D 1 153 ? 39.780 -49.651 20.602 1.00 12.88 145 ILE D N 1
ATOM 5443 C CA . ILE D 1 153 ? 40.523 -48.564 19.974 1.00 12.45 145 ILE D CA 1
ATOM 5444 C C . ILE D 1 153 ? 40.558 -48.858 18.481 1.00 13.10 145 ILE D C 1
ATOM 5445 O O . ILE D 1 153 ? 41.227 -49.794 18.035 1.00 15.57 145 ILE D O 1
ATOM 5450 N N . GLU D 1 154 ? 39.848 -48.054 17.703 1.00 13.19 146 GLU D N 1
ATOM 5451 C CA . GLU D 1 154 ? 39.732 -48.325 16.278 1.00 15.77 146 GLU D CA 1
ATOM 5452 C C . GLU D 1 154 ? 40.984 -47.883 15.536 1.00 13.99 146 GLU D C 1
ATOM 5453 O O . GLU D 1 154 ? 41.564 -46.834 15.827 1.00 13.78 146 GLU D O 1
ATOM 5459 N N . GLY D 1 155 ? 41.401 -48.695 14.573 1.00 13.90 147 GLY D N 1
ATOM 5460 C CA . GLY D 1 155 ? 42.550 -48.344 13.751 1.00 14.84 147 GLY D CA 1
ATOM 5461 C C . GLY D 1 155 ? 43.834 -48.134 14.524 1.00 13.69 147 GLY D C 1
ATOM 5462 O O . GLY D 1 155 ? 44.638 -47.268 14.161 1.00 14.12 147 GLY D O 1
ATOM 5463 N N . SER D 1 156 ? 44.050 -48.921 15.581 1.00 13.15 148 SER D N 1
ATOM 5464 C CA . SER D 1 156 ? 45.236 -48.785 16.415 1.00 13.28 148 SER D CA 1
ATOM 5465 C C . SER D 1 156 ? 46.478 -49.401 15.780 1.00 14.21 148 SER D C 1
ATOM 5466 O O . SER D 1 156 ? 47.598 -49.048 16.169 1.00 15.39 148 SER D O 1
ATOM 5469 N N . GLY D 1 157 ? 46.312 -50.309 14.829 1.00 14.37 149 GLY D N 1
ATOM 5470 C CA . GLY D 1 157 ? 47.449 -50.969 14.214 1.00 14.18 149 GLY D CA 1
ATOM 5471 C C . GLY D 1 157 ? 47.298 -51.047 12.710 1.00 13.80 149 GLY D C 1
ATOM 5472 O O . GLY D 1 157 ? 46.186 -51.068 12.175 1.00 14.76 149 GLY D O 1
ATOM 5473 N N . PHE D 1 158 ? 48.440 -51.073 12.022 1.00 13.82 150 PHE D N 1
ATOM 5474 C CA . PHE D 1 158 ? 48.470 -51.351 10.590 1.00 14.48 150 PHE D CA 1
ATOM 5475 C C . PHE D 1 158 ? 49.495 -52.447 10.341 1.00 15.81 150 PHE D C 1
ATOM 5476 O O . PHE D 1 158 ? 50.672 -52.291 10.685 1.00 17.36 150 PHE D O 1
ATOM 5484 N N . LYS D 1 159 ? 49.042 -53.555 9.758 1.00 16.31 151 LYS D N 1
ATOM 5485 C CA . LYS D 1 159 ? 49.888 -54.723 9.567 1.00 17.28 151 LYS D CA 1
ATOM 5486 C C . LYS D 1 159 ? 49.307 -55.537 8.426 1.00 21.36 151 LYS D C 1
ATOM 5487 O O . LYS D 1 159 ? 48.084 -55.646 8.301 1.00 22.75 151 LYS D O 1
ATOM 5493 N N . HIS D 1 160 ? 50.185 -56.097 7.598 1.00 26.11 152 HIS D N 1
ATOM 5494 C CA . HIS D 1 160 ? 49.764 -56.951 6.486 1.00 29.36 152 HIS D CA 1
ATOM 5495 C C . HIS D 1 160 ? 48.779 -56.224 5.570 1.00 27.80 152 HIS D C 1
ATOM 5496 O O . HIS D 1 160 ? 47.824 -56.816 5.068 1.00 28.96 152 HIS D O 1
ATOM 5503 N N . GLY D 1 161 ? 48.994 -54.924 5.374 1.00 25.12 153 GLY D N 1
ATOM 5504 C CA . GLY D 1 161 ? 48.135 -54.153 4.489 1.00 23.24 153 GLY D CA 1
ATOM 5505 C C . GLY D 1 161 ? 46.757 -53.807 5.022 1.00 21.28 153 GLY D C 1
ATOM 5506 O O . GLY D 1 161 ? 45.924 -53.323 4.249 1.00 22.89 153 GLY D O 1
ATOM 5507 N N . ARG D 1 162 ? 46.495 -54.011 6.315 1.00 20.30 154 ARG D N 1
ATOM 5508 C CA . ARG D 1 162 ? 45.167 -53.833 6.897 1.00 19.90 154 ARG D CA 1
ATOM 5509 C C . ARG D 1 162 ? 45.242 -52.996 8.166 1.00 16.81 154 ARG D C 1
ATOM 5510 O O . ARG D 1 162 ? 46.162 -53.161 8.973 1.00 16.77 154 ARG D O 1
ATOM 5518 N N . TRP D 1 163 ? 44.246 -52.127 8.355 1.00 16.16 155 TRP D N 1
ATOM 5519 C CA . TRP D 1 163 ? 44.034 -51.469 9.639 1.00 14.63 155 TRP D CA 1
ATOM 5520 C C . TRP D 1 163 ? 43.374 -52.436 10.615 1.00 15.97 155 TRP D C 1
ATOM 5521 O O . TRP D 1 163 ? 42.504 -53.236 10.239 1.00 18.56 155 TRP D O 1
ATOM 5532 N N . LEU D 1 164 ? 43.803 -52.360 11.876 1.00 14.93 156 LEU D N 1
ATOM 5533 C CA . LEU D 1 164 ? 43.403 -53.291 12.922 1.00 14.94 156 LEU D CA 1
ATOM 5534 C C . LEU D 1 164 ? 42.858 -52.514 14.111 1.00 14.45 156 LEU D C 1
ATOM 5535 O O . LEU D 1 164 ? 43.356 -51.430 14.427 1.00 15.58 156 LEU D O 1
ATOM 5540 N N . ASP D 1 165 ? 41.850 -53.077 14.779 1.00 15.47 157 ASP D N 1
ATOM 5541 C CA . ASP D 1 165 ? 41.302 -52.510 16.008 1.00 14.54 157 ASP D CA 1
ATOM 5542 C C . ASP D 1 165 ? 41.813 -53.297 17.206 1.00 14.69 157 ASP D C 1
ATOM 5543 O O . ASP D 1 165 ? 42.013 -54.515 17.132 1.00 16.10 157 ASP D O 1
ATOM 5548 N N . THR D 1 166 ? 41.973 -52.603 18.328 1.00 13.09 158 THR D N 1
ATOM 5549 C CA . THR D 1 166 ? 42.335 -53.244 19.586 1.00 14.21 158 THR D CA 1
ATOM 5550 C C . THR D 1 166 ? 41.067 -53.393 20.414 1.00 13.65 158 THR D C 1
ATOM 5551 O O . THR D 1 166 ? 40.420 -52.399 20.740 1.00 16.53 158 THR D O 1
ATOM 5555 N N . VAL D 1 167 ? 40.711 -54.623 20.751 1.00 13.51 159 VAL D N 1
ATOM 5556 C CA . VAL D 1 167 ? 39.552 -54.894 21.590 1.00 13.80 159 VAL D CA 1
ATOM 5557 C C . VAL D 1 167 ? 40.041 -55.079 23.019 1.00 13.72 159 VAL D C 1
ATOM 5558 O O . VAL D 1 167 ? 40.952 -55.879 23.265 1.00 15.03 159 VAL D O 1
ATOM 5562 N N . LEU D 1 168 ? 39.453 -54.337 23.959 1.00 12.79 160 LEU D N 1
ATOM 5563 C CA . LEU D 1 168 ? 39.820 -54.418 25.371 1.00 12.19 160 LEU D CA 1
ATOM 5564 C C . LEU D 1 168 ? 38.727 -55.157 26.128 1.00 12.42 160 LEU D C 1
ATOM 5565 O O . LEU D 1 168 ? 37.534 -54.877 25.939 1.00 13.83 160 LEU D O 1
ATOM 5570 N N . MET D 1 169 ? 39.134 -56.101 26.981 1.00 12.18 161 MET D N 1
ATOM 5571 C CA . MET D 1 169 ? 38.209 -56.820 27.846 1.00 12.05 161 MET D CA 1
ATOM 5572 C C . MET D 1 169 ? 38.821 -56.911 29.234 1.00 11.98 161 MET D C 1
ATOM 5573 O O . MET D 1 1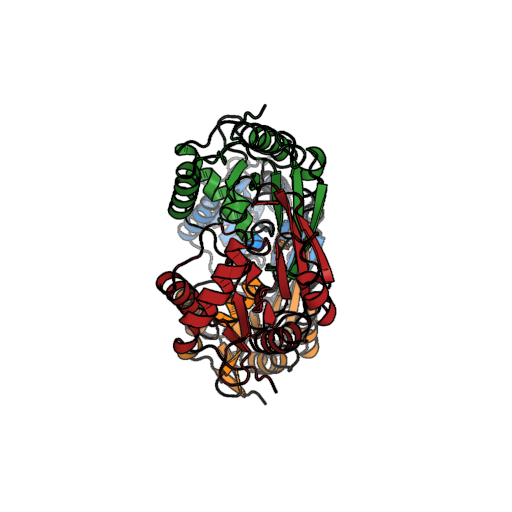69 ? 40.047 -56.856 29.388 1.00 12.52 161 MET D O 1
ATOM 5578 N N . GLN D 1 170 ? 37.973 -57.048 30.254 1.00 12.03 162 GLN D N 1
ATOM 5579 C CA . GLN D 1 170 ? 38.505 -57.131 31.611 1.00 11.14 162 GLN D CA 1
ATOM 5580 C C . GLN D 1 170 ? 37.718 -58.120 32.461 1.00 11.70 162 GLN D C 1
ATOM 5581 O O . GLN D 1 170 ? 36.543 -58.395 32.217 1.00 12.53 162 GLN D O 1
ATOM 5587 N N . LEU D 1 171 ? 38.393 -58.625 33.492 1.00 11.80 163 LEU D N 1
ATOM 5588 C CA . LEU D 1 171 ? 37.826 -59.593 34.424 1.00 11.85 163 LEU D CA 1
ATOM 5589 C C . LEU D 1 171 ? 38.178 -59.137 35.831 1.00 12.55 163 LEU D C 1
ATOM 5590 O O . LEU D 1 171 ? 39.377 -58.975 36.147 1.00 13.06 163 LEU D O 1
ATOM 5595 N N . PRO D 1 172 ? 37.203 -58.940 36.711 1.00 12.75 164 PRO D N 1
ATOM 5596 C CA . PRO D 1 172 ? 37.537 -58.598 38.095 1.00 13.69 164 PRO D CA 1
ATOM 5597 C C . PRO D 1 172 ? 38.037 -59.824 38.842 1.00 15.19 164 PRO D C 1
ATOM 5598 O O . PRO D 1 172 ? 37.608 -60.953 38.594 1.00 16.16 164 PRO D O 1
ATOM 5602 N N . LEU D 1 173 ? 38.958 -59.588 39.770 1.00 15.42 165 LEU D N 1
ATOM 5603 C CA . LEU D 1 173 ? 39.516 -60.641 40.604 1.00 15.72 165 LEU D CA 1
ATOM 5604 C C . LEU D 1 173 ? 39.426 -60.215 42.060 1.00 15.41 165 LEU D C 1
ATOM 5605 O O . LEU D 1 173 ? 39.559 -59.032 42.377 1.00 14.45 165 LEU D O 1
ATOM 5610 N N . ASN D 1 174 ? 39.208 -61.184 42.954 1.00 18.25 166 ASN D N 1
ATOM 5611 C CA . ASN D 1 174 ? 39.240 -60.915 44.393 1.00 20.15 166 ASN D CA 1
ATOM 5612 C C . ASN D 1 174 ? 38.262 -59.814 44.800 1.00 21.16 166 ASN D C 1
ATOM 5613 O O . ASN D 1 174 ? 38.520 -59.063 45.743 1.00 21.92 166 ASN D O 1
ATOM 5618 N N . GLY D 1 175 ? 37.151 -59.676 44.083 1.00 19.86 167 GLY D N 1
ATOM 5619 C CA . GLY D 1 175 ? 36.191 -58.628 44.370 1.00 19.82 167 GLY D CA 1
ATOM 5620 C C . GLY D 1 175 ? 36.328 -57.377 43.525 1.00 18.74 167 GLY D C 1
ATOM 5621 O O . GLY D 1 175 ? 35.488 -56.480 43.647 1.00 20.23 167 GLY D O 1
ATOM 5622 N N . GLY D 1 176 ? 37.341 -57.295 42.667 1.00 16.35 168 GLY D N 1
ATOM 5623 C CA . GLY D 1 176 ? 37.452 -56.148 41.770 1.00 16.01 168 GLY D CA 1
ATOM 5624 C C . GLY D 1 176 ? 37.558 -54.837 42.521 1.00 15.63 168 GLY D C 1
ATOM 5625 O O . GLY D 1 176 ? 38.419 -54.662 43.392 1.00 16.66 168 GLY D O 1
ATOM 5626 N N . ARG D 1 177 ? 36.678 -53.889 42.178 1.00 15.96 169 ARG D N 1
ATOM 5627 C CA . ARG D 1 177 ? 36.655 -52.586 42.830 1.00 17.99 169 ARG D CA 1
ATOM 5628 C C . ARG D 1 177 ? 35.550 -52.477 43.872 1.00 19.69 169 ARG D C 1
ATOM 5629 O O . ARG D 1 177 ? 35.211 -51.364 44.283 1.00 22.08 169 ARG D O 1
ATOM 5637 N N . SER D 1 178 ? 34.995 -53.609 44.318 1.00 21.08 170 SER D N 1
ATOM 5638 C CA . SER D 1 178 ? 33.910 -53.600 45.297 1.00 21.83 170 SER D CA 1
ATOM 5639 C C . SER D 1 178 ? 34.396 -53.518 46.742 1.00 23.12 170 SER D C 1
ATOM 5640 O O . SER D 1 178 ? 33.588 -53.236 47.637 1.00 26.61 170 SER D O 1
ATOM 5643 N N . THR D 1 179 ? 35.684 -53.760 46.988 1.00 22.95 171 THR D N 1
ATOM 5644 C CA . THR D 1 179 ? 36.276 -53.665 48.316 1.00 22.14 171 THR D CA 1
ATOM 5645 C C . THR D 1 179 ? 37.630 -52.988 48.190 1.00 20.55 171 THR D C 1
ATOM 5646 O O . THR D 1 179 ? 38.216 -52.935 47.107 1.00 19.57 171 THR D O 1
ATOM 5650 N N . GLU D 1 180 ? 38.128 -52.487 49.315 1.00 23.73 172 GLU D N 1
ATOM 5651 C CA . GLU D 1 180 ? 39.460 -51.905 49.347 1.00 23.55 172 GLU D CA 1
ATOM 5652 C C . GLU D 1 180 ? 40.493 -52.970 48.982 1.00 22.37 172 GLU D C 1
ATOM 5653 O O . GLU D 1 180 ? 40.340 -54.136 49.361 1.00 21.94 172 GLU D O 1
ATOM 5655 N N . PRO D 1 181 ? 41.543 -52.616 48.245 1.00 20.35 173 PRO D N 1
ATOM 5656 C CA . PRO D 1 181 ? 42.532 -53.622 47.850 1.00 21.12 173 PRO D CA 1
ATOM 5657 C C . PRO D 1 181 ? 43.374 -54.067 49.034 1.00 22.46 173 PRO D C 1
ATOM 5658 O O . PRO D 1 181 ? 43.458 -53.400 50.070 1.00 24.30 173 PRO D O 1
ATOM 5662 N N . GLY D 1 182 ? 43.999 -55.230 48.860 1.00 21.95 174 GLY D N 1
ATOM 5663 C CA . GLY D 1 182 ? 45.002 -55.704 49.779 1.00 24.09 174 GLY D CA 1
ATOM 5664 C C . GLY D 1 182 ? 46.341 -55.072 49.464 1.00 26.35 174 GLY D C 1
ATOM 5665 O O . GLY D 1 182 ? 46.428 -54.105 48.696 1.00 26.24 174 GLY D O 1
ATOM 5666 N N . PRO D 1 183 ? 47.416 -55.619 50.037 1.00 29.45 175 PRO D N 1
ATOM 5667 C CA . PRO D 1 183 ? 48.748 -55.065 49.779 1.00 30.38 175 PRO D CA 1
ATOM 5668 C C . PRO D 1 183 ? 49.059 -55.093 48.295 1.00 28.90 175 PRO D C 1
ATOM 5669 O O . PRO D 1 183 ? 48.545 -55.928 47.547 1.00 28.82 175 PRO D O 1
ATOM 5673 N N . SER D 1 184 ? 49.895 -54.157 47.872 1.00 29.11 176 SER D N 1
ATOM 5674 C CA . SER D 1 184 ? 50.302 -54.080 46.482 1.00 29.44 176 SER D CA 1
ATOM 5675 C C . SER D 1 184 ? 50.870 -55.430 46.045 1.00 24.71 176 SER D C 1
ATOM 5676 O O . SER D 1 184 ? 51.765 -55.962 46.713 1.00 27.33 176 SER D O 1
ATOM 5679 N N . PRO D 1 185 ? 50.351 -56.034 44.976 1.00 21.06 177 PRO D N 1
ATOM 5680 C CA . PRO D 1 185 ? 50.917 -57.306 44.513 1.00 21.46 177 PRO D CA 1
ATOM 5681 C C . PRO D 1 185 ? 52.388 -57.130 44.172 1.00 23.52 177 PRO D C 1
ATOM 5682 O O . PRO D 1 185 ? 52.823 -56.064 43.732 1.00 24.10 177 PRO D O 1
ATOM 5686 N N . LEU D 1 186 ? 53.169 -58.178 44.417 1.00 25.32 178 LEU D N 1
ATOM 5687 C CA . LEU D 1 186 ? 54.563 -58.222 43.957 1.00 26.76 178 LEU D CA 1
ATOM 5688 C C . LEU D 1 186 ? 55.447 -57.168 44.634 1.00 34.31 178 LEU D C 1
ATOM 5689 O O . LEU D 1 186 ? 56.438 -56.710 44.057 1.00 33.75 178 LEU D O 1
ATOM 5694 N N . SER D 1 187 ? 55.116 -56.770 45.857 1.00 40.55 179 SER D N 1
ATOM 5695 C CA . SER D 1 187 ? 55.945 -55.795 46.570 1.00 48.27 179 SER D CA 1
ATOM 5696 C C . SER D 1 187 ? 57.152 -56.461 47.227 1.00 52.91 179 SER D C 1
ATOM 5697 O O . SER D 1 187 ? 57.503 -57.595 46.896 1.00 54.26 179 SER D O 1
#

Secondary structure (DSSP, 8-state):
---EEEE--GGGHHHHHHHHHHHHHH-SSS--SSPPPHHHHHHHHHHHHHHT--EEEEEETTEEEEEEEEEES--SGGGTTEEEEEEEE-GGGTTSSHHHHHHHHHHHHHHHTT-SEEEEEETTTTT-HHHHHHHHHTT-EEEEEEEEEEEETTEEEEEEEEEEE-TTTTSS---SPTT-/--EEEE--GGGHHHHHHHHHHHHHH-SSS--SSPPPHHHHHHHHHHHHHHT--EEEEEETTEEEEEEEEEES--SGGGTTEEEEEEEE-GGGTTSSHHHHHHHHHHHHHHHTT-SEEEEEETTTTT-HHHHHHHHHTT-EEEEEEEEEEEETTEEEEEEEEEEE-TTTTSS---SPTT-/--EEEE--GGGHHHHHHHHHHHHHH-SSS--SSPPPHHHHHHHHHHHHHHT--EEEEEETTEEEEEEEEEES--SGGGTTEEEEEEEE-TT-TTS-HHHHHHHHHHHHHHHTT-SEEEEEETTTTT-HHHHHHHHHTT-EEEEEEEEEEEETTEEEEEEEEEEE-TTTTSS---SPTT-/--EEEE--GGGHHHHHHHHHHHHHH-SSS--SSPPPHHHHHHHHHHHHHHT--EEEEEETTEEEEEEEEEES--SGGGTTEEEEEEEE-GGGTTSSHHHHHHHHHHHHHHHTT-SEEEEEETTTTT-HHHHHHHHHTT-EEEEEEEEEEEETTEEEEEEEEEEE-TTTTSS---SPTT-

InterPro domains:
  IPR000182 GNAT domain [PS51186] (2-166)
  IPR016181 Acyl-CoA N-acyltransferase [SSF55729] (4-167)

CATH classification: 3.40.630.30

Organism: Brucella ovis (strain ATCC 25840 / 63/290 / NCTC 10512) (NCBI:txid444178)

Radius of gyration: 31.54 Å; Cα contacts (8 Å, |Δi|>4): 1582; chains: 4; bounding box: 38×96×89 Å

B-factor: mean 21.91, std 9.78, range [10.41, 75.77]